Protein AF-0000000074025399 (afdb_homodimer)

Nearest PDB structures (foldseek):
  3q2k-assembly1_F  TM=8.238E-01  e=4.599E-27  Bordetella pertussis Tohama I
  2glx-assembly6_F  TM=8.543E-01  e=3.142E-26  Ensifer adhaerens
  4koa-assembly1_A-2  TM=8.065E-01  e=6.860E-26  Sinorhizobium meliloti 1021
  3ezy-assembly1_B  TM=7.650E-01  e=3.611E-24  Thermotoga maritima
  3ezy-assembly1_C  TM=7.808E-01  e=1.526E-23  Thermotoga maritima

Solvent-accessible surface area (backbone atoms only — not comparable to full-atom values): 36022 Å² total; per-residue (Å²): 130,79,80,55,40,27,31,32,40,32,24,70,48,77,69,21,47,52,49,55,54,29,37,75,72,35,86,63,40,38,76,57,33,36,26,39,76,65,92,76,91,66,97,44,56,73,32,70,36,71,69,59,41,64,76,72,43,84,66,49,30,38,35,41,41,53,64,45,85,48,37,50,64,55,48,48,59,30,41,75,70,59,28,31,34,36,31,37,65,58,58,33,80,39,48,76,69,33,49,62,54,41,52,52,22,59,75,70,69,25,56,39,30,35,48,59,41,62,69,44,20,44,62,48,44,50,51,43,49,40,52,75,72,41,68,20,44,59,69,45,37,35,39,41,40,38,30,28,21,65,37,71,64,66,40,67,78,38,61,68,50,39,30,70,77,42,17,42,61,64,73,52,41,47,61,55,52,42,49,46,36,70,68,62,42,54,64,34,37,26,37,23,43,60,29,81,28,90,82,68,44,65,13,45,34,34,38,37,35,43,37,31,26,74,81,52,23,37,33,41,38,38,36,21,43,56,19,27,53,55,30,13,59,63,19,24,57,56,79,54,73,76,32,46,56,44,88,39,48,24,34,41,38,25,5,56,53,4,19,38,37,34,64,64,31,30,40,33,32,47,48,94,49,77,29,54,70,29,50,66,46,76,42,77,54,89,66,70,87,66,58,19,60,43,45,44,49,50,48,49,50,35,36,68,73,66,75,47,76,61,93,38,24,42,66,55,34,41,56,40,44,46,52,48,50,35,40,54,49,6,30,73,68,52,39,67,35,75,47,84,83,78,84,74,78,79,78,72,74,86,117,131,79,80,56,40,28,30,32,40,33,25,71,48,76,68,21,48,51,51,56,55,30,39,76,75,34,84,64,37,38,76,57,34,36,26,40,76,63,92,74,93,66,96,45,57,74,30,71,37,71,68,61,41,63,75,73,44,83,65,51,30,37,36,41,42,54,64,45,85,48,35,51,63,56,48,47,59,31,41,77,71,60,28,31,34,37,31,37,64,58,60,34,80,39,48,78,69,34,47,60,53,41,53,51,22,59,75,72,69,24,57,38,31,35,47,59,42,63,69,45,20,45,63,49,44,50,51,42,50,40,54,74,71,41,68,21,43,58,68,44,39,36,38,40,38,39,32,28,22,66,39,69,65,66,39,67,78,38,63,69,50,38,31,71,78,42,16,43,63,65,72,51,40,47,59,55,53,40,48,47,35,71,66,61,43,55,65,34,38,27,36,23,44,59,30,79,27,90,83,68,44,66,13,44,34,34,38,38,36,43,36,32,26,74,81,51,21,38,32,39,38,38,37,22,42,56,20,26,50,54,30,12,61,63,19,24,57,56,79,54,74,77,32,46,55,45,86,40,47,24,36,42,37,27,5,56,53,4,20,38,36,33,64,64,31,30,40,35,34,46,49,96,48,77,29,53,70,28,51,67,45,74,41,79,54,89,65,70,86,66,59,20,61,42,45,43,50,51,49,49,49,35,36,68,72,66,72,47,75,62,92,38,25,41,66,55,35,42,56,40,43,44,51,48,50,34,40,54,50,7,31,74,69,53,39,66,35,76,46,81,83,79,83,76,77,78,78,75,75,84,119

Secondary structure (DSSP, 8-state):
-PPPEEEEEE--SHHHHHHHHHHTT-TTEEEEEEE-SS----SS-EES-HHHHHHHS--SEEEE-S-GGGHHHHHHHHHHTT--EEEESSS-SSHHHHHHHHHHHHHHT--EEEE-GGGGSHHHHHHHHHHHTTTTSSEEEEEEEEE-B--HHHHHS-GGGGSTT-SHIIIIIHHHHHHHHHHH--EEEEEEEEE--TT--SS-SEEEEEEEETTS-EEEEEEESB-B-S-SSTTTS-SSTTS---S--SEEEEESS-EEEETTTEEEEESSSS-TTS-EEEEE-------HHHHHHHHHHHHHTTSS--SSBHHHHHHHHHHHHHHHHHHHH-S-EE-------------/-PPPEEEEEE--SHHHHHHHHHHTT-TTEEEEEEE-SS----SS-EES-HHHHHHHS--SEEEE-S-GGGHHHHHHHHHHTT--EEEESSS-SSHHHHHHHHHHHHHHT--EEEE-GGGGSHHHHHHHHHHHTTTTSSEEEEEEEEE-B--HHHHHS-GGGGSTT-SHIIIIIHHHHHHHHHHH--EEEEEEEEE--TT--SS-SEEEEEEEETTS-EEEEEEESB-B-S-SSTTTS-SSTTS---S--SEEEEESS-EEEETTTEEEEESSSS-TTS-EEEEE-------HHHHHHHHHHHHHTTSS--SSBHHHHHHHHHHHHHHHHHHHH-S-EE--S----------

Radius of gyration: 29.05 Å; Cα contacts (8 Å, |Δi|>4): 1611; chains: 2; bounding box: 63×95×84 Å

Foldseek 3Di:
DDAAAEEEEEDCPPVSVVLQVLQVVAPRHHHAEYEDCDDDDDPHHYHPDPVVCVVPDDHLEYEYPDPQQCQLVVLQVCLVVLHAYEYEPQNHLALVSLVVVQVSSVVSVRFYHYNLLVCLFQLLVVLQVCLVVCVFPAWAEKEFEADAADDPVVCVVPVCCLAAPNECLRVPCLSVLLSCCSRHNAWFKKAKAFDPDPVNGHYTQKMWMWTAHPSRHIYIYIHGNHGHDCQRCQQDVCLPVVHPHDPAFRMWIHHPAWIAGPDQGWIWGFDPDDDPPGDIDTDHDDTDGDRSSSSQSNVSSCVSVVNDHHPGTSVSSSSSSVVSVNRVVNRVVVDMDGDDDDPDDDPPDPD/DDAAAEEEEEDCPPVSVVLQVLQVVAPRHHHAEYEDCDDDDDPHHYHPDPVVCVVPDDHLEYEYPDPQQCQLVVLQVCLVVLHAYEYEPQNHLALVSLVVVQVSSVVSVHFYHYNLLVCLFQLLVVLQVCLVVQVFPAWAEKEFEADAADDPVVCVVPVCCLAAPNECLRVPCLSVLLSCCSRHNAWFKKAKAFDPDPVNGHYTQKMWMWTAHPSRHIYIYIHGNHGHDCQRCQQDVCLPVVHPHDPAFRMWIHHPAWIAGPDQGWIWGFDPDDDPPGDIDTDHDDTDGDRSSSSQSNVSSCVSVVNDHHPGTSVSSSSSSVVSVNRVVNRVVVDMDGDDDDPDDDPPPPD

Structure (mmCIF, N/CA/C/O backbone):
data_AF-0000000074025399-model_v1
#
loop_
_entity.id
_entity.type
_entity.pdbx_description
1 polymer '4-carboxy-2-hydroxymuconate-6-semialdehyde dehydrogenase'
#
loop_
_atom_site.group_PDB
_atom_site.id
_atom_site.type_symbol
_atom_site.label_atom_id
_atom_site.label_alt_id
_atom_site.label_comp_id
_atom_site.label_asym_id
_atom_site.label_entity_id
_atom_site.label_seq_id
_atom_site.pdbx_PDB_ins_code
_atom_site.Cartn_x
_atom_site.Cartn_y
_atom_site.Cartn_z
_atom_site.occupancy
_atom_site.B_iso_or_equiv
_atom_site.auth_seq_id
_atom_site.auth_comp_id
_atom_site.auth_asym_id
_atom_site.auth_atom_id
_atom_site.pdbx_PDB_model_num
ATOM 1 N N . MET A 1 1 ? 12.086 -32.438 -36.406 1 50.06 1 MET A N 1
ATOM 2 C CA . MET A 1 1 ? 11.398 -31.984 -35.219 1 50.06 1 MET A CA 1
ATOM 3 C C . MET A 1 1 ? 11.117 -33.156 -34.25 1 50.06 1 MET A C 1
ATOM 5 O O . MET A 1 1 ? 10.664 -34.219 -34.688 1 50.06 1 MET A O 1
ATOM 9 N N . GLY A 1 2 ? 11.82 -33.25 -33.188 1 70.81 2 GLY A N 1
ATOM 10 C CA . GLY A 1 2 ? 11.75 -34.469 -32.375 1 70.81 2 GLY A CA 1
ATOM 11 C C . GLY A 1 2 ? 10.328 -34.812 -31.969 1 70.81 2 GLY A C 1
ATOM 12 O O . GLY A 1 2 ? 9.391 -34.062 -32.25 1 70.81 2 GLY A O 1
ATOM 13 N N . HIS A 1 3 ? 10.008 -35.969 -31.531 1 90.19 3 HIS A N 1
ATOM 14 C CA . HIS A 1 3 ? 8.703 -36.469 -31.094 1 90.19 3 HIS A CA 1
ATOM 15 C C . HIS A 1 3 ? 8.141 -35.594 -29.969 1 90.19 3 HIS A C 1
ATOM 17 O O . HIS A 1 3 ? 8.883 -35.156 -29.109 1 90.19 3 HIS A O 1
ATOM 23 N N . PRO A 1 4 ? 6.887 -35.25 -30.156 1 96.19 4 PRO A N 1
ATOM 24 C CA . PRO A 1 4 ? 6.277 -34.469 -29.094 1 96.19 4 PRO A CA 1
ATOM 25 C C . PRO A 1 4 ? 6.395 -35.125 -27.719 1 96.19 4 PRO A C 1
ATOM 27 O O . PRO A 1 4 ? 6.305 -36.344 -27.609 1 96.19 4 PRO A O 1
ATOM 30 N N . GLN A 1 5 ? 6.688 -34.312 -26.75 1 98.06 5 GLN A N 1
ATOM 31 C CA . GLN A 1 5 ? 6.723 -34.812 -25.375 1 98.06 5 GLN A CA 1
ATOM 32 C C . GLN A 1 5 ? 5.324 -35.188 -24.891 1 98.06 5 GLN A C 1
ATOM 34 O O . GLN A 1 5 ? 4.371 -34.438 -25.094 1 98.06 5 GLN A O 1
ATOM 39 N N . LYS A 1 6 ? 5.203 -36.281 -24.281 1 98.56 6 LYS A N 1
ATOM 40 C CA . LYS A 1 6 ? 3.922 -36.781 -23.797 1 98.56 6 LYS A CA 1
ATOM 41 C C . LYS A 1 6 ? 3.648 -36.281 -22.375 1 98.56 6 LYS A C 1
ATOM 43 O O . LYS A 1 6 ? 4.316 -36.688 -21.422 1 98.56 6 LYS A O 1
ATOM 48 N N . LEU A 1 7 ? 2.613 -35.406 -22.281 1 98.81 7 LEU A N 1
ATOM 49 C CA . LEU A 1 7 ? 2.246 -34.844 -21 1 98.81 7 LEU A CA 1
ATOM 50 C C . LEU A 1 7 ? 0.974 -35.5 -20.453 1 98.81 7 LEU A C 1
ATOM 52 O O . LEU A 1 7 ? 0.076 -35.844 -21.234 1 98.81 7 LEU A O 1
ATOM 56 N N . VAL A 1 8 ? 0.918 -35.625 -19.156 1 98.75 8 VAL A N 1
ATOM 57 C CA . VAL A 1 8 ? -0.264 -36.125 -18.453 1 98.75 8 VAL A CA 1
ATOM 58 C C . VAL A 1 8 ? -0.773 -35.031 -17.484 1 98.75 8 VAL A C 1
ATOM 60 O O . VAL A 1 8 ? 0.016 -34.406 -16.797 1 98.75 8 VAL A O 1
ATOM 63 N N . VAL A 1 9 ? -2.078 -34.844 -17.5 1 98.69 9 VAL A N 1
ATOM 64 C CA . VAL A 1 9 ? -2.697 -33.906 -16.547 1 98.69 9 VAL A CA 1
ATOM 65 C C . VAL A 1 9 ? -3.471 -34.719 -15.5 1 98.69 9 VAL A C 1
ATOM 67 O O . VAL A 1 9 ? -4.309 -35.531 -15.828 1 98.69 9 VAL A O 1
ATOM 70 N N . VAL A 1 10 ? -3.078 -34.469 -14.25 1 98.56 10 VAL A N 1
ATOM 71 C CA . VAL A 1 10 ? -3.773 -35.094 -13.133 1 98.56 10 VAL A CA 1
ATOM 72 C C . VAL A 1 10 ? -4.75 -34.094 -12.508 1 98.56 10 VAL A C 1
ATOM 74 O O . VAL A 1 10 ? -4.332 -33.062 -11.938 1 98.56 10 VAL A O 1
ATOM 77 N N . GLY A 1 11 ? -6.012 -34.375 -12.508 1 96.81 11 GLY A N 1
ATOM 78 C CA . GLY A 1 11 ? -7.059 -33.438 -12.133 1 96.81 11 GLY A CA 1
ATOM 79 C C . GLY A 1 11 ? -7.613 -32.656 -13.305 1 96.81 11 GLY A C 1
ATOM 80 O O . GLY A 1 11 ? -6.926 -31.797 -13.852 1 96.81 11 GLY A O 1
ATOM 81 N N . ALA A 1 12 ? -8.867 -32.938 -13.695 1 95.31 12 ALA A N 1
ATOM 82 C CA . ALA A 1 12 ? -9.469 -32.281 -14.859 1 95.31 12 ALA A CA 1
ATOM 83 C C . ALA A 1 12 ? -10.555 -31.297 -14.438 1 95.31 12 ALA A C 1
ATOM 85 O O . ALA A 1 12 ? -11.594 -31.188 -15.094 1 95.31 12 ALA A O 1
ATOM 86 N N . GLY A 1 13 ? -10.328 -30.672 -13.234 1 91.19 13 GLY A N 1
ATOM 87 C CA . GLY A 1 13 ? -11.18 -29.562 -12.852 1 91.19 13 GLY A CA 1
ATOM 88 C C . GLY A 1 13 ? -10.938 -28.312 -13.68 1 91.19 13 GLY A C 1
ATOM 89 O O . GLY A 1 13 ? -10.398 -28.391 -14.789 1 91.19 13 GLY A O 1
ATOM 90 N N . LEU A 1 14 ? -11.375 -27.219 -13.211 1 87.62 14 LEU A N 1
ATOM 91 C CA . LEU A 1 14 ? -11.297 -25.953 -13.945 1 87.62 14 LEU A CA 1
ATOM 92 C C . LEU A 1 14 ? -9.867 -25.656 -14.375 1 87.62 14 LEU A C 1
ATOM 94 O O . LEU A 1 14 ? -9.609 -25.391 -15.547 1 87.62 14 LEU A O 1
ATOM 98 N N . VAL A 1 15 ? -8.938 -25.766 -13.453 1 92.5 15 VAL A N 1
ATOM 99 C CA . VAL A 1 15 ? -7.535 -25.469 -13.734 1 92.5 15 VAL A CA 1
ATOM 100 C C . VAL A 1 15 ? -6.965 -26.547 -14.664 1 92.5 15 VAL A C 1
ATOM 102 O O . VAL A 1 15 ? -6.223 -26.234 -15.602 1 92.5 15 VAL A O 1
ATOM 105 N N . GLY A 1 16 ? -7.316 -27.766 -14.422 1 96.38 16 GLY A N 1
ATOM 106 C CA . GLY A 1 16 ? -6.875 -28.844 -15.281 1 96.38 16 GLY A CA 1
ATOM 107 C C . GLY A 1 16 ? -7.297 -28.672 -16.734 1 96.38 16 GLY A C 1
ATOM 108 O O . GLY A 1 16 ? -6.504 -28.891 -17.641 1 96.38 16 GLY A O 1
ATOM 109 N N . GLN A 1 17 ? -8.516 -28.188 -16.906 1 95.62 17 GLN A N 1
ATOM 110 C CA . GLN A 1 17 ? -9.031 -27.953 -18.25 1 95.62 17 GLN A CA 1
ATOM 111 C C . GLN A 1 17 ? -8.242 -26.859 -18.953 1 95.62 17 GLN A C 1
ATOM 113 O O . GLN A 1 17 ? -8.047 -26.906 -20.172 1 95.62 17 GLN A O 1
ATOM 118 N N . ARG A 1 18 ? -7.766 -25.906 -18.203 1 95.56 18 ARG A N 1
ATOM 119 C CA . ARG A 1 18 ? -6.961 -24.844 -18.781 1 95.56 18 ARG A CA 1
ATOM 120 C C . ARG A 1 18 ? -5.598 -25.359 -19.234 1 95.56 18 ARG A C 1
ATOM 122 O O . ARG A 1 18 ? -5.086 -24.953 -20.281 1 95.56 18 ARG A O 1
ATOM 129 N N . HIS A 1 19 ? -5.043 -26.281 -18.453 1 98.12 19 HIS A N 1
ATOM 130 C CA . HIS A 1 19 ? -3.777 -26.891 -18.844 1 98.12 19 HIS A CA 1
ATOM 131 C C . HIS A 1 19 ? -3.943 -27.734 -20.094 1 98.12 19 HIS A C 1
ATOM 133 O O . HIS A 1 19 ? -3.109 -27.688 -21 1 98.12 19 HIS A O 1
ATOM 139 N N . ILE A 1 20 ? -5.02 -28.453 -20.109 1 98.06 20 ILE A N 1
ATOM 140 C CA . ILE A 1 20 ? -5.301 -29.297 -21.266 1 98.06 20 ILE A CA 1
ATOM 141 C C . ILE A 1 20 ? -5.414 -28.438 -22.531 1 98.06 20 ILE A C 1
ATOM 143 O O . ILE A 1 20 ? -4.816 -28.75 -23.562 1 98.06 20 ILE A O 1
ATOM 147 N N . ALA A 1 21 ? -6.109 -27.344 -22.391 1 97 21 ALA A N 1
ATOM 148 C CA . ALA A 1 21 ? -6.262 -26.422 -23.516 1 97 21 ALA A CA 1
ATOM 149 C C . ALA A 1 21 ? -4.918 -25.828 -23.922 1 97 21 ALA A C 1
ATOM 151 O O . ALA A 1 21 ? -4.625 -25.719 -25.125 1 97 21 ALA A O 1
ATOM 152 N N . ALA A 1 22 ? -4.098 -25.484 -22.984 1 97.94 22 ALA A N 1
ATOM 153 C CA . ALA A 1 22 ? -2.797 -24.891 -23.25 1 97.94 22 ALA A CA 1
ATOM 154 C C . ALA A 1 22 ? -1.863 -25.875 -23.953 1 97.94 22 ALA A C 1
ATOM 156 O O . ALA A 1 22 ? -1.111 -25.5 -24.844 1 97.94 22 ALA A O 1
ATOM 157 N N . ILE A 1 23 ? -1.889 -27.109 -23.547 1 98.31 23 ILE A N 1
ATOM 158 C CA . ILE A 1 23 ? -1.072 -28.156 -24.156 1 98.31 23 ILE A CA 1
ATOM 159 C C . ILE A 1 23 ? -1.357 -28.234 -25.641 1 98.31 23 ILE A C 1
ATOM 161 O O . ILE A 1 23 ? -0.436 -28.375 -26.453 1 98.31 23 ILE A O 1
ATOM 165 N N . GLY A 1 24 ? -2.609 -28.078 -25.969 1 97.62 24 GLY A N 1
ATOM 166 C CA . GLY A 1 24 ? -3.014 -28.141 -27.359 1 97.62 24 GLY A CA 1
ATOM 167 C C . GLY A 1 24 ? -2.467 -27 -28.203 1 97.62 24 GLY A C 1
ATOM 168 O O . GLY A 1 24 ? -2.498 -27.062 -29.422 1 97.62 24 GLY A O 1
ATOM 169 N N . GLN A 1 25 ? -1.875 -26.016 -27.547 1 97.62 25 GLN A N 1
ATOM 170 C CA . GLN A 1 25 ? -1.416 -24.828 -28.25 1 97.62 25 GLN A CA 1
ATOM 171 C C . GLN A 1 25 ? 0.108 -24.781 -28.328 1 97.62 25 GLN A C 1
ATOM 173 O O . GLN A 1 25 ? 0.685 -23.797 -28.797 1 97.62 25 GLN A O 1
ATOM 178 N N . VAL A 1 26 ? 0.742 -25.859 -27.891 1 97.88 26 VAL A N 1
ATOM 179 C CA . VAL A 1 26 ? 2.199 -25.938 -27.906 1 97.88 26 VAL A CA 1
ATOM 180 C C . VAL A 1 26 ? 2.66 -27.094 -28.781 1 97.88 26 VAL A C 1
ATOM 182 O O . VAL A 1 26 ? 2.33 -28.25 -28.516 1 97.88 26 VAL A O 1
ATOM 185 N N . SER A 1 27 ? 3.354 -26.875 -29.812 1 95.19 27 SER A N 1
ATOM 186 C CA . SER A 1 27 ? 3.686 -27.859 -30.828 1 95.19 27 SER A CA 1
ATOM 187 C C . SER A 1 27 ? 4.621 -28.938 -30.281 1 95.19 27 SER A C 1
ATOM 189 O O . SER A 1 27 ? 4.566 -30.094 -30.719 1 95.19 27 SER A O 1
ATOM 191 N N . GLY A 1 28 ? 5.379 -28.75 -29.328 1 96.5 28 GLY A N 1
ATOM 192 C CA . GLY A 1 28 ? 6.402 -29.672 -28.859 1 96.5 28 GLY A CA 1
ATOM 193 C C . GLY A 1 28 ? 5.906 -30.625 -27.797 1 96.5 28 GLY A C 1
ATOM 194 O O . GLY A 1 28 ? 6.652 -31.484 -27.328 1 96.5 28 GLY A O 1
ATOM 195 N N . VAL A 1 29 ? 4.523 -30.547 -27.562 1 98.31 29 VAL A N 1
ATOM 196 C CA . VAL A 1 29 ? 3.963 -31.422 -26.547 1 98.31 29 VAL A CA 1
ATOM 197 C C . VAL A 1 29 ? 2.621 -31.984 -27.016 1 98.31 29 VAL A C 1
ATOM 199 O O . VAL A 1 29 ? 2.014 -31.438 -27.938 1 98.31 29 VAL A O 1
ATOM 202 N N . GLU A 1 30 ? 2.205 -33.062 -26.422 1 97.94 30 GLU A N 1
ATOM 203 C CA . GLU A 1 30 ? 0.866 -33.625 -26.625 1 97.94 30 GLU A CA 1
ATOM 204 C C . GLU A 1 30 ? 0.285 -34.156 -25.328 1 97.94 30 GLU A C 1
ATOM 206 O O . GLU A 1 30 ? 1.027 -34.594 -24.438 1 97.94 30 GLU A O 1
ATOM 211 N N . LEU A 1 31 ? -1.011 -34.094 -25.25 1 98.25 31 LEU A N 1
ATOM 212 C CA . LEU A 1 31 ? -1.702 -34.719 -24.125 1 98.25 31 LEU A CA 1
ATOM 213 C C . LEU A 1 31 ? -1.827 -36.219 -24.328 1 98.25 31 LEU A C 1
ATOM 215 O O . LEU A 1 31 ? -2.5 -36.688 -25.266 1 98.25 31 LEU A O 1
ATOM 219 N N . ALA A 1 32 ? -1.206 -36.938 -23.438 1 98.06 32 ALA A N 1
ATOM 220 C CA . ALA A 1 32 ? -1.188 -38.406 -23.625 1 98.06 32 ALA A CA 1
ATOM 221 C C . ALA A 1 32 ? -2.312 -39.062 -22.828 1 98.06 32 ALA A C 1
ATOM 223 O O . ALA A 1 32 ? -2.834 -40.094 -23.234 1 98.06 32 ALA A O 1
ATOM 224 N N . ALA A 1 33 ? -2.609 -38.469 -21.688 1 98.25 33 ALA A N 1
ATOM 225 C CA . ALA A 1 33 ? -3.641 -39.031 -20.812 1 98.25 33 ALA A CA 1
ATOM 226 C C . ALA A 1 33 ? -4.082 -38 -19.766 1 98.25 33 ALA A C 1
ATOM 228 O O . ALA A 1 33 ? -3.412 -37 -19.547 1 98.25 33 ALA A O 1
ATOM 229 N N . VAL A 1 34 ? -5.254 -38.312 -19.203 1 98.31 34 VAL A N 1
ATOM 230 C CA . VAL A 1 34 ? -5.781 -37.562 -18.078 1 98.31 34 VAL A CA 1
ATOM 231 C C . VAL A 1 34 ? -6.086 -38.5 -16.906 1 98.31 34 VAL A C 1
ATOM 233 O O . VAL A 1 34 ? -6.543 -39.625 -17.125 1 98.31 34 VAL A O 1
ATOM 236 N N . VAL A 1 35 ? -5.711 -38.031 -15.742 1 98.12 35 VAL A N 1
ATOM 237 C CA . VAL A 1 35 ? -6.109 -38.781 -14.539 1 98.12 35 VAL A CA 1
ATOM 238 C C . VAL A 1 35 ? -7.254 -38.031 -13.844 1 98.12 35 VAL A C 1
ATOM 240 O O . VAL A 1 35 ? -7.09 -36.906 -13.398 1 98.12 35 VAL A O 1
ATOM 243 N N . GLU A 1 36 ? -8.336 -38.625 -13.766 1 96.38 36 GLU A N 1
ATOM 244 C CA . GLU A 1 36 ? -9.539 -38.062 -13.148 1 96.38 36 GLU A CA 1
ATOM 245 C C . GLU A 1 36 ? -10.461 -39.156 -12.656 1 96.38 36 GLU A C 1
ATOM 247 O O . GLU A 1 36 ? -11.07 -39.875 -13.461 1 96.38 36 GLU A O 1
ATOM 252 N N . PRO A 1 37 ? -10.5 -39.25 -11.312 1 88.88 37 PRO A N 1
ATOM 253 C CA . PRO A 1 37 ? -11.352 -40.312 -10.797 1 88.88 37 PRO A CA 1
ATOM 254 C C . PRO A 1 37 ? -12.82 -40.125 -11.156 1 88.88 37 PRO A C 1
ATOM 256 O O . PRO A 1 37 ? -13.555 -41.094 -11.289 1 88.88 37 PRO A O 1
ATOM 259 N N . GLY A 1 38 ? -13.305 -38.844 -11.289 1 87 38 GLY A N 1
ATOM 260 C CA . GLY A 1 38 ? -14.688 -38.562 -11.633 1 87 38 GLY A CA 1
ATOM 261 C C . GLY A 1 38 ? -14.945 -38.594 -13.125 1 87 38 GLY A C 1
ATOM 262 O O . GLY A 1 38 ? -14.125 -39.094 -13.898 1 87 38 GLY A O 1
ATOM 263 N N . GLN A 1 39 ? -16.125 -38.188 -13.461 1 87.38 39 GLN A N 1
ATOM 264 C CA . GLN A 1 39 ? -16.516 -38.156 -14.867 1 87.38 39 GLN A CA 1
ATOM 265 C C . GLN A 1 39 ? -15.891 -36.969 -15.578 1 87.38 39 GLN A C 1
ATOM 267 O O . GLN A 1 39 ? -15.812 -35.875 -15.016 1 87.38 39 GLN A O 1
ATOM 272 N N . THR A 1 40 ? -15.227 -37.219 -16.656 1 91.06 40 THR A N 1
ATOM 273 C CA . THR A 1 40 ? -14.703 -36.156 -17.516 1 91.06 40 THR A CA 1
ATOM 274 C C . THR A 1 40 ? -14.719 -36.625 -18.984 1 91.06 40 THR A C 1
ATOM 276 O O . THR A 1 40 ? -14.617 -37.812 -19.266 1 91.06 40 THR A O 1
ATOM 279 N N . GLU A 1 41 ? -15.016 -35.719 -19.812 1 91.25 41 GLU A N 1
ATOM 280 C CA . GLU A 1 41 ? -14.945 -36 -21.25 1 91.25 41 GLU A CA 1
ATOM 281 C C . GLU A 1 41 ? -13.648 -35.5 -21.844 1 91.25 41 GLU A C 1
ATOM 283 O O . GLU A 1 41 ? -13.391 -34.281 -21.844 1 91.25 41 GLU A O 1
ATOM 288 N N . GLN A 1 42 ? -12.836 -36.469 -22.25 1 93.81 42 GLN A N 1
ATOM 289 C CA . GLN A 1 42 ? -11.562 -36.125 -22.875 1 93.81 42 GLN A CA 1
ATOM 290 C C . GLN A 1 42 ? -11.344 -36.938 -24.156 1 93.81 42 GLN A C 1
ATOM 292 O O . GLN A 1 42 ? -11.93 -38 -24.328 1 93.81 42 GLN A O 1
ATOM 297 N N . SER A 1 43 ? -10.562 -36.406 -25.016 1 93.69 43 SER A N 1
ATOM 298 C CA . SER A 1 43 ? -10.258 -37.062 -26.281 1 93.69 43 SER A CA 1
ATOM 299 C C . SER A 1 43 ? -9.141 -38.094 -26.109 1 93.69 43 SER A C 1
ATOM 301 O O . SER A 1 43 ? -8.828 -38.844 -27.031 1 93.69 43 SER A O 1
ATOM 303 N N . VAL A 1 44 ? -8.523 -38.125 -24.984 1 96.62 44 VAL A N 1
ATOM 304 C CA . VAL A 1 44 ? -7.43 -39.031 -24.656 1 96.62 44 VAL A CA 1
ATOM 305 C C . VAL A 1 44 ? -7.867 -40 -23.578 1 96.62 44 VAL A C 1
ATOM 307 O O . VAL A 1 44 ? -8.906 -39.812 -22.938 1 96.62 44 VAL A O 1
ATOM 310 N N . PRO A 1 45 ? -7.062 -41.094 -23.359 1 96.81 45 PRO A N 1
ATOM 311 C CA . PRO A 1 45 ? -7.426 -42.031 -22.297 1 96.81 45 PRO A CA 1
ATOM 312 C C . PRO A 1 45 ? -7.492 -41.375 -20.922 1 96.81 45 PRO A C 1
ATOM 314 O O . PRO A 1 45 ? -6.664 -40.5 -20.609 1 96.81 45 PRO A O 1
ATOM 317 N N . VAL A 1 46 ? -8.523 -41.75 -20.172 1 97.62 46 VAL A N 1
ATOM 318 C CA . VAL A 1 46 ? -8.703 -41.281 -18.797 1 97.62 46 VAL A CA 1
ATOM 319 C C . VAL A 1 46 ? -8.445 -42.438 -17.812 1 97.62 46 VAL A C 1
ATOM 321 O O . VAL A 1 46 ? -8.977 -43.531 -17.984 1 97.62 46 VAL A O 1
ATOM 324 N N . PHE A 1 47 ? -7.582 -42.156 -16.891 1 97.19 47 PHE A N 1
ATOM 325 C CA . PHE A 1 47 ? -7.227 -43.156 -15.883 1 97.19 47 PHE A CA 1
ATOM 326 C C . PHE A 1 47 ? -7.688 -42.719 -14.5 1 97.19 47 PHE A C 1
ATOM 328 O O . PHE A 1 47 ? -7.949 -41.531 -14.266 1 97.19 47 PHE A O 1
ATOM 335 N N . ALA A 1 48 ? -7.688 -43.625 -13.578 1 94.94 48 ALA A N 1
ATOM 336 C CA . ALA A 1 48 ? -8.148 -43.344 -12.219 1 94.94 48 ALA A CA 1
ATOM 337 C C . ALA A 1 48 ? -6.992 -42.906 -11.32 1 94.94 48 ALA A C 1
ATOM 339 O O . ALA A 1 48 ? -7.203 -42.281 -10.281 1 94.94 48 ALA A O 1
ATOM 340 N N . SER A 1 49 ? -5.812 -43.344 -11.773 1 95.44 49 SER A N 1
ATOM 341 C CA . SER A 1 49 ? -4.664 -43.062 -10.93 1 95.44 49 SER A CA 1
ATOM 342 C C . SER A 1 49 ? -3.404 -42.844 -11.766 1 95.44 49 SER A C 1
ATOM 344 O O . SER A 1 49 ? -3.33 -43.281 -12.906 1 95.44 49 SER A O 1
ATOM 346 N N . LEU A 1 50 ? -2.484 -42.125 -11.148 1 96.31 50 LEU A N 1
ATOM 347 C CA . LEU A 1 50 ? -1.203 -41.875 -11.789 1 96.31 50 LEU A CA 1
ATOM 348 C C . LEU A 1 50 ? -0.431 -43.156 -12.039 1 96.31 50 LEU A C 1
ATOM 350 O O . LEU A 1 50 ? 0.2 -43.312 -13.086 1 96.31 50 LEU A O 1
ATOM 354 N N . ASP A 1 51 ? -0.484 -44.094 -11.156 1 95.75 51 ASP A N 1
ATOM 355 C CA . ASP A 1 51 ? 0.19 -45.375 -11.297 1 95.75 51 ASP A CA 1
ATOM 356 C C . ASP A 1 51 ? -0.304 -46.125 -12.539 1 95.75 51 ASP A C 1
ATOM 358 O O . ASP A 1 51 ? 0.492 -46.719 -13.281 1 95.75 51 ASP A O 1
ATOM 362 N N . ALA A 1 52 ? -1.597 -46.062 -12.688 1 96.5 52 ALA A N 1
ATOM 363 C CA . ALA A 1 52 ? -2.184 -46.719 -13.852 1 96.5 52 ALA A CA 1
ATOM 364 C C . ALA A 1 52 ? -1.662 -46.125 -15.148 1 96.5 52 ALA A C 1
ATOM 366 O O . ALA A 1 52 ? -1.47 -46.844 -16.141 1 96.5 52 ALA A O 1
ATOM 367 N N . VAL A 1 53 ? -1.461 -44.844 -15.164 1 97.06 53 VAL A N 1
ATOM 368 C CA . VAL A 1 53 ? -0.947 -44.188 -16.359 1 97.06 53 VAL A CA 1
ATOM 369 C C . VAL A 1 53 ? 0.476 -44.656 -16.641 1 97.06 53 VAL A C 1
ATOM 371 O O . VAL A 1 53 ? 0.809 -45 -17.781 1 97.06 53 VAL A O 1
ATOM 374 N N . PHE A 1 54 ? 1.326 -44.719 -15.633 1 96.94 54 PHE A N 1
ATOM 375 C CA . PHE A 1 54 ? 2.73 -45.094 -15.797 1 96.94 54 PHE A CA 1
ATOM 376 C C . PHE A 1 54 ? 2.875 -46.5 -16.312 1 96.94 54 PHE A C 1
ATOM 378 O O . PHE A 1 54 ? 3.836 -46.844 -17.016 1 96.94 54 PHE A O 1
ATOM 385 N N . ASP A 1 55 ? 1.905 -47.312 -16.031 1 95.81 55 ASP A N 1
ATOM 386 C CA . ASP A 1 55 ? 1.921 -48.719 -16.469 1 95.81 55 ASP A CA 1
ATOM 387 C C . ASP A 1 55 ? 1.514 -48.812 -17.938 1 95.81 55 ASP A C 1
ATOM 389 O O . ASP A 1 55 ? 1.873 -49.781 -18.625 1 95.81 55 ASP A O 1
ATOM 393 N N . ALA A 1 56 ? 0.848 -47.812 -18.422 1 96.31 56 ALA A N 1
ATOM 394 C CA . ALA A 1 56 ? 0.164 -47.938 -19.703 1 96.31 56 ALA A CA 1
ATOM 395 C C . ALA A 1 56 ? 0.812 -47.062 -20.766 1 96.31 56 ALA A C 1
ATOM 397 O O . ALA A 1 56 ? 0.733 -47.375 -21.969 1 96.31 56 ALA A O 1
ATOM 398 N N . VAL A 1 57 ? 1.365 -45.938 -20.312 1 92.88 57 VAL A N 1
ATOM 399 C CA . VAL A 1 57 ? 1.79 -44.938 -21.281 1 92.88 57 VAL A CA 1
ATOM 400 C C . VAL A 1 57 ? 3.197 -44.438 -20.938 1 92.88 57 VAL A C 1
ATOM 402 O O . VAL A 1 57 ? 3.566 -44.375 -19.75 1 92.88 57 VAL A O 1
ATOM 405 N N . ASP A 1 58 ? 3.967 -44.188 -21.984 1 94.81 58 ASP A N 1
ATOM 406 C CA . ASP A 1 58 ? 5.211 -43.469 -21.766 1 94.81 58 ASP A CA 1
ATOM 407 C C . ASP A 1 58 ? 4.934 -42 -21.438 1 94.81 58 ASP A C 1
ATOM 409 O O . ASP A 1 58 ? 4.262 -41.312 -22.219 1 94.81 58 ASP A O 1
ATOM 413 N N . VAL A 1 59 ? 5.449 -41.594 -20.344 1 98 59 VAL A N 1
ATOM 414 C CA . VAL A 1 59 ? 5.152 -40.25 -19.875 1 98 59 VAL A CA 1
ATOM 415 C C . VAL A 1 59 ? 6.441 -39.438 -19.781 1 98 59 VAL A C 1
ATOM 417 O O . VAL A 1 59 ? 7.406 -39.844 -19.141 1 98 59 VAL A O 1
ATOM 420 N N . ASP A 1 60 ? 6.414 -38.25 -20.422 1 98.56 60 ASP A N 1
ATOM 421 C CA . ASP A 1 60 ? 7.59 -37.375 -20.391 1 98.56 60 ASP A CA 1
ATOM 422 C C . ASP A 1 60 ? 7.453 -36.312 -19.297 1 98.56 60 ASP A C 1
ATOM 424 O O . ASP A 1 60 ? 8.453 -35.781 -18.812 1 98.56 60 ASP A O 1
ATOM 428 N N . GLY A 1 61 ? 6.277 -35.969 -18.906 1 98.81 61 GLY A N 1
ATOM 429 C CA . GLY A 1 61 ? 6.004 -35 -17.875 1 98.81 61 GLY A CA 1
ATOM 430 C C . GLY A 1 61 ? 4.594 -35.062 -17.328 1 98.81 61 GLY A C 1
ATOM 431 O O . GLY A 1 61 ? 3.68 -35.531 -18.031 1 98.81 61 GLY A O 1
ATOM 432 N N . VAL A 1 62 ? 4.445 -34.594 -16.125 1 98.88 62 VAL A N 1
ATOM 433 C CA . VAL A 1 62 ? 3.143 -34.625 -15.469 1 98.88 62 VAL A CA 1
ATOM 434 C C . VAL A 1 62 ? 2.793 -33.219 -14.961 1 98.88 62 VAL A C 1
ATOM 436 O O . VAL A 1 62 ? 3.656 -32.5 -14.453 1 98.88 62 VAL A O 1
ATOM 439 N N . ILE A 1 63 ? 1.545 -32.844 -15.125 1 98.88 63 ILE A N 1
ATOM 440 C CA . ILE A 1 63 ? 0.994 -31.625 -14.523 1 98.88 63 ILE A CA 1
ATOM 441 C C . ILE A 1 63 ? -0.022 -32 -13.445 1 98.88 63 ILE A C 1
ATOM 443 O O . ILE A 1 63 ? -1.018 -32.688 -13.727 1 98.88 63 ILE A O 1
ATOM 447 N N . LEU A 1 64 ? 0.297 -31.594 -12.258 1 98.69 64 LEU A N 1
ATOM 448 C CA . LEU A 1 64 ? -0.594 -31.859 -11.133 1 98.69 64 LEU A CA 1
ATOM 449 C C . LEU A 1 64 ? -1.504 -30.656 -10.875 1 98.69 64 LEU A C 1
ATOM 451 O O . LEU A 1 64 ? -1.069 -29.656 -10.312 1 98.69 64 LEU A O 1
ATOM 455 N N . SER A 1 65 ? -2.721 -30.766 -11.227 1 97.5 65 SER A N 1
ATOM 456 C CA . SER A 1 65 ? -3.764 -29.797 -10.938 1 97.5 65 SER A CA 1
ATOM 457 C C . SER A 1 65 ? -4.828 -30.375 -10.016 1 97.5 65 SER A C 1
ATOM 459 O O . SER A 1 65 ? -6.027 -30.25 -10.281 1 97.5 65 SER A O 1
ATOM 461 N N . THR A 1 66 ? -4.441 -31.094 -8.969 1 95.5 66 THR A N 1
ATOM 462 C CA . THR A 1 66 ? -5.277 -31.734 -7.957 1 95.5 66 THR A CA 1
ATOM 463 C C . THR A 1 66 ? -5.457 -30.828 -6.746 1 95.5 66 THR A C 1
ATOM 465 O O . THR A 1 66 ? -4.801 -29.797 -6.641 1 95.5 66 THR A O 1
ATOM 468 N N . PRO A 1 67 ? -6.418 -31.203 -5.879 1 91 67 PRO A N 1
ATOM 469 C CA . PRO A 1 67 ? -6.43 -30.469 -4.605 1 91 67 PRO A CA 1
ATOM 470 C C . PRO A 1 67 ? -5.066 -30.469 -3.916 1 91 67 PRO A C 1
ATOM 472 O O . PRO A 1 67 ? -4.328 -31.469 -3.994 1 91 67 PRO A O 1
ATOM 475 N N . THR A 1 68 ? -4.809 -29.453 -3.229 1 92.31 68 THR A N 1
ATOM 476 C CA . THR A 1 68 ? -3.48 -29.172 -2.695 1 92.31 68 THR A CA 1
ATOM 477 C C . THR A 1 68 ? -2.98 -30.328 -1.844 1 92.31 68 THR A C 1
ATOM 479 O O . THR A 1 68 ? -1.796 -30.672 -1.882 1 92.31 68 THR A O 1
ATOM 482 N N . LEU A 1 69 ? -3.834 -31 -1.126 1 92.25 69 LEU A N 1
ATOM 483 C CA . LEU A 1 69 ? -3.459 -32.062 -0.195 1 92.25 69 LEU A CA 1
ATOM 484 C C . LEU A 1 69 ? -2.883 -33.25 -0.94 1 92.25 69 LEU A C 1
ATOM 486 O O . LEU A 1 69 ? -2.229 -34.125 -0.337 1 92.25 69 LEU A O 1
ATOM 490 N N . LEU A 1 70 ? -3.059 -33.312 -2.266 1 95.3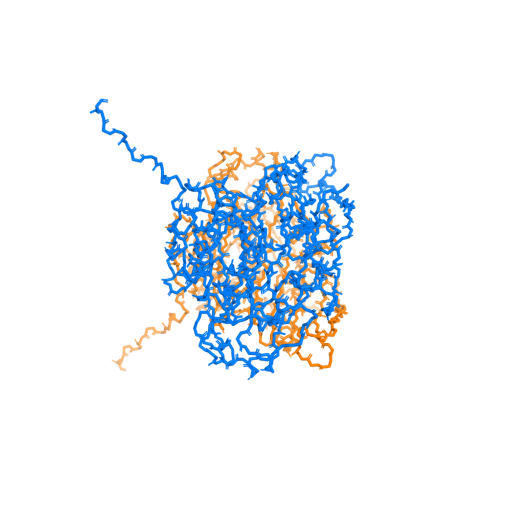1 70 LEU A N 1
ATOM 491 C CA . LEU A 1 70 ? -2.625 -34.438 -3.053 1 95.31 70 LEU A CA 1
ATOM 492 C C . LEU A 1 70 ? -1.339 -34.125 -3.809 1 95.31 70 LEU A C 1
ATOM 494 O O . LEU A 1 70 ? -0.771 -35 -4.465 1 95.31 70 LEU A O 1
ATOM 498 N N . HIS A 1 71 ? -0.829 -32.906 -3.705 1 97.75 71 HIS A N 1
ATOM 499 C CA . HIS A 1 71 ? 0.316 -32.469 -4.492 1 97.75 71 HIS A CA 1
ATOM 500 C C . HIS A 1 71 ? 1.56 -33.281 -4.164 1 97.75 71 HIS A C 1
ATOM 502 O O . HIS A 1 71 ? 2.217 -33.812 -5.07 1 97.75 71 HIS A O 1
ATOM 508 N N . VAL A 1 72 ? 1.82 -33.438 -2.887 1 98.12 72 VAL A N 1
ATOM 509 C CA . VAL A 1 72 ? 3.076 -34.062 -2.467 1 98.12 72 VAL A CA 1
ATOM 510 C C . VAL A 1 72 ? 3.096 -35.531 -2.871 1 98.12 72 VAL A C 1
ATOM 512 O O . VAL A 1 72 ? 4.074 -36 -3.453 1 98.12 72 VAL A O 1
ATOM 515 N N . GLU A 1 73 ? 2.012 -36.188 -2.613 1 97.69 73 GLU A N 1
ATOM 516 C CA . GLU A 1 73 ? 1.918 -37.594 -2.971 1 97.69 73 GLU A CA 1
ATOM 517 C C . GLU A 1 73 ? 2.064 -37.781 -4.477 1 97.69 73 GLU A C 1
ATOM 519 O O . GLU A 1 73 ? 2.828 -38.656 -4.926 1 97.69 73 GLU A O 1
ATOM 524 N N . GLY A 1 74 ? 1.36 -37 -5.238 1 98.19 74 GLY A N 1
ATOM 525 C CA . GLY A 1 74 ? 1.45 -37.094 -6.684 1 98.19 74 GLY A CA 1
ATOM 526 C C . GLY A 1 74 ? 2.84 -36.812 -7.215 1 98.19 74 GLY A C 1
ATOM 527 O O . GLY A 1 74 ? 3.348 -37.5 -8.086 1 98.19 74 GLY A O 1
ATOM 528 N N . ALA A 1 75 ? 3.412 -35.781 -6.695 1 98.75 75 ALA A N 1
ATOM 529 C CA . ALA A 1 75 ? 4.746 -35.406 -7.137 1 98.75 75 ALA A CA 1
ATOM 530 C C . ALA A 1 75 ? 5.785 -36.469 -6.754 1 98.75 75 ALA A C 1
ATOM 532 O O . ALA A 1 75 ? 6.711 -36.719 -7.523 1 98.75 75 ALA A O 1
ATOM 533 N N . ALA A 1 76 ? 5.641 -37 -5.59 1 98.31 76 ALA A N 1
ATOM 534 C CA . ALA A 1 76 ? 6.562 -38.062 -5.145 1 98.31 76 ALA A CA 1
ATOM 535 C C . ALA A 1 76 ? 6.539 -39.25 -6.09 1 98.31 76 ALA A C 1
ATOM 537 O O . ALA A 1 76 ? 7.582 -39.812 -6.402 1 98.31 76 ALA A O 1
ATOM 538 N N . ALA A 1 77 ? 5.391 -39.625 -6.52 1 98.12 77 ALA A N 1
ATOM 539 C CA . ALA A 1 77 ? 5.254 -40.719 -7.469 1 98.12 77 ALA A CA 1
ATOM 540 C C . ALA A 1 77 ? 6.016 -40.438 -8.758 1 98.12 77 ALA A C 1
ATOM 542 O O . ALA A 1 77 ? 6.629 -41.312 -9.344 1 98.12 77 ALA A O 1
ATOM 543 N N . CYS A 1 78 ? 5.957 -39.188 -9.211 1 98.69 78 CYS A N 1
ATOM 544 C CA . CYS A 1 78 ? 6.68 -38.781 -10.414 1 98.69 78 CYS A CA 1
ATOM 545 C C . CYS A 1 78 ? 8.188 -38.812 -10.188 1 98.69 78 CYS A C 1
ATOM 547 O O . CYS A 1 78 ? 8.922 -39.375 -11.008 1 98.69 78 CYS A O 1
ATOM 549 N N . VAL A 1 79 ? 8.617 -38.344 -9.078 1 98.5 79 VAL A N 1
ATOM 550 C CA . VAL A 1 79 ? 10.039 -38.25 -8.75 1 98.5 79 VAL A CA 1
ATOM 551 C C . VAL A 1 79 ? 10.633 -39.656 -8.648 1 98.5 79 VAL A C 1
ATOM 553 O O . VAL A 1 79 ? 11.742 -39.875 -9.141 1 98.5 79 VAL A O 1
ATOM 556 N N . GLU A 1 80 ? 9.906 -40.5 -8.062 1 97.62 80 GLU A N 1
ATOM 557 C CA . GLU A 1 80 ? 10.367 -41.906 -7.93 1 97.62 80 GLU A CA 1
ATOM 558 C C . GLU A 1 80 ? 10.617 -42.531 -9.289 1 97.62 80 GLU A C 1
ATOM 560 O O . GLU A 1 80 ? 11.492 -43.375 -9.43 1 97.62 80 GLU A O 1
ATOM 565 N N . ARG A 1 81 ? 9.969 -42.094 -10.273 1 97.56 81 ARG A N 1
ATOM 566 C CA . ARG A 1 81 ? 10.031 -42.688 -11.602 1 97.56 81 ARG A CA 1
ATOM 567 C C . ARG A 1 81 ? 10.914 -41.844 -12.531 1 97.56 81 ARG A C 1
ATOM 569 O O . ARG A 1 81 ? 11.039 -42.156 -13.719 1 97.56 81 ARG A O 1
ATOM 576 N N . GLY A 1 82 ? 11.406 -40.75 -11.977 1 98.06 82 GLY A N 1
ATOM 577 C CA . GLY A 1 82 ? 12.289 -39.875 -12.75 1 98.06 82 GLY A CA 1
ATOM 578 C C . GLY A 1 82 ? 11.555 -39.031 -13.758 1 98.06 82 GLY A C 1
ATOM 579 O O . GLY A 1 82 ? 12.117 -38.625 -14.781 1 98.06 82 GLY A O 1
ATOM 580 N N . VAL A 1 83 ? 10.289 -38.75 -13.547 1 98.62 83 VAL A N 1
ATOM 581 C CA . VAL A 1 83 ? 9.477 -38 -14.484 1 98.62 83 VAL A CA 1
ATOM 582 C C . VAL A 1 83 ? 9.32 -36.562 -13.992 1 98.62 83 VAL A C 1
ATOM 584 O O . VAL A 1 83 ? 8.844 -36.344 -12.875 1 98.62 83 VAL A O 1
ATOM 587 N N . PRO A 1 84 ? 9.719 -35.531 -14.797 1 98.88 84 PRO A N 1
ATOM 588 C CA . PRO A 1 84 ? 9.492 -34.125 -14.438 1 98.88 84 PRO A CA 1
ATOM 589 C C . PRO A 1 84 ? 8.023 -33.812 -14.133 1 98.88 84 PRO A C 1
ATOM 591 O O . PRO A 1 84 ? 7.129 -34.406 -14.758 1 98.88 84 PRO A O 1
ATOM 594 N N . VAL A 1 85 ? 7.824 -32.906 -13.172 1 98.94 85 VAL A N 1
ATOM 595 C CA . VAL A 1 85 ? 6.449 -32.656 -12.75 1 98.94 85 VAL A CA 1
ATOM 596 C C . VAL A 1 85 ? 6.234 -31.156 -12.516 1 98.94 85 VAL A C 1
ATOM 598 O O . VAL A 1 85 ? 7.094 -30.484 -11.93 1 98.94 85 VAL A O 1
ATOM 601 N N . LEU A 1 86 ? 5.148 -30.609 -13.07 1 98.94 86 LEU A N 1
ATOM 602 C CA . LEU A 1 86 ? 4.633 -29.266 -12.805 1 98.94 86 LEU A CA 1
ATOM 603 C C . LEU A 1 86 ? 3.482 -29.312 -11.805 1 98.94 86 LEU A C 1
ATOM 605 O O . LEU A 1 86 ? 2.424 -29.875 -12.094 1 98.94 86 LEU A O 1
ATOM 609 N N . ILE A 1 87 ? 3.719 -28.766 -10.664 1 98.75 87 ILE A N 1
ATOM 610 C CA . ILE A 1 87 ? 2.736 -28.781 -9.586 1 98.75 87 ILE A CA 1
ATOM 611 C C . ILE A 1 87 ? 2.033 -27.422 -9.523 1 98.75 87 ILE A C 1
ATOM 613 O O . ILE A 1 87 ? 2.684 -26.391 -9.375 1 98.75 87 ILE A O 1
ATOM 617 N N . GLU A 1 88 ? 0.75 -27.453 -9.594 1 97.62 88 GLU A N 1
ATOM 618 C CA . GLU A 1 88 ? 0.021 -26.203 -9.422 1 97.62 88 GLU A CA 1
ATOM 619 C C . GLU A 1 88 ? 0.3 -25.578 -8.055 1 97.62 88 GLU A C 1
ATOM 621 O O . GLU A 1 88 ? 0.583 -26.297 -7.09 1 97.62 88 GLU A O 1
ATOM 626 N N . LYS A 1 89 ? 0.22 -24.328 -7.984 1 96 89 LYS A N 1
ATOM 627 C CA . LYS A 1 89 ? 0.42 -23.656 -6.707 1 96 89 LYS A CA 1
ATOM 628 C C . LYS A 1 89 ? -0.792 -23.828 -5.797 1 96 89 LYS A C 1
ATOM 630 O O . LYS A 1 89 ? -1.926 -23.906 -6.273 1 96 89 LYS A O 1
ATOM 635 N N . PRO A 1 90 ? -0.664 -23.875 -4.582 1 94.75 90 PRO A N 1
ATOM 636 C CA . PRO A 1 90 ? 0.642 -23.891 -3.918 1 94.75 90 PRO A CA 1
ATOM 637 C C . PRO A 1 90 ? 1.328 -25.25 -3.992 1 94.75 90 PRO A C 1
ATOM 639 O O . PRO A 1 90 ? 0.675 -26.266 -4.27 1 94.75 90 PRO A O 1
ATOM 642 N N . LEU A 1 91 ? 2.613 -25.281 -3.705 1 96.81 91 LEU A N 1
ATOM 643 C CA . LEU A 1 91 ? 3.445 -26.469 -3.816 1 96.81 91 LEU A CA 1
ATOM 644 C C . LEU A 1 91 ? 2.889 -27.609 -2.959 1 96.81 91 LEU A C 1
ATOM 646 O O . LEU A 1 91 ? 2.906 -28.766 -3.371 1 96.81 91 LEU A O 1
ATOM 650 N N . ALA A 1 92 ? 2.441 -27.234 -1.792 1 96 92 ALA A N 1
ATOM 651 C CA . ALA A 1 92 ? 1.906 -28.188 -0.814 1 96 92 ALA A CA 1
ATOM 652 C C . ALA A 1 92 ? 1.001 -27.484 0.191 1 96 92 ALA A C 1
ATOM 654 O O . ALA A 1 92 ? 0.851 -26.25 0.148 1 96 92 ALA A O 1
ATOM 655 N N . ALA A 1 93 ? 0.402 -28.266 1.014 1 92.06 93 ALA A N 1
ATOM 656 C CA . ALA A 1 93 ? -0.451 -27.703 2.057 1 92.06 93 ALA A CA 1
ATOM 657 C C . ALA A 1 93 ? 0.383 -27.016 3.131 1 92.06 93 ALA A C 1
ATOM 659 O O . ALA A 1 93 ? -0.088 -26.078 3.789 1 92.06 93 ALA A O 1
ATOM 660 N N . SER A 1 94 ? 1.586 -27.516 3.279 1 94.31 94 SER A N 1
ATOM 661 C CA . SER A 1 94 ? 2.539 -26.875 4.18 1 94.31 94 SER A CA 1
ATOM 662 C C . SER A 1 94 ? 3.961 -26.969 3.639 1 94.31 94 SER A C 1
ATOM 664 O O . SER A 1 94 ? 4.285 -27.906 2.895 1 94.31 94 SER A O 1
ATOM 666 N N . ALA A 1 95 ? 4.723 -26.047 4.066 1 95.12 95 ALA A N 1
ATOM 667 C CA . ALA A 1 95 ? 6.129 -26.062 3.664 1 95.12 95 ALA A CA 1
ATOM 668 C C . ALA A 1 95 ? 6.848 -27.297 4.203 1 95.12 95 ALA A C 1
ATOM 670 O O . ALA A 1 95 ? 7.688 -27.875 3.516 1 95.12 95 ALA A O 1
ATOM 671 N N . ASP A 1 96 ? 6.516 -27.672 5.352 1 94 96 ASP A N 1
ATOM 672 C CA . ASP A 1 96 ? 7.137 -28.844 5.961 1 94 96 ASP A CA 1
ATOM 673 C C . ASP A 1 96 ? 6.855 -30.094 5.145 1 94 96 ASP A C 1
ATOM 675 O O . ASP A 1 96 ? 7.746 -30.922 4.938 1 94 96 ASP A O 1
ATOM 679 N N . ASP A 1 97 ? 5.668 -30.156 4.613 1 91.81 97 ASP A N 1
ATOM 680 C CA . ASP A 1 97 ? 5.27 -31.297 3.795 1 91.81 97 ASP A CA 1
ATOM 681 C C . ASP A 1 97 ? 6.074 -31.359 2.498 1 91.81 97 ASP A C 1
ATOM 683 O O . ASP A 1 97 ? 6.309 -32.438 1.952 1 91.81 97 ASP A O 1
ATOM 687 N N . ALA A 1 98 ? 6.449 -30.203 2.057 1 95.81 98 ALA A N 1
ATOM 688 C CA . ALA A 1 98 ? 7.035 -30.125 0.723 1 95.81 98 ALA A CA 1
ATOM 689 C C . ALA A 1 98 ? 8.555 -30.25 0.785 1 95.81 98 ALA A C 1
ATOM 691 O O . ALA A 1 98 ? 9.203 -30.547 -0.224 1 95.81 98 ALA A O 1
ATOM 692 N N . GLU A 1 99 ? 9.133 -30.016 1.909 1 97 99 GLU A N 1
ATOM 693 C CA . GLU A 1 99 ? 10.578 -29.906 2.035 1 97 99 GLU A CA 1
ATOM 694 C C . GLU A 1 99 ? 11.266 -31.203 1.601 1 97 99 GLU A C 1
ATOM 696 O O . GLU A 1 99 ? 12.211 -31.172 0.809 1 97 99 GLU A O 1
ATOM 701 N N . ASP A 1 100 ? 10.773 -32.312 2.107 1 96.62 100 ASP A N 1
ATOM 702 C CA . ASP A 1 100 ? 11.375 -33.594 1.782 1 96.62 100 ASP A CA 1
ATOM 703 C C . ASP A 1 100 ? 11.234 -33.906 0.295 1 96.62 100 ASP A C 1
ATOM 705 O O . ASP A 1 100 ? 12.148 -34.438 -0.322 1 96.62 100 ASP A O 1
ATOM 709 N N . LEU A 1 101 ? 10.109 -33.594 -0.221 1 98.12 101 LEU A N 1
ATOM 710 C CA . LEU A 1 101 ? 9.867 -33.781 -1.645 1 98.12 101 LEU A CA 1
ATOM 711 C C . LEU A 1 101 ? 10.883 -33.031 -2.488 1 98.12 101 LEU A C 1
ATOM 713 O O . LEU A 1 101 ? 11.492 -33.594 -3.4 1 98.12 101 LEU A O 1
ATOM 717 N N . VAL A 1 102 ? 11.07 -31.797 -2.184 1 98.44 102 VAL A N 1
ATOM 718 C CA . VAL A 1 102 ? 11.969 -30.922 -2.941 1 98.44 102 VAL A CA 1
ATOM 719 C C . VAL A 1 102 ? 13.398 -31.438 -2.828 1 98.44 102 VAL A C 1
ATOM 721 O O . VAL A 1 102 ? 14.117 -31.5 -3.826 1 98.44 102 VAL A O 1
ATOM 724 N N . ARG A 1 103 ? 13.797 -31.844 -1.647 1 97.62 103 ARG A N 1
ATOM 725 C CA . ARG A 1 103 ? 15.133 -32.375 -1.411 1 97.62 103 ARG A CA 1
ATOM 726 C C . ARG A 1 103 ? 15.359 -33.656 -2.217 1 97.62 103 ARG A C 1
ATOM 728 O O . ARG A 1 103 ? 16.391 -33.812 -2.861 1 97.62 103 ARG A O 1
ATOM 735 N N . THR A 1 104 ? 14.414 -34.531 -2.164 1 97.88 104 THR A N 1
ATOM 736 C CA . THR A 1 104 ? 14.523 -35.812 -2.865 1 97.88 104 THR A CA 1
ATOM 737 C C . THR A 1 104 ? 14.602 -35.594 -4.375 1 97.88 104 THR A C 1
ATOM 739 O O . THR A 1 104 ? 15.422 -36.219 -5.055 1 97.88 104 THR A O 1
ATOM 742 N N . ALA A 1 105 ? 13.75 -34.719 -4.875 1 98.62 105 ALA A N 1
ATOM 743 C CA . ALA A 1 105 ? 13.75 -34.406 -6.305 1 98.62 105 ALA A CA 1
ATOM 744 C C . ALA A 1 105 ? 15.109 -33.875 -6.75 1 98.62 105 ALA A C 1
ATOM 746 O O . ALA A 1 105 ? 15.633 -34.25 -7.789 1 98.62 105 ALA A O 1
ATOM 747 N N . ARG A 1 106 ? 15.602 -33 -5.969 1 97.69 106 ARG A N 1
ATOM 748 C CA . ARG A 1 106 ? 16.922 -32.406 -6.262 1 97.69 106 ARG A CA 1
ATOM 749 C C . ARG A 1 106 ? 17.984 -33.5 -6.277 1 97.69 106 ARG A C 1
ATOM 751 O O . ARG A 1 106 ? 18.812 -33.562 -7.191 1 97.69 106 ARG A O 1
ATOM 758 N N . ALA A 1 107 ? 17.984 -34.375 -5.309 1 97.56 107 ALA A N 1
ATOM 759 C CA . ALA A 1 107 ? 18.969 -35.438 -5.191 1 97.56 107 ALA A CA 1
ATOM 760 C C . ALA A 1 107 ? 18.891 -36.406 -6.383 1 97.56 107 ALA A C 1
ATOM 762 O O . ALA A 1 107 ? 19.906 -36.906 -6.855 1 97.56 107 ALA A O 1
ATOM 763 N N . LYS A 1 108 ? 17.781 -36.594 -6.891 1 98 108 LYS A N 1
ATOM 764 C CA . LYS A 1 108 ? 17.562 -37.531 -7.988 1 98 108 LYS A CA 1
ATOM 765 C C . LYS A 1 108 ? 17.703 -36.844 -9.344 1 98 108 LYS A C 1
ATOM 767 O O . LYS A 1 108 ? 17.672 -37.5 -10.391 1 98 108 LYS A O 1
ATOM 772 N N . GLY A 1 109 ? 17.766 -35.531 -9.305 1 98.06 109 GLY A N 1
ATOM 773 C CA . GLY A 1 109 ? 17.875 -34.75 -10.531 1 98.06 109 GLY A CA 1
ATOM 774 C C . GLY A 1 109 ? 16.578 -34.719 -11.32 1 98.06 109 GLY A C 1
ATOM 775 O O . GLY A 1 109 ? 16.594 -34.656 -12.555 1 98.06 109 GLY A O 1
ATOM 776 N N . VAL A 1 110 ? 15.438 -34.844 -10.672 1 98.69 110 VAL A N 1
ATOM 777 C CA . VAL A 1 110 ? 14.133 -34.781 -11.328 1 98.69 110 VAL A CA 1
ATOM 778 C C . VAL A 1 110 ? 13.562 -33.375 -11.188 1 98.69 110 VAL A C 1
ATOM 780 O O . VAL A 1 110 ? 13.336 -32.875 -10.078 1 98.69 110 VAL A O 1
ATOM 783 N N . PRO A 1 111 ? 13.234 -32.656 -12.258 1 98.75 111 PRO A N 1
ATOM 784 C CA . PRO A 1 111 ? 12.727 -31.281 -12.18 1 98.75 111 PRO A CA 1
ATOM 785 C C . PRO A 1 111 ? 11.328 -31.203 -11.578 1 98.75 111 PRO A C 1
ATOM 787 O O . PRO A 1 111 ? 10.43 -31.938 -12.008 1 98.75 111 PRO A O 1
ATOM 790 N N . ILE A 1 112 ? 11.234 -30.406 -10.617 1 98.81 112 ILE A N 1
ATOM 791 C CA . ILE A 1 112 ? 9.945 -29.938 -10.125 1 98.81 112 ILE A CA 1
ATOM 792 C C . ILE A 1 112 ? 9.727 -28.484 -10.531 1 98.81 112 ILE A C 1
ATOM 794 O O . ILE A 1 112 ? 10.602 -27.641 -10.312 1 98.81 112 ILE A O 1
ATOM 798 N N . LEU A 1 113 ? 8.625 -28.266 -11.18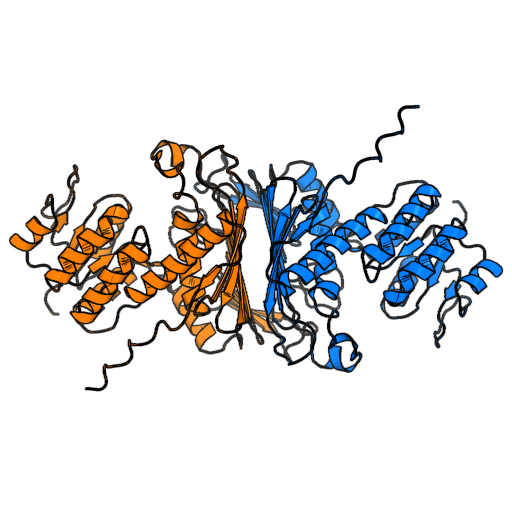8 1 98.88 113 LEU A N 1
ATOM 799 C CA . LEU A 1 113 ? 8.18 -26.906 -11.469 1 98.88 113 LEU A CA 1
ATOM 800 C C . LEU A 1 113 ? 6.934 -26.562 -10.656 1 98.88 113 LEU A C 1
ATOM 802 O O . LEU A 1 113 ? 6.086 -27.422 -10.422 1 98.88 113 LEU A O 1
ATOM 806 N N . VAL A 1 114 ? 6.82 -25.328 -10.211 1 98.75 114 VAL A N 1
ATOM 807 C CA . VAL A 1 114 ? 5.641 -24.875 -9.484 1 98.75 114 VAL A CA 1
ATOM 808 C C . VAL A 1 114 ? 4.832 -23.922 -10.359 1 98.75 114 VAL A C 1
ATOM 810 O O . VAL A 1 114 ? 5.395 -23.062 -11.031 1 98.75 114 VAL A O 1
ATOM 813 N N . GLY A 1 115 ? 3.527 -24.078 -10.281 1 98.31 115 GLY A N 1
ATOM 814 C CA . GLY A 1 115 ? 2.596 -23.422 -11.18 1 98.31 115 GLY A CA 1
ATOM 815 C C . GLY A 1 115 ? 2.371 -21.953 -10.852 1 98.31 115 GLY A C 1
ATOM 816 O O . GLY A 1 115 ? 1.229 -21.5 -10.797 1 98.31 115 GLY A O 1
ATOM 817 N N . HIS A 1 116 ? 3.404 -21.203 -10.586 1 98.19 116 HIS A N 1
ATOM 818 C CA . HIS A 1 116 ? 3.334 -19.75 -10.562 1 98.19 116 HIS A CA 1
ATOM 819 C C . HIS A 1 116 ? 3.365 -19.172 -11.969 1 98.19 116 HIS A C 1
ATOM 821 O O . HIS A 1 116 ? 4.355 -18.547 -12.367 1 98.19 116 HIS A O 1
ATOM 827 N N . HIS A 1 117 ? 2.236 -19.266 -12.609 1 98.06 117 HIS A N 1
ATOM 828 C CA . HIS A 1 117 ? 2.141 -19 -14.039 1 98.06 117 HIS A CA 1
ATOM 829 C C . HIS A 1 117 ? 2.418 -17.531 -14.352 1 98.06 117 HIS A C 1
ATOM 831 O O . HIS A 1 117 ? 2.857 -17.203 -15.453 1 98.06 117 HIS A O 1
ATOM 837 N N . ARG A 1 118 ? 2.27 -16.625 -13.352 1 98.31 118 ARG A N 1
ATOM 838 C CA . ARG A 1 118 ? 2.475 -15.203 -13.602 1 98.31 118 ARG A CA 1
ATOM 839 C C . ARG A 1 118 ? 3.938 -14.906 -13.914 1 98.31 118 ARG A C 1
ATOM 841 O O . ARG A 1 118 ? 4.25 -13.898 -14.562 1 98.31 118 ARG A O 1
ATOM 848 N N . ARG A 1 119 ? 4.812 -15.82 -13.445 1 98.5 119 ARG A N 1
ATOM 849 C CA . ARG A 1 119 ? 6.227 -15.641 -13.766 1 98.5 119 ARG A CA 1
ATOM 850 C C . ARG A 1 119 ? 6.473 -15.773 -15.266 1 98.5 119 ARG A C 1
ATOM 852 O O . ARG A 1 119 ? 7.5 -15.328 -15.773 1 98.5 119 ARG A O 1
ATOM 859 N N . HIS A 1 120 ? 5.539 -16.375 -15.922 1 98.56 120 HIS A N 1
ATOM 860 C CA . HIS A 1 120 ? 5.664 -16.594 -17.359 1 98.56 120 HIS A CA 1
ATOM 861 C C . HIS A 1 120 ? 4.93 -15.516 -18.156 1 98.56 120 HIS A C 1
ATOM 863 O O . HIS A 1 120 ? 4.852 -15.586 -19.375 1 98.56 120 HIS A O 1
ATOM 869 N N . ASN A 1 121 ? 4.316 -14.547 -17.516 1 98.62 121 ASN A N 1
ATOM 870 C CA . ASN A 1 121 ? 3.664 -13.406 -18.141 1 98.62 121 ASN A CA 1
ATOM 871 C C . ASN A 1 121 ? 4.68 -12.383 -18.641 1 98.62 121 ASN A C 1
ATOM 873 O O . ASN A 1 121 ? 5.547 -11.945 -17.875 1 98.62 121 ASN A O 1
ATOM 877 N N . PRO A 1 122 ? 4.578 -11.977 -19.875 1 98.62 122 PRO A N 1
ATOM 878 C CA . PRO A 1 122 ? 5.547 -11.023 -20.422 1 98.62 122 PRO A CA 1
ATOM 879 C C . PRO A 1 122 ? 5.625 -9.727 -19.609 1 98.62 122 PRO A C 1
ATOM 881 O O . PRO A 1 122 ? 6.691 -9.117 -19.516 1 98.62 122 PRO A O 1
ATOM 884 N N . ILE A 1 123 ? 4.531 -9.281 -19.016 1 98.69 123 ILE A N 1
ATOM 885 C CA . ILE A 1 123 ? 4.516 -8.102 -18.172 1 98.69 123 ILE A CA 1
ATOM 886 C C . ILE A 1 123 ? 5.473 -8.297 -17 1 98.69 123 ILE A C 1
ATOM 888 O O . ILE A 1 123 ? 6.285 -7.418 -16.703 1 98.69 123 ILE A O 1
ATOM 892 N N . ILE A 1 124 ? 5.387 -9.438 -16.391 1 98.81 124 ILE A N 1
ATOM 893 C CA . ILE A 1 124 ? 6.203 -9.75 -15.219 1 98.81 124 ILE A CA 1
ATOM 894 C C . ILE A 1 124 ? 7.66 -9.914 -15.641 1 98.81 124 ILE A C 1
ATOM 896 O O . ILE A 1 124 ? 8.57 -9.43 -14.961 1 98.81 124 ILE A O 1
ATOM 900 N N . GLN A 1 125 ? 7.883 -10.586 -16.734 1 98.62 125 GLN A N 1
ATOM 901 C CA . GLN A 1 125 ? 9.242 -10.781 -17.234 1 98.62 125 GLN A CA 1
ATOM 902 C C . GLN A 1 125 ? 9.906 -9.438 -17.547 1 98.62 125 GLN A C 1
ATOM 904 O O . GLN A 1 125 ? 11.062 -9.211 -17.188 1 98.62 125 GLN A O 1
ATOM 909 N N . LYS A 1 126 ? 9.18 -8.594 -18.203 1 98.69 126 LYS A N 1
ATOM 910 C CA . LYS A 1 126 ? 9.711 -7.27 -18.516 1 98.69 126 LYS A CA 1
ATOM 911 C C . LYS A 1 126 ? 10 -6.473 -17.25 1 98.69 126 LYS A C 1
ATOM 913 O O . LYS A 1 126 ? 11.023 -5.789 -17.156 1 98.69 126 LYS A O 1
ATOM 918 N N . THR A 1 127 ? 9.078 -6.516 -16.297 1 98.88 127 THR A N 1
ATOM 919 C CA . THR A 1 127 ? 9.281 -5.852 -15.023 1 98.88 127 THR A CA 1
ATOM 920 C C . THR A 1 127 ? 10.562 -6.344 -14.359 1 98.88 127 THR A C 1
ATOM 922 O O . THR A 1 127 ? 11.391 -5.543 -13.922 1 98.88 127 THR A O 1
ATOM 925 N N . ALA A 1 128 ? 10.758 -7.633 -14.312 1 98.75 128 ALA A N 1
ATOM 926 C CA . ALA A 1 128 ? 11.945 -8.227 -13.711 1 98.75 128 ALA A CA 1
ATOM 927 C C . ALA A 1 128 ? 13.211 -7.77 -14.438 1 98.75 128 ALA A C 1
ATOM 929 O O . ALA A 1 128 ? 14.219 -7.445 -13.797 1 98.75 128 ALA A O 1
ATOM 930 N N . ASP A 1 129 ? 13.148 -7.734 -15.734 1 98.56 129 ASP A N 1
ATOM 931 C CA . ASP A 1 129 ? 14.289 -7.312 -16.531 1 98.56 129 ASP A CA 1
ATOM 932 C C . ASP A 1 129 ? 14.664 -5.863 -16.234 1 98.56 129 ASP A C 1
ATOM 934 O O . ASP A 1 129 ? 15.844 -5.547 -16.078 1 98.56 129 ASP A O 1
ATOM 938 N N . LEU A 1 130 ? 13.68 -5.004 -16.156 1 98.75 130 LEU A N 1
ATOM 939 C CA . LEU A 1 130 ? 13.922 -3.592 -15.891 1 98.75 130 LEU A CA 1
ATOM 940 C C . LEU A 1 130 ? 14.586 -3.408 -14.531 1 98.75 130 LEU A C 1
ATOM 942 O O . LEU A 1 130 ? 15.5 -2.592 -14.383 1 98.75 130 LEU A O 1
ATOM 946 N N . ILE A 1 131 ? 14.125 -4.156 -13.547 1 98.81 131 ILE A N 1
ATOM 947 C CA . ILE A 1 131 ? 14.688 -4.074 -12.203 1 98.81 131 ILE A CA 1
ATOM 948 C C . ILE A 1 131 ? 16.125 -4.598 -12.203 1 98.81 131 ILE A C 1
ATOM 950 O O . ILE A 1 131 ? 17.031 -3.953 -11.672 1 98.81 131 ILE A O 1
ATOM 954 N N . LYS A 1 132 ? 16.359 -5.719 -12.797 1 98.06 132 LYS A N 1
ATOM 955 C CA . LYS A 1 132 ? 17.672 -6.348 -12.859 1 98.06 132 LYS A CA 1
ATOM 956 C C . LYS A 1 132 ? 18.672 -5.457 -13.578 1 98.06 132 LYS A C 1
ATOM 958 O O . LYS A 1 132 ? 19.844 -5.398 -13.203 1 98.06 132 LYS A O 1
ATOM 963 N N . GLU A 1 133 ? 18.219 -4.7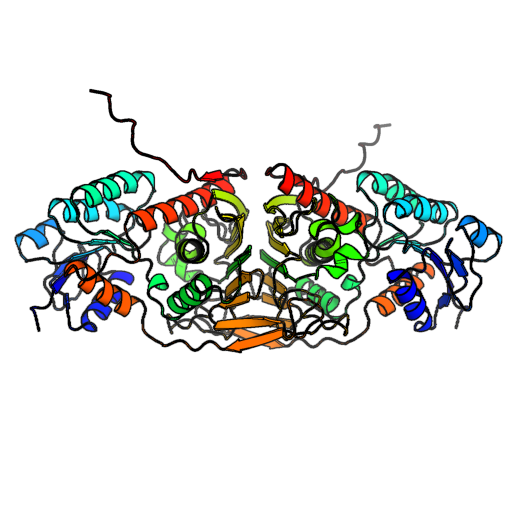66 -14.578 1 98.19 133 GLU A N 1
ATOM 964 C CA . GLU A 1 133 ? 19.062 -3.912 -15.398 1 98.19 133 GLU A CA 1
ATOM 965 C C . GLU A 1 133 ? 19.344 -2.58 -14.711 1 98.19 133 GLU A C 1
ATOM 967 O O . GLU A 1 133 ? 20.109 -1.759 -15.219 1 98.19 133 GLU A O 1
ATOM 972 N N . GLY A 1 134 ? 18.688 -2.316 -13.625 1 98.25 134 GLY A N 1
ATOM 973 C CA . GLY A 1 134 ? 18.953 -1.124 -12.836 1 98.25 134 GLY A CA 1
ATOM 974 C C . GLY A 1 134 ? 18.172 0.088 -13.305 1 98.25 134 GLY A C 1
ATOM 975 O O . GLY A 1 134 ? 18.578 1.227 -13.062 1 98.25 134 GLY A O 1
ATOM 976 N N . ALA A 1 135 ? 17.031 -0.125 -14.008 1 98.31 135 ALA A N 1
ATOM 977 C CA . ALA A 1 135 ? 16.266 0.97 -14.586 1 98.31 135 ALA A CA 1
ATOM 978 C C . ALA A 1 135 ? 15.75 1.913 -13.508 1 98.31 135 ALA A C 1
ATOM 980 O O . ALA A 1 135 ? 15.484 3.088 -13.773 1 98.31 135 ALA A O 1
ATOM 981 N N . ILE A 1 136 ? 15.625 1.424 -12.258 1 98.62 136 ILE A N 1
ATOM 982 C CA . ILE A 1 136 ? 15.078 2.279 -11.203 1 98.62 136 ILE A CA 1
ATOM 983 C C . ILE A 1 136 ? 16.078 2.369 -10.047 1 98.62 136 ILE A C 1
ATOM 985 O O . ILE A 1 136 ? 15.695 2.719 -8.93 1 98.62 136 ILE A O 1
ATOM 989 N N . GLY A 1 137 ? 17.297 2.039 -10.258 1 98.06 137 GLY A N 1
ATOM 990 C CA . GLY A 1 137 ? 18.297 2.047 -9.203 1 98.06 137 GLY A CA 1
ATOM 991 C C . GLY A 1 137 ? 18.094 0.945 -8.18 1 98.06 137 GLY A C 1
ATOM 992 O O . GLY A 1 137 ? 17.688 -0.164 -8.531 1 98.06 137 GLY A O 1
ATOM 993 N N . GLU A 1 138 ? 18.484 1.227 -6.977 1 96.81 138 GLU A N 1
ATOM 994 C CA . GLU A 1 138 ? 18.25 0.275 -5.895 1 96.81 138 GLU A CA 1
ATOM 995 C C . GLU A 1 138 ? 16.766 0.224 -5.508 1 96.81 138 GLU A C 1
ATOM 997 O O . GLU A 1 138 ? 16.172 1.251 -5.18 1 96.81 138 GLU A O 1
ATOM 1002 N N . VAL A 1 139 ? 16.188 -0.947 -5.551 1 98.19 139 VAL A N 1
ATOM 1003 C CA . VAL A 1 139 ? 14.797 -1.086 -5.145 1 98.19 139 VAL A CA 1
ATOM 1004 C C . VAL A 1 139 ? 14.68 -0.91 -3.633 1 98.19 139 VAL A C 1
ATOM 1006 O O . VAL A 1 139 ? 15.375 -1.581 -2.867 1 98.19 139 VAL A O 1
ATOM 1009 N N . ARG A 1 140 ? 13.789 -0.001 -3.24 1 98 140 ARG A N 1
ATOM 1010 C CA . ARG A 1 140 ? 13.68 0.334 -1.824 1 98 140 ARG A CA 1
ATOM 1011 C C . ARG A 1 140 ? 12.336 -0.116 -1.257 1 98 140 ARG A C 1
ATOM 1013 O O . ARG A 1 140 ? 12.258 -0.566 -0.112 1 98 140 ARG A O 1
ATOM 1020 N N . ALA A 1 141 ? 11.328 0.054 -2.066 1 98.62 141 ALA A N 1
ATOM 1021 C CA . ALA A 1 141 ? 9.992 -0.2 -1.54 1 98.62 141 ALA A CA 1
ATOM 1022 C C . ALA A 1 141 ? 9.07 -0.73 -2.631 1 98.62 141 ALA A C 1
ATOM 1024 O O . ALA A 1 141 ? 9.258 -0.437 -3.814 1 98.62 141 ALA A O 1
ATOM 1025 N N . ALA A 1 142 ? 8.086 -1.495 -2.254 1 98.88 142 ALA A N 1
ATOM 1026 C CA . ALA A 1 142 ? 7.008 -1.936 -3.137 1 98.88 142 ALA A CA 1
ATOM 1027 C C . ALA A 1 142 ? 5.668 -1.941 -2.408 1 98.88 142 ALA A C 1
ATOM 1029 O O . ALA A 1 142 ? 5.625 -2.02 -1.178 1 98.88 142 ALA A O 1
ATOM 1030 N N . GLN A 1 143 ? 4.633 -1.771 -3.158 1 98.88 143 GLN A N 1
ATOM 1031 C CA . GLN A 1 143 ? 3.266 -1.853 -2.656 1 98.88 143 GLN A CA 1
ATOM 1032 C C . GLN A 1 143 ? 2.408 -2.758 -3.539 1 98.88 143 GLN A C 1
ATOM 1034 O O . GLN A 1 143 ? 2.412 -2.623 -4.766 1 98.88 143 GLN A O 1
ATOM 1039 N N . VAL A 1 144 ? 1.738 -3.631 -2.861 1 98.94 144 VAL A N 1
ATOM 1040 C CA . VAL A 1 144 ? 0.875 -4.574 -3.564 1 98.94 144 VAL A CA 1
ATOM 1041 C C . VAL A 1 144 ? -0.574 -4.371 -3.129 1 98.94 144 VAL A C 1
ATOM 1043 O O . VAL A 1 144 ? -0.874 -4.355 -1.934 1 98.94 144 VAL A O 1
ATOM 1046 N N . THR A 1 145 ? -1.436 -4.203 -4.094 1 98.88 145 THR A N 1
ATOM 1047 C CA . THR A 1 145 ? -2.873 -4.176 -3.844 1 98.88 145 THR A CA 1
ATOM 1048 C C . THR A 1 145 ? -3.555 -5.387 -4.469 1 98.88 145 THR A C 1
ATOM 1050 O O . THR A 1 145 ? -3.408 -5.645 -5.664 1 98.88 145 THR A O 1
ATOM 1053 N N . CYS A 1 146 ? -4.18 -6.137 -3.656 1 98.75 146 CYS A N 1
ATOM 1054 C CA . CYS A 1 146 ? -4.973 -7.285 -4.094 1 98.75 146 CYS A CA 1
ATOM 1055 C C . CYS A 1 146 ? -6.387 -7.215 -3.537 1 98.75 146 CYS A C 1
ATOM 1057 O O . CYS A 1 146 ? -6.746 -7.984 -2.645 1 98.75 146 CYS A O 1
ATOM 1059 N N . TRP A 1 147 ? -7.188 -6.285 -4.086 1 98.75 147 TRP A N 1
ATOM 1060 C CA . TRP A 1 147 ? -8.562 -6.062 -3.641 1 98.75 147 TRP A CA 1
ATOM 1061 C C . TRP A 1 147 ? -9.555 -6.422 -4.738 1 98.75 147 TRP A C 1
ATOM 1063 O O . TRP A 1 147 ? -9.406 -5.992 -5.883 1 98.75 147 TRP A O 1
ATOM 1073 N N . PHE A 1 148 ? -10.492 -7.176 -4.445 1 98.38 148 PHE A N 1
ATOM 1074 C CA . PHE A 1 148 ? -11.641 -7.492 -5.285 1 98.38 148 PHE A CA 1
ATOM 1075 C C . PHE A 1 148 ? -12.805 -8 -4.441 1 98.38 148 PHE A C 1
ATOM 1077 O O . PHE A 1 148 ? -12.648 -8.234 -3.24 1 98.38 148 PHE A O 1
ATOM 1084 N N . TYR A 1 149 ? -13.914 -8.086 -5.035 1 98.12 149 TYR A N 1
ATOM 1085 C CA . TYR A 1 149 ? -15.094 -8.57 -4.316 1 98.12 149 TYR A CA 1
ATOM 1086 C C . TYR A 1 149 ? -15.617 -9.859 -4.93 1 98.12 149 TYR A C 1
ATOM 1088 O O . TYR A 1 149 ? -16.125 -9.867 -6.055 1 98.12 149 TYR A O 1
ATOM 1096 N N . LYS A 1 150 ? -15.477 -10.938 -4.207 1 97.31 150 LYS A N 1
ATOM 1097 C CA . LYS A 1 150 ? -16.062 -12.211 -4.613 1 97.31 150 LYS A CA 1
ATOM 1098 C C . LYS A 1 150 ? -17.531 -12.305 -4.168 1 97.31 150 LYS A C 1
ATOM 1100 O O . LYS A 1 150 ? -17.828 -12.109 -2.99 1 97.31 150 LYS A O 1
ATOM 1105 N N . PRO A 1 151 ? -18.391 -12.633 -5.09 1 96.31 151 PRO A N 1
ATOM 1106 C CA . PRO A 1 151 ? -19.812 -12.695 -4.75 1 96.31 151 PRO A CA 1
ATOM 1107 C C . PRO A 1 151 ? -20.172 -13.93 -3.92 1 96.31 151 PRO A C 1
ATOM 1109 O O . PRO A 1 151 ? -19.375 -14.867 -3.828 1 96.31 151 PRO A O 1
ATOM 1112 N N . ASP A 1 152 ? -21.359 -13.93 -3.352 1 94 152 ASP A N 1
ATOM 1113 C CA . ASP A 1 152 ? -21.812 -15 -2.461 1 94 152 ASP A CA 1
ATOM 1114 C C . ASP A 1 152 ? -21.812 -16.344 -3.18 1 94 152 ASP A C 1
ATOM 1116 O O . ASP A 1 152 ? -21.531 -17.375 -2.576 1 94 152 ASP A O 1
ATOM 1120 N N . ASP A 1 153 ? -22.141 -16.312 -4.379 1 94.5 153 ASP A N 1
ATOM 1121 C CA . ASP A 1 153 ? -22.266 -17.562 -5.121 1 94.5 153 ASP A CA 1
ATOM 1122 C C . ASP A 1 153 ? -20.906 -18.266 -5.234 1 94.5 153 ASP A C 1
ATOM 1124 O O . ASP A 1 153 ? -20.844 -19.5 -5.332 1 94.5 153 ASP A O 1
ATOM 1128 N N . TYR A 1 154 ? -19.844 -17.516 -5.25 1 94.12 154 TYR A N 1
ATOM 1129 C CA . TYR A 1 154 ? -18.5 -18.078 -5.25 1 94.12 154 TYR A CA 1
ATOM 1130 C C . TYR A 1 154 ? -18.297 -19.016 -4.059 1 94.12 154 TYR A C 1
ATOM 1132 O O . TYR A 1 154 ? -17.688 -20.078 -4.191 1 94.12 154 TYR A O 1
ATOM 1140 N N . PHE A 1 155 ? -18.781 -18.641 -2.947 1 94.12 155 PHE A N 1
ATOM 1141 C CA . PHE A 1 155 ? -18.609 -19.406 -1.714 1 94.12 155 PHE A CA 1
ATOM 1142 C C . PHE A 1 155 ? -19.656 -20.5 -1.597 1 94.12 155 PHE A C 1
ATOM 1144 O O . PHE A 1 155 ? -19.391 -21.562 -1.04 1 94.12 155 PHE A O 1
ATOM 1151 N N . ASP A 1 156 ? -20.797 -20.234 -2.174 1 94 156 ASP A N 1
ATOM 1152 C CA . ASP A 1 156 ? -21.891 -21.188 -2.068 1 94 156 ASP A CA 1
ATOM 1153 C C . ASP A 1 156 ? -21.609 -22.453 -2.857 1 94 156 ASP A C 1
ATOM 1155 O O . ASP A 1 156 ? -21.953 -23.562 -2.43 1 94 156 ASP A O 1
ATOM 1159 N N . VAL A 1 157 ? -20.922 -22.344 -3.934 1 91.5 157 VAL A N 1
ATOM 1160 C CA . VAL A 1 157 ? -20.672 -23.469 -4.816 1 91.5 157 VAL A CA 1
ATOM 1161 C C . VAL A 1 157 ? -19.547 -24.328 -4.25 1 91.5 157 VAL A C 1
ATOM 1163 O O . VAL A 1 157 ? -19.391 -25.5 -4.633 1 91.5 157 VAL A O 1
ATOM 1166 N N . ALA A 1 158 ? -18.766 -23.797 -3.387 1 90.25 158 ALA A N 1
ATOM 1167 C CA . ALA A 1 158 ? -17.672 -24.531 -2.754 1 90.25 158 ALA A CA 1
ATOM 1168 C C . ALA A 1 158 ? -17.516 -24.125 -1.292 1 90.25 158 ALA A C 1
ATOM 1170 O O . ALA A 1 158 ? -16.672 -23.281 -0.964 1 90.25 158 ALA A O 1
ATOM 1171 N N . PRO A 1 159 ? -18.203 -24.797 -0.407 1 91 159 PRO A N 1
ATOM 1172 C CA . PRO A 1 159 ? -18.297 -24.359 0.988 1 91 159 PRO A CA 1
ATOM 1173 C C . PRO A 1 159 ? -16.953 -24.391 1.713 1 91 159 PRO A C 1
ATOM 1175 O O . PRO A 1 159 ? -16.781 -23.719 2.732 1 91 159 PRO A O 1
ATOM 1178 N N . TRP A 1 160 ? -16.062 -25.172 1.145 1 87.5 160 TRP A N 1
ATOM 1179 C CA . TRP A 1 160 ? -14.734 -25.219 1.767 1 87.5 160 TRP A CA 1
ATOM 1180 C C . TRP A 1 160 ? -14.07 -23.859 1.748 1 87.5 160 TRP A C 1
ATOM 1182 O O . TRP A 1 160 ? -13.195 -23.578 2.574 1 87.5 160 TRP A O 1
ATOM 1192 N N . ARG A 1 161 ? -14.5 -22.938 0.9 1 91 161 ARG A N 1
ATOM 1193 C CA . ARG A 1 161 ? -13.93 -21.609 0.745 1 91 161 ARG A CA 1
ATOM 1194 C C . ARG A 1 161 ? -14.258 -20.734 1.945 1 91 161 ARG A C 1
ATOM 1196 O O . ARG A 1 161 ? -13.672 -19.656 2.121 1 91 161 ARG A O 1
ATOM 1203 N N . LYS A 1 162 ? -15.188 -21.219 2.766 1 93.75 162 LYS A N 1
ATOM 1204 C CA . LYS A 1 162 ? -15.617 -20.453 3.939 1 93.75 162 LYS A CA 1
ATOM 1205 C C . LYS A 1 162 ? -14.828 -20.875 5.18 1 93.75 162 LYS A C 1
ATOM 1207 O O . LYS A 1 162 ? -14.977 -20.281 6.246 1 93.75 162 LYS A O 1
ATOM 1212 N N . LYS A 1 163 ? -13.945 -21.797 5.016 1 91.06 163 LYS A N 1
ATOM 1213 C CA . LYS A 1 163 ? -13.266 -22.406 6.16 1 91.06 163 LYS A CA 1
ATOM 1214 C C . LYS A 1 163 ? -11.93 -21.703 6.43 1 91.06 163 LYS A C 1
ATOM 1216 O O . LYS A 1 163 ? -11.375 -21.047 5.547 1 91.06 163 LYS A O 1
ATOM 1221 N N . ALA A 1 164 ? -11.445 -21.984 7.66 1 87.19 164 ALA A N 1
ATOM 1222 C CA . ALA A 1 164 ? -10.141 -21.453 8.047 1 87.19 164 ALA A CA 1
ATOM 1223 C C . ALA A 1 164 ? -9.047 -21.938 7.113 1 87.19 164 ALA A C 1
ATOM 1225 O O . ALA A 1 164 ? -9.016 -23.125 6.738 1 87.19 164 ALA A O 1
ATOM 1226 N N . GLY A 1 165 ? -8.211 -20.984 6.68 1 82.69 165 GLY A N 1
ATOM 1227 C CA . GLY A 1 165 ? -7.098 -21.359 5.82 1 82.69 165 GLY A CA 1
ATOM 1228 C C . GLY A 1 165 ? -7.406 -21.203 4.344 1 82.69 165 GLY A C 1
ATOM 1229 O O . GLY A 1 165 ? -6.508 -21.266 3.506 1 82.69 165 GLY A O 1
ATOM 1230 N N . ALA A 1 166 ? -8.641 -20.953 4.035 1 87.81 166 ALA A N 1
ATOM 1231 C CA . ALA A 1 166 ? -9.047 -20.828 2.639 1 87.81 166 ALA A CA 1
ATOM 1232 C C . ALA A 1 166 ? -9.312 -19.375 2.266 1 87.81 166 ALA A C 1
ATOM 1234 O O . ALA A 1 166 ? -10.062 -19.094 1.329 1 87.81 166 ALA A O 1
ATOM 1235 N N . GLY A 1 167 ? -8.758 -18.469 2.996 1 91.69 167 GLY A N 1
ATOM 1236 C CA . GLY A 1 167 ? -8.93 -17.047 2.73 1 91.69 167 GLY A CA 1
ATOM 1237 C C . GLY A 1 167 ? -8.031 -16.531 1.621 1 91.69 167 GLY A C 1
ATOM 1238 O O . GLY A 1 167 ? -7.25 -17.297 1.046 1 91.69 167 GLY A O 1
ATOM 1239 N N . PRO A 1 168 ? -8.148 -15.297 1.323 1 95.38 168 PRO A N 1
ATOM 1240 C CA . PRO A 1 168 ? -7.445 -14.719 0.177 1 95.38 168 PRO A CA 1
ATOM 1241 C C . PRO A 1 168 ? -5.93 -14.695 0.368 1 95.38 168 PRO A C 1
ATOM 1243 O O . PRO A 1 168 ? -5.184 -14.547 -0.603 1 95.38 168 PRO A O 1
ATOM 1246 N N . VAL A 1 169 ? -5.387 -14.82 1.569 1 94.88 169 VAL A N 1
ATOM 1247 C CA . VAL A 1 169 ? -3.939 -14.883 1.763 1 94.88 169 VAL A CA 1
ATOM 1248 C C . VAL A 1 169 ? -3.371 -16.109 1.056 1 94.88 169 VAL A C 1
ATOM 1250 O O . VAL A 1 169 ? -2.414 -16 0.286 1 94.88 169 VAL A O 1
ATOM 1253 N N . SER A 1 170 ? -4 -17.234 1.236 1 90.5 170 SER A N 1
ATOM 1254 C CA . SER A 1 170 ? -3.508 -18.5 0.674 1 90.5 170 SER A CA 1
ATOM 1255 C C . SER A 1 170 ? -3.949 -18.656 -0.776 1 90.5 170 SER A C 1
ATOM 1257 O O . SER A 1 170 ? -3.193 -19.172 -1.605 1 90.5 170 SER A O 1
ATOM 1259 N N . VAL A 1 171 ? -5.098 -18.156 -1.065 1 90.44 171 VAL A N 1
ATOM 1260 C CA . VAL A 1 171 ? -5.703 -18.453 -2.357 1 90.44 171 VAL A CA 1
ATOM 1261 C C . VAL A 1 171 ? -5.242 -17.438 -3.393 1 90.44 171 VAL A C 1
ATOM 1263 O O . VAL A 1 171 ? -4.945 -17.797 -4.535 1 90.44 171 VAL A O 1
ATOM 1266 N N . ASN A 1 172 ? -5.129 -16.203 -2.994 1 95.06 172 ASN A N 1
ATOM 1267 C CA . ASN A 1 172 ? -4.898 -15.148 -3.969 1 95.06 172 ASN A CA 1
ATOM 1268 C C . ASN A 1 172 ? -3.525 -14.5 -3.785 1 95.06 172 ASN A C 1
ATOM 1270 O O . ASN A 1 172 ? -2.748 -14.414 -4.734 1 95.06 172 ASN A O 1
ATOM 1274 N N . LEU A 1 173 ? -3.205 -14.211 -2.609 1 97.31 173 LEU A N 1
ATOM 1275 C CA . LEU A 1 173 ? -2.037 -13.383 -2.328 1 97.31 173 LEU A CA 1
ATOM 1276 C C . LEU A 1 173 ? -0.75 -14.133 -2.652 1 97.31 173 LEU A C 1
ATOM 1278 O O . LEU A 1 173 ? 0.289 -13.516 -2.9 1 97.31 173 LEU A O 1
ATOM 1282 N N . VAL A 1 174 ? -0.768 -15.438 -2.678 1 97.19 174 VAL A N 1
ATOM 1283 C CA . VAL A 1 174 ? 0.41 -16.266 -2.92 1 97.19 174 VAL A CA 1
ATOM 1284 C C . VAL A 1 174 ? 1.058 -15.867 -4.242 1 97.19 174 VAL A C 1
ATOM 1286 O O . VAL A 1 174 ? 2.283 -15.891 -4.375 1 97.19 174 VAL A O 1
ATOM 1289 N N . HIS A 1 175 ? 0.255 -15.453 -5.25 1 98.12 175 HIS A N 1
ATOM 1290 C CA . HIS A 1 175 ? 0.788 -15 -6.527 1 98.12 175 HIS A CA 1
ATOM 1291 C C . HIS A 1 175 ? 1.636 -13.742 -6.359 1 98.12 175 HIS A C 1
ATOM 1293 O O . HIS A 1 175 ? 2.738 -13.656 -6.906 1 98.12 175 HIS A O 1
ATOM 1299 N N . ASP A 1 176 ? 1.107 -12.852 -5.621 1 98.75 176 ASP A N 1
ATOM 1300 C CA . ASP A 1 176 ? 1.769 -11.57 -5.418 1 98.75 176 ASP A CA 1
ATOM 1301 C C . ASP A 1 176 ? 3.033 -11.727 -4.578 1 98.75 176 ASP A C 1
ATOM 1303 O O . ASP A 1 176 ? 4.047 -11.078 -4.844 1 98.75 176 ASP A O 1
ATOM 1307 N N . VAL A 1 177 ? 2.928 -12.578 -3.588 1 98.69 177 VAL A N 1
ATOM 1308 C CA . VAL A 1 177 ? 4.094 -12.852 -2.754 1 98.69 177 VAL A CA 1
ATOM 1309 C C . VAL A 1 177 ? 5.215 -13.438 -3.609 1 98.69 177 VAL A C 1
ATOM 1311 O O . VAL A 1 177 ? 6.371 -13.016 -3.498 1 98.69 177 VAL A O 1
ATOM 1314 N N . ASP A 1 178 ? 4.887 -14.359 -4.438 1 98.75 178 ASP A N 1
ATOM 1315 C CA . ASP A 1 178 ? 5.875 -14.953 -5.328 1 98.75 178 ASP A CA 1
ATOM 1316 C C . ASP A 1 178 ? 6.523 -13.891 -6.219 1 98.75 178 ASP A C 1
ATOM 1318 O O . ASP A 1 178 ? 7.742 -13.883 -6.398 1 98.75 178 ASP A O 1
ATOM 1322 N N . LEU A 1 179 ? 5.73 -13 -6.758 1 98.88 179 LEU A N 1
ATOM 1323 C CA . LEU A 1 179 ? 6.25 -11.977 -7.652 1 98.88 179 LEU A CA 1
ATOM 1324 C C . LEU A 1 179 ? 7.129 -10.984 -6.895 1 98.88 179 LEU A C 1
ATOM 1326 O O . LEU A 1 179 ? 8.141 -10.523 -7.422 1 98.88 179 LEU A O 1
ATOM 1330 N N . MET A 1 180 ? 6.73 -10.672 -5.703 1 98.81 180 MET A N 1
ATOM 1331 C CA . MET A 1 180 ? 7.57 -9.766 -4.926 1 98.81 180 MET A CA 1
ATOM 1332 C C . MET A 1 180 ? 8.914 -10.414 -4.602 1 98.81 180 MET A C 1
ATOM 1334 O O . MET A 1 180 ? 9.945 -9.75 -4.617 1 98.81 180 MET A O 1
ATOM 1338 N N . ARG A 1 181 ? 8.922 -11.703 -4.297 1 98.69 181 ARG A N 1
ATOM 1339 C CA . ARG A 1 181 ? 10.188 -12.391 -4.117 1 98.69 181 ARG A CA 1
ATOM 1340 C C . ARG A 1 181 ? 11.008 -12.375 -5.402 1 98.69 181 ARG A C 1
ATOM 1342 O O . ARG A 1 181 ? 12.227 -12.188 -5.363 1 98.69 181 ARG A O 1
ATOM 1349 N N . HIS A 1 182 ? 10.312 -12.57 -6.477 1 98.69 182 HIS A N 1
ATOM 1350 C CA . HIS A 1 182 ? 10.961 -12.562 -7.785 1 98.69 182 HIS A CA 1
ATOM 1351 C C . HIS A 1 182 ? 11.617 -11.219 -8.07 1 98.69 182 HIS A C 1
ATOM 1353 O O . HIS A 1 182 ? 12.727 -11.164 -8.609 1 98.69 182 HIS A O 1
ATOM 1359 N N . PHE A 1 183 ? 10.961 -10.133 -7.688 1 98.75 183 PHE A N 1
ATOM 1360 C CA . PHE A 1 183 ? 11.406 -8.781 -8 1 98.75 183 PHE A CA 1
ATOM 1361 C C . PHE A 1 183 ? 12.422 -8.305 -6.969 1 98.75 183 PHE A C 1
ATOM 1363 O O . PHE A 1 183 ? 13.391 -7.613 -7.312 1 98.75 183 PHE A O 1
ATOM 1370 N N . LEU A 1 184 ? 12.219 -8.703 -5.664 1 98.06 184 LEU A N 1
ATOM 1371 C CA . LEU A 1 184 ? 12.922 -8.008 -4.594 1 98.06 184 LEU A CA 1
ATOM 1372 C C . LEU A 1 184 ? 13.875 -8.953 -3.867 1 98.06 184 LEU A C 1
ATOM 1374 O O . LEU A 1 184 ? 14.695 -8.516 -3.059 1 98.06 184 LEU A O 1
ATOM 1378 N N . GLY A 1 185 ? 13.766 -10.188 -4.098 1 97.75 185 GLY A N 1
ATOM 1379 C CA . GLY A 1 185 ? 14.602 -11.156 -3.408 1 97.75 185 GLY A CA 1
ATOM 1380 C C . GLY A 1 185 ? 13.914 -11.805 -2.223 1 97.75 185 GLY A C 1
ATOM 1381 O O . GLY A 1 185 ? 12.688 -11.938 -2.207 1 97.75 185 GLY A O 1
ATOM 1382 N N . GLU A 1 186 ? 14.656 -12.219 -1.239 1 98.25 186 GLU A N 1
ATOM 1383 C CA . GLU A 1 186 ? 14.125 -13.07 -0.179 1 98.25 186 GLU A CA 1
ATOM 1384 C C . GLU A 1 186 ? 13.602 -12.234 0.989 1 98.25 186 GLU A C 1
ATOM 1386 O O . GLU A 1 186 ? 14.227 -11.25 1.382 1 98.25 186 GLU A O 1
ATOM 1391 N N . VAL A 1 187 ? 12.523 -12.648 1.505 1 98.38 187 VAL A N 1
ATOM 1392 C CA . VAL A 1 187 ? 11.906 -12.016 2.666 1 98.38 187 VAL A CA 1
ATOM 1393 C C . VAL A 1 187 ? 12.602 -12.484 3.941 1 98.38 187 VAL A C 1
ATOM 1395 O O . VAL A 1 187 ? 12.859 -13.68 4.113 1 98.38 187 VAL A O 1
ATOM 1398 N N . VAL A 1 188 ? 12.812 -11.555 4.887 1 97.31 188 VAL A N 1
ATOM 1399 C CA . VAL A 1 188 ? 13.508 -11.938 6.109 1 97.31 188 VAL A CA 1
ATOM 1400 C C . VAL A 1 188 ? 12.578 -11.766 7.309 1 97.31 188 VAL A C 1
ATOM 1402 O O . VAL A 1 188 ? 12.703 -12.477 8.305 1 97.31 188 VAL A O 1
ATOM 1405 N N . THR A 1 189 ? 11.664 -10.82 7.285 1 97.69 189 THR A N 1
ATOM 1406 C CA . THR A 1 189 ? 10.695 -10.672 8.359 1 97.69 189 THR A CA 1
ATOM 1407 C C . THR A 1 189 ? 9.305 -10.383 7.805 1 97.69 189 THR A C 1
ATOM 1409 O O . THR A 1 189 ? 9.172 -9.812 6.723 1 97.69 189 THR A O 1
ATOM 1412 N N . VAL A 1 190 ? 8.312 -10.805 8.586 1 98.44 190 VAL A N 1
ATOM 1413 C CA . VAL A 1 190 ? 6.91 -10.602 8.25 1 98.44 190 VAL A CA 1
ATOM 1414 C C . VAL A 1 190 ? 6.152 -10.102 9.477 1 98.44 190 VAL A C 1
ATOM 1416 O O . VAL A 1 190 ? 6.266 -10.672 10.562 1 98.44 190 VAL A O 1
ATOM 1419 N N . GLN A 1 191 ? 5.469 -9.016 9.297 1 98.44 191 GLN A N 1
ATOM 1420 C CA . GLN A 1 191 ? 4.414 -8.586 10.211 1 98.44 191 GLN A CA 1
ATOM 1421 C C . GLN A 1 191 ? 3.074 -8.469 9.492 1 98.44 191 GLN A C 1
ATOM 1423 O O . GLN A 1 191 ? 3.016 -8.016 8.344 1 98.44 191 GLN A O 1
ATOM 1428 N N . ALA A 1 192 ? 2.029 -8.938 10.148 1 98.06 192 ALA A N 1
ATOM 1429 C CA . ALA A 1 192 ? 0.75 -8.961 9.445 1 98.06 192 ALA A CA 1
ATOM 1430 C C . ALA A 1 192 ? -0.416 -8.828 10.422 1 98.06 192 ALA A C 1
ATOM 1432 O O . ALA A 1 192 ? -0.278 -9.133 11.609 1 98.06 192 ALA A O 1
ATOM 1433 N N . GLN A 1 193 ? -1.483 -8.328 9.891 1 96 193 GLN A N 1
ATOM 1434 C CA . GLN A 1 193 ? -2.764 -8.242 10.578 1 96 193 GLN A CA 1
ATOM 1435 C C . GLN A 1 193 ? -3.912 -8.68 9.672 1 96 193 GLN A C 1
ATOM 1437 O O . GLN A 1 193 ? -3.816 -8.57 8.453 1 96 193 GLN A O 1
ATOM 1442 N N . CYS A 1 194 ? -4.902 -9.203 10.297 1 92.56 194 CYS A N 1
ATOM 1443 C CA . CYS A 1 194 ? -6.109 -9.555 9.555 1 92.56 194 CYS A CA 1
ATOM 1444 C C . CYS A 1 194 ? -7.352 -9.047 10.273 1 92.56 194 CYS A C 1
ATOM 1446 O O . CYS A 1 194 ? -7.312 -8.766 11.469 1 92.56 194 CYS A O 1
ATOM 1448 N N . ALA A 1 195 ? -8.344 -8.781 9.516 1 86.75 195 ALA A N 1
ATOM 1449 C CA . ALA A 1 195 ? -9.641 -8.43 10.086 1 86.75 195 ALA A CA 1
ATOM 1450 C C . ALA A 1 195 ? -10.625 -9.586 9.969 1 86.75 195 ALA A C 1
ATOM 1452 O O . ALA A 1 195 ? -10.492 -10.43 9.078 1 86.75 195 ALA A O 1
ATOM 1453 N N . PRO A 1 196 ? -11.547 -9.555 10.914 1 80.38 196 PRO A N 1
ATOM 1454 C CA . PRO A 1 196 ? -12.578 -10.586 10.773 1 80.38 196 PRO A CA 1
ATOM 1455 C C . PRO A 1 196 ? -13.375 -10.453 9.477 1 80.38 196 PRO A C 1
ATOM 1457 O O . PRO A 1 196 ? -13.547 -9.344 8.969 1 80.38 196 PRO A O 1
ATOM 1460 N N . SER A 1 197 ? -13.852 -11.602 9.07 1 88.62 197 SER A N 1
ATOM 1461 C CA . SER A 1 197 ? -14.656 -11.617 7.855 1 88.62 197 SER A CA 1
ATOM 1462 C C . SER A 1 197 ? -15.93 -10.797 8.031 1 88.62 197 SER A C 1
ATOM 1464 O O . SER A 1 197 ? -16.641 -10.953 9.016 1 88.62 197 SER A O 1
ATOM 1466 N N . MET A 1 198 ? -16.188 -9.992 7.082 1 89.88 198 MET A N 1
ATOM 1467 C CA . MET A 1 198 ? -17.438 -9.227 7.082 1 89.88 198 MET A CA 1
ATOM 1468 C C . MET A 1 198 ? -18.625 -10.141 6.84 1 89.88 198 MET A C 1
ATOM 1470 O O . MET A 1 198 ? -19.75 -9.836 7.273 1 89.88 198 MET A O 1
ATOM 1474 N N . ARG A 1 199 ? -18.344 -11.266 6.238 1 92.69 199 ARG A N 1
ATOM 1475 C CA . ARG A 1 199 ? -19.391 -12.203 5.871 1 92.69 199 ARG A CA 1
ATOM 1476 C C . ARG A 1 199 ? -19.688 -13.18 7.004 1 92.69 199 ARG A C 1
ATOM 1478 O O . ARG A 1 199 ? -20.641 -13.961 6.93 1 92.69 199 ARG A O 1
ATOM 1485 N N . GLY A 1 200 ? -18.891 -13.164 7.945 1 92.88 200 GLY A N 1
ATOM 1486 C CA . GLY A 1 200 ? -19.078 -14.047 9.086 1 92.88 200 GLY A CA 1
ATOM 1487 C C . GLY A 1 200 ? -18.5 -15.43 8.867 1 92.88 200 GLY A C 1
ATOM 1488 O O . GLY A 1 200 ? -18.797 -16.359 9.625 1 92.88 200 GLY A O 1
ATOM 1489 N N . TYR A 1 201 ? -17.703 -15.633 7.812 1 94.31 201 TYR A N 1
ATOM 1490 C CA . TYR A 1 201 ? -17.094 -16.922 7.543 1 94.31 201 TYR A CA 1
ATOM 1491 C C . TYR A 1 201 ? -15.891 -17.156 8.445 1 94.31 201 TYR A C 1
ATOM 1493 O O . TYR A 1 201 ? -15.453 -16.25 9.156 1 94.31 201 TYR A O 1
ATOM 1501 N N . GLU A 1 202 ? -15.367 -18.406 8.461 1 91.88 202 GLU A N 1
ATOM 1502 C CA . GLU A 1 202 ? -14.227 -18.766 9.289 1 91.88 202 GLU A CA 1
ATOM 1503 C C . GLU A 1 202 ? -12.93 -18.188 8.734 1 91.88 202 GLU A C 1
ATOM 1505 O O . GLU A 1 202 ? -12.031 -17.812 9.492 1 91.88 202 GLU A O 1
ATOM 1510 N N . ASN A 1 203 ? -12.922 -18.078 7.465 1 88.94 203 ASN A N 1
ATOM 1511 C CA . ASN A 1 203 ? -11.719 -17.547 6.836 1 88.94 203 ASN A CA 1
ATOM 1512 C C . ASN A 1 203 ? -11.664 -16.016 6.918 1 88.94 203 ASN A C 1
ATOM 1514 O O . ASN A 1 203 ? -12.703 -15.367 6.988 1 88.94 203 ASN A O 1
ATOM 1518 N N . GLU A 1 204 ? -10.469 -15.461 6.938 1 90.81 204 GLU A N 1
ATOM 1519 C CA . GLU A 1 204 ? -10.328 -14.016 6.816 1 90.81 204 GLU A CA 1
ATOM 1520 C C . GLU A 1 204 ? -10.742 -13.539 5.43 1 90.81 204 GLU A C 1
ATOM 1522 O O . GLU A 1 204 ? -10.672 -14.289 4.457 1 90.81 204 GLU A O 1
ATOM 1527 N N . ASP A 1 205 ? -11.211 -12.305 5.32 1 96 205 ASP A N 1
ATOM 1528 C CA . ASP A 1 205 ? -11.492 -11.75 3.998 1 96 205 ASP A CA 1
ATOM 1529 C C . ASP A 1 205 ? -10.688 -10.469 3.758 1 96 205 ASP A C 1
ATOM 1531 O O . ASP A 1 205 ? -10.836 -9.828 2.717 1 96 205 ASP A O 1
ATOM 1535 N N . LEU A 1 206 ? -9.859 -10.141 4.777 1 97.06 206 LEU A N 1
ATOM 1536 C CA . LEU A 1 206 ? -8.961 -8.992 4.703 1 97.06 206 LEU A CA 1
ATOM 1537 C C . LEU A 1 206 ? -7.688 -9.25 5.496 1 97.06 206 LEU A C 1
ATOM 1539 O O . LEU A 1 206 ? -7.742 -9.695 6.645 1 97.06 206 LEU A O 1
ATOM 1543 N N . ALA A 1 207 ? -6.566 -8.992 4.875 1 97.5 207 ALA A N 1
ATOM 1544 C CA . ALA A 1 207 ? -5.273 -9.086 5.551 1 97.5 207 ALA A CA 1
ATOM 1545 C C . ALA A 1 207 ? -4.281 -8.078 4.98 1 97.5 207 ALA A C 1
ATOM 1547 O O . ALA A 1 207 ? -4.398 -7.672 3.822 1 97.5 207 ALA A O 1
ATOM 1548 N N . ALA A 1 208 ? -3.402 -7.629 5.785 1 98.5 208 ALA A N 1
ATOM 1549 C CA . ALA A 1 208 ? -2.312 -6.742 5.391 1 98.5 208 ALA A CA 1
ATOM 1550 C C . ALA A 1 208 ? -1.001 -7.152 6.055 1 98.5 208 ALA A C 1
ATOM 1552 O O . ALA A 1 208 ? -1.004 -7.707 7.156 1 98.5 208 ALA A O 1
ATOM 1553 N N . ALA A 1 209 ? 0.102 -6.832 5.375 1 98.69 209 ALA A N 1
ATOM 1554 C CA . ALA A 1 209 ? 1.396 -7.23 5.922 1 98.69 209 ALA A CA 1
ATOM 1555 C C . ALA A 1 209 ? 2.49 -6.25 5.508 1 98.69 209 ALA A C 1
ATOM 1557 O O . ALA A 1 209 ? 2.344 -5.527 4.52 1 98.69 209 ALA A O 1
ATOM 1558 N N . VAL A 1 210 ? 3.518 -6.211 6.289 1 98.69 210 VAL A N 1
ATOM 1559 C CA . VAL A 1 210 ? 4.805 -5.609 5.953 1 98.69 210 VAL A CA 1
ATOM 1560 C C . VAL A 1 210 ? 5.871 -6.695 5.852 1 98.69 210 VAL A C 1
ATOM 1562 O O . VAL A 1 210 ? 6.074 -7.469 6.793 1 98.69 210 VAL A O 1
ATOM 1565 N N . LEU A 1 211 ? 6.477 -6.715 4.676 1 98.5 211 LEU A N 1
ATOM 1566 C CA . LEU A 1 211 ? 7.586 -7.629 4.43 1 98.5 211 LEU A CA 1
ATOM 1567 C C . LEU A 1 211 ? 8.906 -6.875 4.316 1 98.5 211 LEU A C 1
ATOM 1569 O O . LEU A 1 211 ? 8.984 -5.855 3.629 1 98.5 211 LEU A O 1
ATOM 1573 N N . ARG A 1 212 ? 9.875 -7.406 4.965 1 97.56 212 ARG A N 1
ATOM 1574 C CA . ARG A 1 212 ? 11.227 -6.902 4.754 1 97.56 212 ARG A CA 1
ATOM 1575 C C . ARG A 1 212 ? 12.086 -7.926 4.02 1 97.56 212 ARG A C 1
ATOM 1577 O O . ARG A 1 212 ? 12.023 -9.125 4.312 1 97.56 212 ARG A O 1
ATOM 1584 N N . PHE A 1 213 ? 12.828 -7.434 3.135 1 97.25 213 PHE A N 1
ATOM 1585 C CA . PHE A 1 213 ? 13.664 -8.297 2.303 1 97.25 213 PHE A CA 1
ATOM 1586 C C . PHE A 1 213 ? 15.117 -8.234 2.748 1 97.25 213 PHE A C 1
ATOM 1588 O O . PHE A 1 213 ? 15.516 -7.32 3.469 1 97.25 213 PHE A O 1
ATOM 1595 N N . GLU A 1 214 ? 15.906 -9.203 2.311 1 95.88 214 GLU A N 1
ATOM 1596 C CA . GLU A 1 214 ? 17.328 -9.266 2.631 1 95.88 214 GLU A CA 1
ATOM 1597 C C . GLU A 1 214 ? 18.062 -8.008 2.176 1 95.88 214 GLU A C 1
ATOM 1599 O O . GLU A 1 214 ? 18.984 -7.547 2.838 1 95.88 214 GLU A O 1
ATOM 1604 N N . SER A 1 215 ? 17.625 -7.414 1.106 1 93.56 215 SER A N 1
ATOM 1605 C CA . SER A 1 215 ? 18.234 -6.227 0.529 1 93.56 215 SER A CA 1
ATOM 1606 C C . SER A 1 215 ? 17.984 -4.996 1.394 1 93.56 215 SER A C 1
ATOM 1608 O O . SER A 1 215 ? 18.641 -3.961 1.216 1 93.56 215 SER A O 1
ATOM 1610 N N . GLY A 1 216 ? 17.031 -5.066 2.266 1 93.69 216 GLY A N 1
ATOM 1611 C CA . GLY A 1 216 ? 16.578 -3.914 3.031 1 93.69 216 GLY A CA 1
ATOM 1612 C C . GLY A 1 216 ? 15.297 -3.305 2.496 1 93.69 216 GLY A C 1
ATOM 1613 O O . GLY A 1 216 ? 14.672 -2.479 3.164 1 93.69 216 GLY A O 1
ATOM 1614 N N . ALA A 1 217 ? 14.859 -3.721 1.335 1 96.56 217 ALA A N 1
ATOM 1615 C CA . ALA A 1 217 ? 13.602 -3.248 0.764 1 96.56 217 ALA A CA 1
ATOM 1616 C C . ALA A 1 217 ? 12.422 -3.646 1.64 1 96.56 217 ALA A C 1
ATOM 1618 O O . ALA A 1 217 ? 12.469 -4.66 2.342 1 96.56 217 ALA A O 1
ATOM 1619 N N . VAL A 1 218 ? 11.422 -2.797 1.603 1 98 218 VAL A N 1
ATOM 1620 C CA . VAL A 1 218 ? 10.211 -3.084 2.354 1 98 218 VAL A CA 1
ATOM 1621 C C . VAL A 1 218 ? 9.008 -3.119 1.406 1 98 218 VAL A C 1
ATOM 1623 O O . VAL A 1 218 ? 8.938 -2.328 0.463 1 98 218 VAL A O 1
ATOM 1626 N N . CYS A 1 219 ? 8.148 -4.062 1.651 1 98.62 219 CYS A N 1
ATOM 1627 C CA . CYS A 1 219 ? 6.938 -4.199 0.847 1 98.62 219 CYS A CA 1
ATOM 1628 C C . CYS A 1 219 ? 5.695 -4.211 1.729 1 98.62 219 CYS A C 1
ATOM 1630 O O . CYS A 1 219 ? 5.641 -4.938 2.723 1 98.62 219 CYS A O 1
ATOM 1632 N N . THR A 1 220 ? 4.746 -3.322 1.417 1 98.81 220 THR A N 1
ATOM 1633 C CA . THR A 1 220 ? 3.42 -3.432 2.012 1 98.81 220 THR A CA 1
ATOM 1634 C C . THR A 1 220 ? 2.463 -4.156 1.067 1 98.81 220 THR A C 1
ATOM 1636 O O . THR A 1 220 ? 2.428 -3.865 -0.13 1 98.81 220 THR A O 1
ATOM 1639 N N . ILE A 1 221 ? 1.714 -5.086 1.619 1 98.69 221 ILE A N 1
ATOM 1640 C CA . ILE A 1 221 ? 0.759 -5.844 0.817 1 98.69 221 ILE A CA 1
ATOM 1641 C C . ILE A 1 221 ? -0.587 -5.902 1.535 1 98.69 221 ILE A C 1
ATOM 1643 O O . ILE A 1 221 ? -0.639 -6.023 2.762 1 98.69 221 ILE A O 1
ATOM 1647 N N . THR A 1 222 ? -1.66 -5.777 0.822 1 98.75 222 THR A N 1
ATOM 1648 C CA . THR A 1 222 ? -3.01 -5.93 1.355 1 98.75 222 THR A CA 1
ATOM 1649 C C . THR A 1 222 ? -3.881 -6.738 0.399 1 98.75 222 THR A C 1
ATOM 1651 O O . THR A 1 222 ? -3.807 -6.559 -0.819 1 98.75 222 THR A O 1
ATOM 1654 N N . VAL A 1 223 ? -4.641 -7.668 0.985 1 98.56 223 VAL A N 1
ATOM 1655 C CA . VAL A 1 223 ? -5.512 -8.523 0.189 1 98.56 223 VAL A CA 1
ATOM 1656 C C . VAL A 1 223 ? -6.902 -8.578 0.82 1 98.56 223 VAL A C 1
ATOM 1658 O O . VAL A 1 223 ? -7.035 -8.602 2.045 1 98.56 223 VAL A O 1
ATOM 1661 N N . SER A 1 224 ? -7.891 -8.539 -0.078 1 98.44 224 SER A N 1
ATOM 1662 C CA . SER A 1 224 ? -9.266 -8.711 0.379 1 98.44 224 SER A CA 1
ATOM 1663 C C . SER A 1 224 ? -10.156 -9.234 -0.74 1 98.44 224 SER A C 1
ATOM 1665 O O . SER A 1 224 ? -10.055 -8.789 -1.885 1 98.44 224 SER A O 1
ATOM 1667 N N . ASP A 1 225 ? -11 -10.156 -0.383 1 97.5 225 ASP A N 1
ATOM 1668 C CA . ASP A 1 225 ? -12.016 -10.578 -1.345 1 97.5 225 ASP A CA 1
ATOM 1669 C C . ASP A 1 225 ? -13.375 -9.977 -1.001 1 97.5 225 ASP A C 1
ATOM 1671 O O . ASP A 1 225 ? -14.414 -10.461 -1.475 1 97.5 225 ASP A O 1
ATOM 1675 N N . SER A 1 226 ? -13.383 -8.922 -0.143 1 97.44 226 SER A N 1
ATOM 1676 C CA . SER A 1 226 ? -14.617 -8.234 0.226 1 97.44 226 SER A CA 1
ATOM 1677 C C . SER A 1 226 ? -14.484 -6.727 0.036 1 97.44 226 SER A C 1
ATOM 1679 O O . SER A 1 226 ? -15.188 -5.953 0.692 1 97.44 226 SER A O 1
ATOM 1681 N N . VAL A 1 227 ? -13.586 -6.309 -0.803 1 98.44 227 VAL A N 1
ATOM 1682 C CA . VAL A 1 227 ? -13.398 -4.898 -1.121 1 98.44 227 VAL A CA 1
ATOM 1683 C C . VAL A 1 227 ? -13.617 -4.672 -2.615 1 98.44 227 VAL A C 1
ATOM 1685 O O . VAL A 1 227 ? -13 -5.348 -3.445 1 98.44 227 VAL A O 1
ATOM 1688 N N . VAL A 1 228 ? -14.461 -3.762 -2.943 1 98.44 228 VAL A N 1
ATOM 1689 C CA . VAL A 1 228 ? -14.648 -3.346 -4.328 1 98.44 228 VAL A CA 1
ATOM 1690 C C . VAL A 1 228 ? -13.492 -2.441 -4.758 1 98.44 228 VAL A C 1
ATOM 1692 O O . VAL A 1 228 ? -13.219 -1.428 -4.109 1 98.44 228 VAL A O 1
ATOM 1695 N N . SER A 1 229 ? -12.812 -2.838 -5.828 1 98.38 229 SER A N 1
ATOM 1696 C CA . SER A 1 229 ? -11.688 -2.029 -6.289 1 98.38 229 SER A CA 1
ATOM 1697 C C . SER A 1 229 ? -11.266 -2.428 -7.695 1 98.38 229 SER A C 1
ATOM 1699 O O . SER A 1 229 ? -11.516 -3.555 -8.133 1 98.38 229 SER A O 1
ATOM 1701 N N . PRO A 1 230 ? -10.617 -1.524 -8.383 1 98.56 230 PRO A N 1
ATOM 1702 C CA . PRO A 1 230 ? -10.047 -1.869 -9.688 1 98.56 230 PRO A CA 1
ATOM 1703 C C . PRO A 1 230 ? -8.586 -2.307 -9.586 1 98.56 230 PRO A C 1
ATOM 1705 O O . PRO A 1 230 ? -7.91 -2.463 -10.609 1 98.56 230 PRO A O 1
ATOM 1708 N N . TRP A 1 231 ? -8 -2.463 -8.344 1 98.56 231 TRP A N 1
ATOM 1709 C CA . TRP A 1 231 ? -6.555 -2.443 -8.18 1 98.56 231 TRP A CA 1
ATOM 1710 C C . TRP A 1 231 ? -6.02 -3.84 -7.879 1 98.56 231 TRP A C 1
ATOM 1712 O O . TRP A 1 231 ? -5.117 -4 -7.055 1 98.56 231 TRP A O 1
ATOM 1722 N N . SER A 1 232 ? -6.512 -4.875 -8.438 1 98.38 232 SER A N 1
ATOM 1723 C CA . SER A 1 232 ? -5.941 -6.219 -8.367 1 98.38 232 SER A CA 1
ATOM 1724 C C . SER A 1 232 ? -5.379 -6.648 -9.719 1 98.38 232 SER A C 1
ATOM 1726 O O . SER A 1 232 ? -5.695 -6.051 -10.75 1 98.38 232 SER A O 1
ATOM 1728 N N . TRP A 1 233 ? -4.539 -7.613 -9.68 1 98.44 233 TRP A N 1
ATOM 1729 C CA . TRP A 1 233 ? -4.004 -8.156 -10.922 1 98.44 233 TRP A CA 1
ATOM 1730 C C . TRP A 1 233 ? -5.129 -8.578 -11.859 1 98.44 233 TRP A C 1
ATOM 1732 O O . TRP A 1 233 ? -5.078 -8.297 -13.062 1 98.44 233 TRP A O 1
ATOM 1742 N N . GLU A 1 234 ? -6.172 -9.172 -11.336 1 96.94 234 GLU A N 1
ATOM 1743 C CA . GLU A 1 234 ? -7.312 -9.648 -12.109 1 96.94 234 GLU A CA 1
ATOM 1744 C C . GLU A 1 234 ? -7.98 -8.508 -12.867 1 96.94 234 GLU A C 1
ATOM 1746 O O . GLU A 1 234 ? -8.367 -8.672 -14.031 1 96.94 234 GLU A O 1
ATOM 1751 N N . LEU A 1 235 ? -7.953 -7.32 -12.258 1 97.81 235 LEU A N 1
ATOM 1752 C CA . LEU A 1 235 ? -8.734 -6.234 -12.836 1 97.81 235 LEU A CA 1
ATOM 1753 C C . LEU A 1 235 ? -7.828 -5.227 -13.539 1 97.81 235 LEU A C 1
ATOM 1755 O O . LEU A 1 235 ? -8.258 -4.121 -13.867 1 97.81 235 LEU A O 1
ATOM 1759 N N . THR A 1 236 ? -6.531 -5.629 -13.695 1 98 236 THR A N 1
ATOM 1760 C CA . THR A 1 236 ? -5.652 -4.641 -14.305 1 98 236 THR A CA 1
ATOM 1761 C C . THR A 1 236 ? -4.797 -5.277 -15.398 1 98 236 THR A C 1
ATOM 1763 O O . THR A 1 236 ? -4.379 -4.602 -16.344 1 98 236 THR A O 1
ATOM 1766 N N . SER A 1 237 ? -4.488 -6.578 -15.367 1 97.31 237 SER A N 1
ATOM 1767 C CA . SER A 1 237 ? -3.436 -7.176 -16.188 1 97.31 237 SER A CA 1
ATOM 1768 C C . SER A 1 237 ? -3.975 -7.613 -17.547 1 97.31 237 SER A C 1
ATOM 1770 O O . SER A 1 237 ? -3.205 -7.832 -18.484 1 97.31 237 SER A O 1
ATOM 1772 N N . ARG A 1 238 ? -5.312 -7.895 -17.594 1 95.5 238 ARG A N 1
ATOM 1773 C CA . ARG A 1 238 ? -5.98 -8.422 -18.781 1 95.5 238 ARG A CA 1
ATOM 1774 C C . ARG A 1 238 ? -5.477 -9.828 -19.125 1 95.5 238 ARG A C 1
ATOM 1776 O O . ARG A 1 238 ? -5.535 -10.25 -20.266 1 95.5 238 ARG A O 1
ATOM 1783 N N . GLU A 1 239 ? -4.902 -10.477 -18.125 1 94.62 239 GLU A N 1
ATOM 1784 C CA . GLU A 1 239 ? -4.395 -11.828 -18.328 1 94.62 239 GLU A CA 1
ATOM 1785 C C . GLU A 1 239 ? -5.531 -12.805 -18.594 1 94.62 239 GLU A C 1
ATOM 1787 O O . GLU A 1 239 ? -5.418 -13.672 -19.469 1 94.62 239 GLU A O 1
ATOM 1792 N N . TYR A 1 240 ? -6.547 -12.727 -17.781 1 90.25 240 TYR A N 1
ATOM 1793 C CA . TYR A 1 240 ? -7.773 -13.492 -17.969 1 90.25 240 TYR A CA 1
ATOM 1794 C C . TYR A 1 240 ? -8.914 -12.586 -18.406 1 90.25 240 TYR A C 1
ATOM 1796 O O . TYR A 1 240 ? -9.445 -11.812 -17.609 1 90.25 240 TYR A O 1
ATOM 1804 N N . PRO A 1 241 ? -9.367 -12.688 -19.609 1 89.38 241 PRO A N 1
ATOM 1805 C CA . PRO A 1 241 ? -10.242 -11.68 -20.219 1 89.38 241 PRO A CA 1
ATOM 1806 C C . PRO A 1 241 ? -11.641 -11.672 -19.625 1 89.38 241 PRO A C 1
ATOM 1808 O O . PRO A 1 241 ? -12.422 -10.75 -19.875 1 89.38 241 PRO A O 1
ATOM 1811 N N . ILE A 1 242 ? -11.977 -12.609 -18.781 1 89.44 242 ILE A N 1
ATOM 1812 C CA . ILE A 1 242 ? -13.32 -12.664 -18.203 1 89.44 242 ILE A CA 1
ATOM 1813 C C . ILE A 1 242 ? -13.492 -11.531 -17.203 1 89.44 242 ILE A C 1
ATOM 1815 O O . ILE A 1 242 ? -14.609 -11.109 -16.922 1 89.44 242 ILE A O 1
ATOM 1819 N N . TYR A 1 243 ? -12.414 -11.055 -16.641 1 93.56 243 TYR A N 1
ATOM 1820 C CA . TYR A 1 243 ? -12.477 -9.969 -15.664 1 93.56 243 TYR A CA 1
ATOM 1821 C C . TYR A 1 243 ? -12.562 -8.617 -16.359 1 93.56 243 TYR A C 1
ATOM 1823 O O . TYR A 1 243 ? -11.883 -8.383 -17.359 1 93.56 243 TYR A O 1
ATOM 1831 N N . PRO A 1 244 ? -13.391 -7.73 -15.836 1 93.56 244 PRO A N 1
ATOM 1832 C CA . PRO A 1 244 ? -13.398 -6.363 -16.359 1 93.56 244 PRO A CA 1
ATOM 1833 C C . PRO A 1 244 ? -12.141 -5.578 -15.984 1 93.56 244 PRO A C 1
ATOM 1835 O O . PRO A 1 244 ? -12.016 -5.105 -14.859 1 93.56 244 PRO A O 1
ATOM 1838 N N . ALA A 1 245 ? -11.305 -5.352 -16.984 1 92.88 245 ALA A N 1
ATOM 1839 C CA . ALA A 1 245 ? -10.016 -4.73 -16.672 1 92.88 245 ALA A CA 1
ATOM 1840 C C . ALA A 1 245 ? -10.102 -3.211 -16.781 1 92.88 245 ALA A C 1
ATOM 1842 O O . ALA A 1 245 ? -10.867 -2.682 -17.594 1 92.88 245 ALA A O 1
ATOM 1843 N N . THR A 1 246 ? -9.344 -2.561 -15.938 1 96.12 246 THR A N 1
ATOM 1844 C CA . THR A 1 246 ? -9.133 -1.118 -15.984 1 96.12 246 THR A CA 1
ATOM 1845 C C . THR A 1 246 ? -7.688 -0.794 -16.344 1 96.12 246 THR A C 1
ATOM 1847 O O . THR A 1 246 ? -6.875 -1.698 -16.531 1 96.12 246 THR A O 1
ATOM 1850 N N . ASN A 1 247 ? -7.414 0.482 -16.438 1 95.12 247 ASN A N 1
ATOM 1851 C CA . ASN A 1 247 ? -6.059 0.905 -16.781 1 95.12 247 ASN A CA 1
ATOM 1852 C C . ASN A 1 247 ? -5.254 1.254 -15.523 1 95.12 247 ASN A C 1
ATOM 1854 O O . ASN A 1 247 ? -4.238 1.944 -15.609 1 95.12 247 ASN A O 1
ATOM 1858 N N . GLU A 1 248 ? -5.75 0.779 -14.453 1 97.69 248 GLU A N 1
ATOM 1859 C CA . GLU A 1 248 ? -5.059 1.006 -13.188 1 97.69 248 GLU A CA 1
ATOM 1860 C C . GLU A 1 248 ? -3.883 0.046 -13.023 1 97.69 248 GLU A C 1
ATOM 1862 O O . GLU A 1 248 ? -3.566 -0.719 -13.938 1 97.69 248 GLU A O 1
ATOM 1867 N N . SER A 1 249 ? -3.135 0.217 -11.93 1 98.5 249 SER A N 1
ATOM 1868 C CA . SER A 1 249 ? -2.033 -0.67 -11.57 1 98.5 249 SER A CA 1
ATOM 1869 C C . SER A 1 249 ? -2.236 -1.269 -10.18 1 98.5 249 SER A C 1
ATOM 1871 O O . SER A 1 249 ? -2.992 -0.727 -9.367 1 98.5 249 SER A O 1
ATOM 1873 N N . CYS A 1 250 ? -1.604 -2.398 -9.961 1 98.62 250 CYS A N 1
ATOM 1874 C CA . CYS A 1 250 ? -1.778 -3.064 -8.672 1 98.62 250 CYS A CA 1
ATOM 1875 C C . CYS A 1 250 ? -0.438 -3.254 -7.973 1 98.62 250 CYS A C 1
ATOM 1877 O O . CYS A 1 250 ? -0.394 -3.633 -6.801 1 98.62 250 CYS A O 1
ATOM 1879 N N . TYR A 1 251 ? 0.692 -3.02 -8.68 1 98.88 251 TYR A N 1
ATOM 1880 C CA . TYR A 1 251 ? 2.021 -2.996 -8.078 1 98.88 251 TYR A CA 1
ATOM 1881 C C . TYR A 1 251 ? 2.693 -1.646 -8.297 1 98.88 251 TYR A C 1
ATOM 1883 O O . TYR A 1 251 ? 2.754 -1.149 -9.422 1 98.88 251 TYR A O 1
ATOM 1891 N N . LEU A 1 252 ? 3.141 -1.052 -7.25 1 98.94 252 LEU A N 1
ATOM 1892 C CA . LEU A 1 252 ? 4.062 0.079 -7.285 1 98.94 252 LEU A CA 1
ATOM 1893 C C . LEU A 1 252 ? 5.43 -0.315 -6.742 1 98.94 252 LEU A C 1
ATOM 1895 O O . LEU A 1 252 ? 5.535 -0.85 -5.637 1 98.94 252 LEU A O 1
ATOM 1899 N N . ILE A 1 253 ? 6.43 -0.121 -7.516 1 98.94 253 ILE A N 1
ATOM 1900 C CA . ILE A 1 253 ? 7.789 -0.464 -7.113 1 98.94 253 ILE A CA 1
ATOM 1901 C C . ILE A 1 253 ? 8.68 0.775 -7.191 1 98.94 253 ILE A C 1
ATOM 1903 O O . ILE A 1 253 ? 8.805 1.393 -8.25 1 98.94 253 ILE A O 1
ATOM 1907 N N . GLY A 1 254 ? 9.281 1.136 -6.078 1 98.88 254 GLY A N 1
ATOM 1908 C CA . GLY A 1 254 ? 10.07 2.355 -5.992 1 98.88 254 GLY A CA 1
ATOM 1909 C C . GLY A 1 254 ? 11.547 2.098 -5.754 1 98.88 254 GLY A C 1
ATOM 1910 O O . GLY A 1 254 ? 11.906 1.298 -4.887 1 98.88 254 GLY A O 1
ATOM 1911 N N . GLY A 1 255 ? 12.352 2.775 -6.488 1 98.69 255 GLY A N 1
ATOM 1912 C CA . GLY A 1 255 ? 13.797 2.699 -6.344 1 98.69 255 GLY A CA 1
ATOM 1913 C C . GLY A 1 255 ? 14.445 4.055 -6.156 1 98.69 255 GLY A C 1
ATOM 1914 O O . GLY A 1 255 ? 13.758 5.078 -6.105 1 98.69 255 GLY A O 1
ATOM 1915 N N . SER A 1 256 ? 15.727 4.055 -6.016 1 97.62 256 SER A N 1
ATOM 1916 C CA . SER A 1 256 ? 16.516 5.246 -5.73 1 97.62 256 SER A CA 1
ATOM 1917 C C . SER A 1 256 ? 16.609 6.16 -6.953 1 97.62 256 SER A C 1
ATOM 1919 O O . SER A 1 256 ? 16.922 7.344 -6.828 1 97.62 256 SER A O 1
ATOM 1921 N N . GLU A 1 257 ? 16.281 5.613 -8.172 1 98.25 257 GLU A N 1
ATOM 1922 C CA . GLU A 1 257 ? 16.469 6.41 -9.383 1 98.25 257 GLU A CA 1
ATOM 1923 C C . GLU A 1 257 ? 15.227 6.402 -10.258 1 98.25 257 GLU A C 1
ATOM 1925 O O . GLU A 1 257 ? 15.227 6.973 -11.352 1 98.25 257 GLU A O 1
ATOM 1930 N N . GLY A 1 258 ? 14.211 5.754 -9.789 1 98.69 258 GLY A N 1
ATOM 1931 C CA . GLY A 1 258 ? 12.969 5.652 -10.531 1 98.69 258 GLY A CA 1
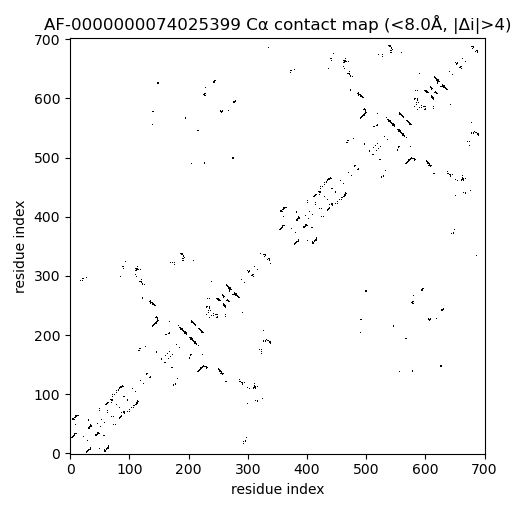ATOM 1932 C C . GLY A 1 258 ? 11.953 4.738 -9.875 1 98.69 258 GLY A C 1
ATOM 1933 O O . GLY A 1 258 ? 12.195 4.211 -8.789 1 98.69 258 GLY A O 1
ATOM 1934 N N . ALA A 1 259 ? 10.805 4.605 -10.562 1 98.94 259 ALA A N 1
ATOM 1935 C CA . ALA A 1 259 ? 9.734 3.74 -10.078 1 98.94 259 ALA A CA 1
ATOM 1936 C C . ALA A 1 259 ? 9 3.07 -11.234 1 98.94 259 ALA A C 1
ATOM 1938 O O . ALA A 1 259 ? 9.078 3.529 -12.375 1 98.94 259 ALA A O 1
ATOM 1939 N N . LEU A 1 260 ? 8.367 1.971 -10.906 1 98.94 260 LEU A N 1
ATOM 1940 C CA . LEU A 1 260 ? 7.559 1.232 -11.875 1 98.94 260 LEU A CA 1
ATOM 1941 C C . LEU A 1 260 ? 6.137 1.035 -11.359 1 98.94 260 LEU A C 1
ATOM 1943 O O . LEU A 1 260 ? 5.938 0.723 -10.18 1 98.94 260 LEU A O 1
ATOM 1947 N N . SER A 1 261 ? 5.168 1.356 -12.211 1 98.88 261 SER A N 1
ATOM 1948 C CA . SER A 1 261 ? 3.807 0.884 -11.977 1 98.88 261 SER A CA 1
ATOM 1949 C C . SER A 1 261 ? 3.461 -0.284 -12.891 1 98.88 261 SER A C 1
ATOM 1951 O O . SER A 1 261 ? 3.762 -0.251 -14.086 1 98.88 261 SER A O 1
ATOM 1953 N N . VAL A 1 262 ? 2.916 -1.292 -12.297 1 98.81 262 VAL A N 1
ATOM 1954 C CA . VAL A 1 262 ? 2.615 -2.547 -12.977 1 98.81 262 VAL A CA 1
ATOM 1955 C C . VAL A 1 262 ? 1.16 -2.938 -12.727 1 98.81 262 VAL A C 1
ATOM 1957 O O . VAL A 1 262 ? 0.7 -2.926 -11.578 1 98.81 262 VAL A O 1
ATOM 1960 N N . PRO A 1 263 ? 0.383 -3.197 -13.867 1 98.44 263 PRO A N 1
ATOM 1961 C CA . PRO A 1 263 ? 0.815 -3.686 -15.18 1 98.44 263 PRO A CA 1
ATOM 1962 C C . PRO A 1 263 ? 0.729 -2.615 -16.266 1 98.44 263 PRO A C 1
ATOM 1964 O O . PRO A 1 263 ? 0.788 -2.932 -17.453 1 98.44 263 PRO A O 1
ATOM 1967 N N . ASP A 1 264 ? 0.53 -1.322 -15.844 1 97.69 264 ASP A N 1
ATOM 1968 C CA . ASP A 1 264 ? 0.462 -0.321 -16.906 1 97.69 264 ASP A CA 1
ATOM 1969 C C . ASP A 1 264 ? 1.84 -0.073 -17.516 1 97.69 264 ASP A C 1
ATOM 1971 O O . ASP A 1 264 ? 1.956 0.587 -18.547 1 97.69 264 ASP A O 1
ATOM 1975 N N . MET A 1 265 ? 2.9 -0.583 -16.906 1 98.38 265 MET A N 1
ATOM 1976 C CA . MET A 1 265 ? 4.281 -0.621 -17.375 1 98.38 265 MET A CA 1
ATOM 1977 C C . MET A 1 265 ? 4.801 0.787 -17.641 1 98.38 265 MET A C 1
ATOM 1979 O O . MET A 1 265 ? 5.398 1.043 -18.688 1 98.38 265 MET A O 1
ATOM 1983 N N . ARG A 1 266 ? 4.617 1.623 -16.688 1 98.69 266 ARG A N 1
ATOM 1984 C CA . ARG A 1 266 ? 5.195 2.963 -16.75 1 98.69 266 ARG A CA 1
ATOM 1985 C C . ARG A 1 266 ? 6.453 3.055 -15.898 1 98.69 266 ARG A C 1
ATOM 1987 O O . ARG A 1 266 ? 6.461 2.604 -14.75 1 98.69 266 ARG A O 1
ATOM 1994 N N . LEU A 1 267 ? 7.469 3.529 -16.469 1 98.81 267 LEU A N 1
ATOM 1995 C CA . LEU A 1 267 ? 8.703 3.877 -15.789 1 98.81 267 LEU A CA 1
ATOM 1996 C C . LEU A 1 267 ? 8.742 5.363 -15.453 1 98.81 267 LEU A C 1
ATOM 1998 O O . LEU A 1 267 ? 8.711 6.207 -16.359 1 98.81 267 LEU A O 1
ATOM 2002 N N . TRP A 1 268 ? 8.82 5.684 -14.172 1 98.81 268 TRP A N 1
ATOM 2003 C CA . TRP A 1 268 ? 8.828 7.062 -13.695 1 98.81 268 TRP A CA 1
ATOM 2004 C C . TRP A 1 268 ? 10.234 7.5 -13.312 1 98.81 268 TRP A C 1
ATOM 2006 O O . TRP A 1 268 ? 10.914 6.82 -12.531 1 98.81 268 TRP A O 1
ATOM 2016 N N . GLN A 1 269 ? 10.68 8.617 -13.789 1 98.56 269 GLN A N 1
ATOM 2017 C CA . GLN A 1 269 ? 12 9.156 -13.484 1 98.56 269 GLN A CA 1
ATOM 2018 C C . GLN A 1 269 ? 11.977 10.688 -13.492 1 98.56 269 GLN A C 1
ATOM 2020 O O . GLN A 1 269 ? 11.234 11.297 -14.258 1 98.56 269 GLN A O 1
ATOM 2025 N N . HIS A 1 270 ? 12.781 11.234 -12.656 1 98.19 270 HIS A N 1
ATOM 2026 C CA . HIS A 1 270 ? 12.953 12.688 -12.703 1 98.19 270 HIS A CA 1
ATOM 2027 C C . HIS A 1 270 ? 13.812 13.102 -13.898 1 98.19 270 HIS A C 1
ATOM 2029 O O . HIS A 1 270 ? 14.695 12.352 -14.32 1 98.19 270 HIS A O 1
ATOM 2035 N N . GLU A 1 271 ? 13.453 14.258 -14.352 1 96.56 271 GLU A N 1
ATOM 2036 C CA . GLU A 1 271 ? 14.281 14.883 -15.375 1 96.56 271 GLU A CA 1
ATOM 2037 C C . GLU A 1 271 ? 15.305 15.828 -14.758 1 96.56 271 GLU A C 1
ATOM 2039 O O . GLU A 1 271 ? 14.984 16.594 -13.852 1 96.56 271 GLU A O 1
ATOM 2044 N N . GLY A 1 272 ? 16.547 15.82 -15.172 1 92.38 272 GLY A N 1
ATOM 2045 C CA . GLY A 1 272 ? 17.562 16.75 -14.703 1 92.38 272 GLY A CA 1
ATOM 2046 C C . GLY A 1 272 ? 18.125 16.391 -13.344 1 92.38 272 GLY A C 1
ATOM 2047 O O . GLY A 1 272 ? 18.469 17.266 -12.555 1 92.38 272 GLY A O 1
ATOM 2048 N N . GLY A 1 273 ? 18.047 15.172 -12.945 1 93.5 273 GLY A N 1
ATOM 2049 C CA . GLY A 1 273 ? 18.562 14.719 -11.664 1 93.5 273 GLY A CA 1
ATOM 2050 C C . GLY A 1 273 ? 17.469 14.289 -10.695 1 93.5 273 GLY A C 1
ATOM 2051 O O . GLY A 1 273 ? 16.312 14.703 -10.828 1 93.5 273 GLY A O 1
ATOM 2052 N N . THR A 1 274 ? 17.859 13.555 -9.695 1 95.25 274 THR A N 1
ATOM 2053 C CA . THR A 1 274 ? 16.906 12.977 -8.75 1 95.25 274 THR A CA 1
ATOM 2054 C C . THR A 1 274 ? 16.562 13.984 -7.656 1 95.25 274 THR A C 1
ATOM 2056 O O . THR A 1 274 ? 17.359 14.227 -6.746 1 95.25 274 THR A O 1
ATOM 2059 N N . SER A 1 275 ? 15.352 14.562 -7.824 1 97.12 275 SER A N 1
ATOM 2060 C CA . SER A 1 275 ? 14.859 15.57 -6.887 1 97.12 275 SER A CA 1
ATOM 2061 C C . SER A 1 275 ? 13.344 15.727 -6.984 1 97.12 275 SER A C 1
ATOM 2063 O O . SER A 1 275 ? 12.789 15.758 -8.086 1 97.12 275 SER A O 1
ATOM 2065 N N . TRP A 1 276 ? 12.742 15.859 -5.789 1 95.88 276 TRP A N 1
ATOM 2066 C CA . TRP A 1 276 ? 11.305 16.078 -5.812 1 95.88 276 TRP A CA 1
ATOM 2067 C C . TRP A 1 276 ? 10.969 17.438 -6.418 1 95.88 276 TRP A C 1
ATOM 2069 O O . TRP A 1 276 ? 9.805 17.703 -6.738 1 95.88 276 TRP A O 1
ATOM 2079 N N . TRP A 1 277 ? 11.945 18.281 -6.746 1 95.31 277 TRP A N 1
ATOM 2080 C CA . TRP A 1 277 ? 11.742 19.578 -7.367 1 95.31 277 TRP A CA 1
ATOM 2081 C C . TRP A 1 277 ? 11.695 19.469 -8.883 1 95.31 277 TRP A C 1
ATOM 2083 O O . TRP A 1 277 ? 11.219 20.375 -9.578 1 95.31 277 TRP A O 1
ATOM 2093 N N . ASN A 1 278 ? 12.227 18.406 -9.391 1 97.31 278 ASN A N 1
ATOM 2094 C CA . ASN A 1 278 ? 12.367 18.266 -10.836 1 97.31 278 ASN A CA 1
ATOM 2095 C C . ASN A 1 278 ? 11.148 17.578 -11.461 1 97.31 278 ASN A C 1
ATOM 2097 O O . ASN A 1 278 ? 10.516 16.734 -10.82 1 97.31 278 ASN A O 1
ATOM 2101 N N . PRO A 1 279 ? 10.852 17.953 -12.703 1 96.88 279 PRO A N 1
ATOM 2102 C CA . PRO A 1 279 ? 9.758 17.234 -13.383 1 96.88 279 PRO A CA 1
ATOM 2103 C C . PRO A 1 279 ? 9.938 15.719 -13.352 1 96.88 279 PRO A C 1
ATOM 2105 O O . PRO A 1 279 ? 11.07 15.227 -13.359 1 96.88 279 PRO A O 1
ATOM 2108 N N . ILE A 1 280 ? 8.805 15.078 -13.266 1 98 280 ILE A N 1
ATOM 2109 C CA . ILE A 1 280 ? 8.836 13.617 -13.312 1 98 280 ILE A CA 1
ATOM 2110 C C . ILE A 1 280 ? 8.102 13.125 -14.555 1 98 280 ILE A C 1
ATOM 2112 O O . ILE A 1 280 ? 7 13.594 -14.859 1 98 280 ILE A O 1
ATOM 2116 N N . LYS A 1 281 ? 8.758 12.25 -15.242 1 97.44 281 LYS A N 1
ATOM 2117 C CA . LYS A 1 281 ? 8.211 11.773 -16.516 1 97.44 281 LYS A CA 1
ATOM 2118 C C . LYS A 1 281 ? 7.898 10.281 -16.453 1 97.44 281 LYS A C 1
ATOM 2120 O O . LYS A 1 281 ? 8.625 9.516 -15.805 1 97.44 281 LYS A O 1
ATOM 2125 N N . ALA A 1 282 ? 6.816 9.93 -17.109 1 98.12 282 ALA A N 1
ATOM 2126 C CA . ALA A 1 282 ? 6.461 8.531 -17.328 1 98.12 282 ALA A CA 1
ATOM 2127 C C . ALA A 1 282 ? 6.832 8.07 -18.719 1 98.12 282 ALA A C 1
ATOM 2129 O O . ALA A 1 282 ? 6.465 8.703 -19.719 1 98.12 282 ALA A O 1
ATOM 2130 N N . THR A 1 283 ? 7.559 6.984 -18.781 1 98.5 283 THR A N 1
ATOM 2131 C CA . THR A 1 283 ? 7.848 6.34 -20.062 1 98.5 283 THR A CA 1
ATOM 2132 C C . THR A 1 283 ? 7.141 4.992 -20.156 1 98.5 283 THR A C 1
ATOM 2134 O O . THR A 1 283 ? 7.316 4.129 -19.297 1 98.5 283 THR A O 1
ATOM 2137 N N . ALA A 1 284 ? 6.316 4.867 -21.156 1 98.12 284 ALA A N 1
ATOM 2138 C CA . ALA A 1 284 ? 5.668 3.578 -21.375 1 98.12 284 ALA A CA 1
ATOM 2139 C C . ALA A 1 284 ? 6.672 2.531 -21.844 1 98.12 284 ALA A C 1
ATOM 2141 O O . ALA A 1 284 ? 7.422 2.764 -22.797 1 98.12 284 ALA A O 1
ATOM 2142 N N . MET A 1 285 ? 6.629 1.404 -21.172 1 98.25 285 MET A N 1
ATOM 2143 C CA . MET A 1 285 ? 7.5 0.293 -21.547 1 98.25 285 MET A CA 1
ATOM 2144 C C . MET A 1 285 ? 6.727 -0.766 -22.328 1 98.25 285 MET A C 1
ATOM 2146 O O . MET A 1 285 ? 5.867 -1.449 -21.766 1 98.25 285 MET A O 1
ATOM 2150 N N . PRO A 1 286 ? 7.035 -0.973 -23.562 1 97.06 286 PRO A N 1
ATOM 2151 C CA . PRO A 1 286 ? 6.277 -1.929 -24.375 1 97.06 286 PRO A CA 1
ATOM 2152 C C . PRO A 1 286 ? 6.457 -3.371 -23.906 1 97.06 286 PRO A C 1
ATOM 2154 O O . PRO A 1 286 ? 7.555 -3.76 -23.5 1 97.06 286 PRO A O 1
ATOM 2157 N N . VAL A 1 287 ? 5.391 -4.039 -23.938 1 96.56 287 VAL A N 1
ATOM 2158 C CA . VAL A 1 287 ? 5.406 -5.449 -23.562 1 96.56 287 VAL A CA 1
ATOM 2159 C C . VAL A 1 287 ? 4.59 -6.258 -24.562 1 96.56 287 VAL A C 1
ATOM 2161 O O . VAL A 1 287 ? 3.541 -5.809 -25.031 1 96.56 287 VAL A O 1
ATOM 2164 N N . SER A 1 288 ? 5.102 -7.438 -24.922 1 93.75 288 SER A N 1
ATOM 2165 C CA . SER A 1 288 ? 4.348 -8.344 -25.781 1 93.75 288 SER A CA 1
ATOM 2166 C C . SER A 1 288 ? 3.201 -9.008 -25.016 1 93.75 288 SER A C 1
ATOM 2168 O O . SER A 1 288 ? 3.143 -8.93 -23.797 1 93.75 288 SER A O 1
ATOM 2170 N N . SER A 1 289 ? 2.283 -9.492 -25.812 1 93.44 289 SER A N 1
ATOM 2171 C CA . SER A 1 289 ? 1.162 -10.195 -25.203 1 93.44 289 SER A CA 1
ATOM 2172 C C . SER A 1 289 ? 1.191 -11.68 -25.547 1 93.44 289 SER A C 1
ATOM 2174 O O . SER A 1 289 ? 1.383 -12.055 -26.703 1 93.44 289 SER A O 1
ATOM 2176 N N . SER A 1 290 ? 1.188 -12.492 -24.578 1 96.25 290 SER A N 1
ATOM 2177 C CA . SER A 1 290 ? 1.017 -13.938 -24.703 1 96.25 290 SER A CA 1
ATOM 2178 C C . SER A 1 290 ? 0.415 -14.531 -23.438 1 96.25 290 SER A C 1
ATOM 2180 O O . SER A 1 290 ? 0.487 -13.93 -22.375 1 96.25 290 SER A O 1
ATOM 2182 N N . ASP A 1 291 ? -0.188 -15.625 -23.594 1 96.75 291 ASP A N 1
ATOM 2183 C CA . ASP A 1 291 ? -0.824 -16.297 -22.469 1 96.75 291 ASP A CA 1
ATOM 2184 C C . ASP A 1 291 ? 0.214 -16.984 -21.578 1 96.75 291 ASP A C 1
ATOM 2186 O O . ASP A 1 291 ? 0.937 -17.875 -22.031 1 96.75 291 ASP A O 1
ATOM 2190 N N . PRO A 1 292 ? 0.245 -16.578 -20.359 1 97.81 292 PRO A N 1
ATOM 2191 C CA . PRO A 1 292 ? 1.285 -17.125 -19.484 1 97.81 292 PRO A CA 1
ATOM 2192 C C . PRO A 1 292 ? 1.156 -18.625 -19.281 1 97.81 292 PRO A C 1
ATOM 2194 O O . PRO A 1 292 ? 2.154 -19.312 -19.016 1 97.81 292 PRO A O 1
ATOM 2197 N N . LEU A 1 293 ? -0.015 -19.188 -19.391 1 97.56 293 LEU A N 1
ATOM 2198 C CA . LEU A 1 293 ? -0.18 -20.625 -19.234 1 97.56 293 LEU A CA 1
ATOM 2199 C C . LEU A 1 293 ? 0.434 -21.359 -20.422 1 97.56 293 LEU A C 1
ATOM 2201 O O . LEU A 1 293 ? 1.054 -22.422 -20.25 1 97.56 293 LEU A O 1
ATOM 2205 N N . ILE A 1 294 ? 0.246 -20.844 -21.609 1 98.31 294 ILE A N 1
ATOM 2206 C CA . ILE A 1 294 ? 0.863 -21.422 -22.797 1 98.31 294 ILE A CA 1
ATOM 2207 C C . ILE A 1 294 ? 2.383 -21.328 -22.688 1 98.31 294 ILE A C 1
ATOM 2209 O O . ILE A 1 294 ? 3.094 -22.297 -22.969 1 98.31 294 ILE A O 1
ATOM 2213 N N . ASN A 1 295 ? 2.828 -20.141 -22.219 1 98.56 295 ASN A N 1
ATOM 2214 C CA . ASN A 1 295 ? 4.262 -19.969 -22.016 1 98.56 295 ASN A CA 1
ATOM 2215 C C . ASN A 1 295 ? 4.809 -20.969 -21 1 98.56 295 ASN A C 1
ATOM 2217 O O . ASN A 1 295 ? 5.918 -21.484 -21.172 1 98.56 295 ASN A O 1
ATOM 2221 N N . GLN A 1 296 ? 4.07 -21.266 -19.984 1 98.81 296 GLN A N 1
ATOM 2222 C CA . GLN A 1 296 ? 4.484 -22.203 -18.938 1 98.81 296 GLN A CA 1
ATOM 2223 C C . GLN A 1 296 ? 4.59 -23.609 -19.484 1 98.81 296 GLN A C 1
ATOM 2225 O O . GLN A 1 296 ? 5.527 -24.344 -19.156 1 98.81 296 GLN A O 1
ATOM 2230 N N . ILE A 1 297 ? 3.658 -24 -20.359 1 98.75 297 ILE A N 1
ATOM 2231 C CA . ILE A 1 297 ? 3.699 -25.328 -20.984 1 98.75 297 ILE A CA 1
ATOM 2232 C C . ILE A 1 297 ? 4.918 -25.438 -21.891 1 98.75 297 ILE A C 1
ATOM 2234 O O . ILE A 1 297 ? 5.633 -26.438 -21.875 1 98.75 297 ILE A O 1
ATOM 2238 N N . ALA A 1 298 ? 5.133 -24.391 -22.656 1 98.69 298 ALA A N 1
ATOM 2239 C CA . ALA A 1 298 ? 6.309 -24.375 -23.531 1 98.69 298 ALA A CA 1
ATOM 2240 C C . ALA A 1 298 ? 7.594 -24.469 -22.719 1 98.69 298 ALA A C 1
ATOM 2242 O O . ALA A 1 298 ? 8.516 -25.188 -23.094 1 98.69 298 ALA A O 1
ATOM 2243 N N . HIS A 1 299 ? 7.637 -23.75 -21.641 1 98.81 299 HIS A N 1
ATOM 2244 C CA . HIS A 1 299 ? 8.781 -23.797 -20.734 1 98.81 299 HIS A CA 1
ATOM 2245 C C . HIS A 1 299 ? 8.969 -25.203 -20.156 1 98.81 299 HIS A C 1
ATOM 2247 O O . HIS A 1 299 ? 10.094 -25.688 -20.062 1 98.81 299 HIS A O 1
ATOM 2253 N N . PHE A 1 300 ? 7.863 -25.797 -19.766 1 98.81 300 PHE A N 1
ATOM 2254 C CA . PHE A 1 300 ? 7.918 -27.141 -19.219 1 98.81 300 PHE A CA 1
ATOM 2255 C C . PHE A 1 300 ? 8.5 -28.125 -20.234 1 98.81 300 PHE A C 1
ATOM 2257 O O . PHE A 1 300 ? 9.32 -28.969 -19.891 1 98.81 300 PHE A O 1
ATOM 2264 N N . GLU A 1 301 ? 8.133 -28 -21.469 1 98.75 301 GLU A N 1
ATOM 2265 C CA . GLU A 1 301 ? 8.719 -28.797 -22.531 1 98.75 301 GLU A CA 1
ATOM 2266 C C . GLU A 1 301 ? 10.234 -28.625 -22.578 1 98.75 301 GLU A C 1
ATOM 2268 O O . GLU A 1 301 ? 10.969 -29.609 -22.672 1 98.75 301 GLU A O 1
ATOM 2273 N N . ASP A 1 302 ? 10.609 -27.359 -22.547 1 98.62 302 ASP A N 1
ATOM 2274 C CA . ASP A 1 302 ? 12.039 -27.062 -22.609 1 98.62 302 ASP A CA 1
ATOM 2275 C C . ASP A 1 302 ? 12.789 -27.719 -21.453 1 98.62 302 ASP A C 1
ATOM 2277 O O . ASP A 1 302 ? 13.898 -28.219 -21.625 1 98.62 302 ASP A O 1
ATOM 2281 N N . VAL A 1 303 ? 12.203 -27.688 -20.297 1 98.75 303 VAL A N 1
ATOM 2282 C CA . VAL A 1 303 ? 12.828 -28.281 -19.109 1 98.75 303 VAL A CA 1
ATOM 2283 C C . VAL A 1 303 ? 12.938 -29.797 -19.297 1 98.75 303 VAL A C 1
ATOM 2285 O O . VAL A 1 303 ? 13.977 -30.391 -19.016 1 98.75 303 VAL A O 1
ATOM 2288 N N . ILE A 1 304 ? 11.906 -30.422 -19.812 1 98.31 304 ILE A N 1
ATOM 2289 C CA . ILE A 1 304 ? 11.875 -31.875 -20.031 1 98.31 304 ILE A CA 1
ATOM 2290 C C . ILE A 1 304 ? 12.977 -32.25 -21.016 1 98.31 304 ILE A C 1
ATOM 2292 O O . ILE A 1 304 ? 13.648 -33.281 -20.844 1 98.31 304 ILE A O 1
ATOM 2296 N N . ARG A 1 305 ? 13.203 -31.438 -22 1 97.88 305 ARG A N 1
ATOM 2297 C CA . ARG A 1 305 ? 14.188 -31.719 -23.031 1 97.88 305 ARG A CA 1
ATOM 2298 C C . ARG A 1 305 ? 15.594 -31.344 -22.578 1 97.88 305 ARG A C 1
ATOM 2300 O O . ARG A 1 305 ? 16.562 -31.547 -23.312 1 97.88 305 ARG A O 1
ATOM 2307 N N . GLY A 1 306 ? 15.695 -30.75 -21.422 1 97.44 306 GLY A N 1
ATOM 2308 C CA . GLY A 1 306 ? 17 -30.391 -20.859 1 97.44 306 GLY A CA 1
ATOM 2309 C C . GLY A 1 306 ? 17.562 -29.109 -21.438 1 97.44 306 GLY A C 1
ATOM 2310 O O . GLY A 1 306 ? 18.766 -28.859 -21.359 1 97.44 306 GLY A O 1
ATOM 2311 N N . ARG A 1 307 ? 16.703 -28.25 -21.953 1 97.81 307 ARG A N 1
ATOM 2312 C CA . ARG A 1 307 ? 17.156 -27.047 -22.641 1 97.81 307 ARG A CA 1
ATOM 2313 C C . ARG A 1 307 ? 17.312 -25.875 -21.656 1 97.81 307 ARG A C 1
ATOM 2315 O O . ARG A 1 307 ? 17.984 -24.891 -21.938 1 97.81 307 ARG A O 1
ATOM 2322 N N . CYS A 1 308 ? 16.641 -25.906 -20.547 1 98.12 308 CYS A N 1
ATOM 2323 C CA . CYS A 1 308 ? 16.734 -24.859 -19.531 1 98.12 308 CYS A CA 1
ATOM 2324 C C . CYS A 1 308 ? 16.344 -25.406 -18.156 1 98.12 308 CYS A C 1
ATOM 2326 O O . CYS A 1 308 ? 15.859 -26.531 -18.047 1 98.12 308 CYS A O 1
ATOM 2328 N N . GLU A 1 309 ? 16.672 -24.656 -17.156 1 98.19 309 GLU A N 1
ATOM 2329 C CA . GLU A 1 309 ? 16.25 -24.953 -15.797 1 98.19 309 GLU A CA 1
ATOM 2330 C C . GLU A 1 309 ? 14.859 -24.391 -15.516 1 98.19 309 GLU A C 1
ATOM 2332 O O . GLU A 1 309 ? 14.422 -23.453 -16.172 1 98.19 309 GLU A O 1
ATOM 2337 N N . PRO A 1 310 ? 14.172 -24.984 -14.594 1 98.75 310 PRO A N 1
ATOM 2338 C CA . PRO A 1 310 ? 12.859 -24.422 -14.242 1 98.75 310 PRO A CA 1
ATOM 2339 C C . PRO A 1 310 ? 12.938 -22.953 -13.805 1 98.75 310 PRO A C 1
ATOM 2341 O O . PRO A 1 310 ? 13.781 -22.609 -12.969 1 98.75 310 PRO A O 1
ATOM 2344 N N . LEU A 1 311 ? 12.039 -22.172 -14.344 1 98.31 311 LEU A N 1
ATOM 2345 C CA . LEU A 1 311 ? 11.93 -20.781 -13.922 1 98.31 311 LEU A CA 1
ATOM 2346 C C . LEU A 1 311 ? 11.508 -20.688 -12.461 1 98.31 311 LEU A C 1
ATOM 2348 O O . LEU A 1 311 ? 12.031 -19.859 -11.711 1 98.31 311 LEU A O 1
ATOM 2352 N N . VAL A 1 312 ? 10.562 -21.562 -12.109 1 98.62 312 VAL A N 1
ATOM 2353 C CA . VAL A 1 312 ? 10.125 -21.703 -10.734 1 98.62 312 VAL A CA 1
ATOM 2354 C C . VAL A 1 312 ? 10.273 -23.172 -10.297 1 98.62 312 VAL A C 1
ATOM 2356 O O . VAL A 1 312 ? 9.344 -23.969 -10.438 1 98.62 312 VAL A O 1
ATOM 2359 N N . ASN A 1 313 ? 11.375 -23.453 -9.719 1 98.56 313 ASN A N 1
ATOM 2360 C CA . ASN A 1 313 ? 11.602 -24.828 -9.289 1 98.56 313 ASN A CA 1
ATOM 2361 C C . ASN A 1 313 ? 10.992 -25.094 -7.91 1 98.56 313 ASN A C 1
ATOM 2363 O O . ASN A 1 313 ? 10.367 -24.203 -7.324 1 98.56 313 ASN A O 1
ATOM 2367 N N . GLY A 1 314 ? 11.148 -26.266 -7.461 1 98.38 314 GLY A N 1
ATOM 2368 C CA . GLY A 1 314 ? 10.578 -26.656 -6.18 1 98.38 314 GLY A CA 1
ATOM 2369 C C . GLY A 1 314 ? 11.055 -25.797 -5.027 1 98.38 314 GLY A C 1
ATOM 2370 O O . GLY A 1 314 ? 10.266 -25.438 -4.148 1 98.38 314 GLY A O 1
ATOM 2371 N N . GLU A 1 315 ? 12.297 -25.422 -5.027 1 97.62 315 GLU A N 1
ATOM 2372 C CA . GLU A 1 315 ? 12.859 -24.594 -3.971 1 97.62 315 GLU A CA 1
ATOM 2373 C C . GLU A 1 315 ? 12.211 -23.203 -3.951 1 97.62 315 GLU A C 1
ATOM 2375 O O . GLU A 1 315 ? 11.906 -22.672 -2.883 1 97.62 315 GLU A O 1
ATOM 2380 N N . GLU A 1 316 ? 12.031 -22.672 -5.129 1 97.56 316 GLU A N 1
ATOM 2381 C CA . GLU A 1 316 ? 11.367 -21.375 -5.223 1 97.56 316 GLU A CA 1
ATOM 2382 C C . GLU A 1 316 ? 9.93 -21.453 -4.699 1 97.56 316 GLU A C 1
ATOM 2384 O O . GLU A 1 316 ? 9.484 -20.562 -3.98 1 97.56 316 GLU A O 1
ATOM 2389 N N . GLY A 1 317 ? 9.242 -22.5 -5.094 1 97.88 317 GLY A N 1
ATOM 2390 C CA . GLY A 1 317 ? 7.895 -22.672 -4.582 1 97.88 317 GLY A CA 1
ATOM 2391 C C . GLY A 1 317 ? 7.844 -22.828 -3.072 1 97.88 317 GLY A C 1
ATOM 2392 O O . GLY A 1 317 ? 6.93 -22.312 -2.426 1 97.88 317 GLY A O 1
ATOM 2393 N N . LEU A 1 318 ? 8.82 -23.516 -2.566 1 97.5 318 LEU A N 1
ATOM 2394 C CA . LEU A 1 318 ? 8.906 -23.719 -1.126 1 97.5 318 LEU A CA 1
ATOM 2395 C C . LEU A 1 318 ? 9.125 -22.406 -0.389 1 97.5 318 LEU A C 1
ATOM 2397 O O . LEU A 1 318 ? 8.453 -22.141 0.613 1 97.5 318 LEU A O 1
ATOM 2401 N N . LYS A 1 319 ? 10.016 -21.594 -0.854 1 97.62 319 LYS A N 1
ATOM 2402 C CA . LYS A 1 319 ? 10.297 -20.312 -0.239 1 97.62 319 LYS A CA 1
ATOM 2403 C C . LYS A 1 319 ? 9.055 -19.422 -0.235 1 97.62 319 LYS A C 1
ATOM 2405 O O . LYS A 1 319 ? 8.758 -18.75 0.762 1 97.62 319 LYS A O 1
ATOM 2410 N N . THR A 1 320 ? 8.312 -19.422 -1.348 1 98.06 320 THR A N 1
ATOM 2411 C CA . THR A 1 320 ? 7.09 -18.625 -1.419 1 98.06 320 THR A CA 1
ATOM 2412 C C . THR A 1 320 ? 6.059 -19.141 -0.411 1 98.06 320 THR A C 1
ATOM 2414 O O . THR A 1 320 ? 5.426 -18.344 0.286 1 98.06 320 THR A O 1
ATOM 2417 N N . LEU A 1 321 ? 5.934 -20.422 -0.343 1 97.44 321 LEU A N 1
ATOM 2418 C CA . LEU A 1 321 ? 4.992 -21.016 0.598 1 97.44 321 LEU A CA 1
ATOM 2419 C C . LEU A 1 321 ? 5.352 -20.641 2.033 1 97.44 321 LEU A C 1
ATOM 2421 O O . LEU A 1 321 ? 4.469 -20.344 2.84 1 97.44 321 LEU A O 1
ATOM 2425 N N . ARG A 1 322 ? 6.621 -20.594 2.369 1 97.88 322 ARG A N 1
ATOM 2426 C CA . ARG A 1 322 ? 7.07 -20.234 3.709 1 97.88 322 ARG A CA 1
ATOM 2427 C C . ARG A 1 322 ? 6.691 -18.797 4.035 1 97.88 322 ARG A C 1
ATOM 2429 O O . ARG A 1 322 ? 6.32 -18.484 5.168 1 97.88 322 ARG A O 1
ATOM 2436 N N . VAL A 1 323 ? 6.801 -17.906 3.117 1 98.25 323 VAL A N 1
ATOM 2437 C CA . VAL A 1 323 ? 6.422 -16.516 3.34 1 98.25 323 VAL A CA 1
ATOM 2438 C C . VAL A 1 323 ? 4.918 -16.422 3.574 1 98.25 323 VAL A C 1
ATOM 2440 O O . VAL A 1 323 ? 4.469 -15.695 4.461 1 98.25 323 VAL A O 1
ATOM 2443 N N . VAL A 1 324 ? 4.133 -17.156 2.768 1 97.5 324 VAL A N 1
ATOM 2444 C CA . VAL A 1 324 ? 2.684 -17.141 2.918 1 97.5 324 VAL A CA 1
ATOM 2445 C C . VAL A 1 324 ? 2.303 -17.656 4.305 1 97.5 324 VAL A C 1
ATOM 2447 O O . VAL A 1 324 ? 1.469 -17.047 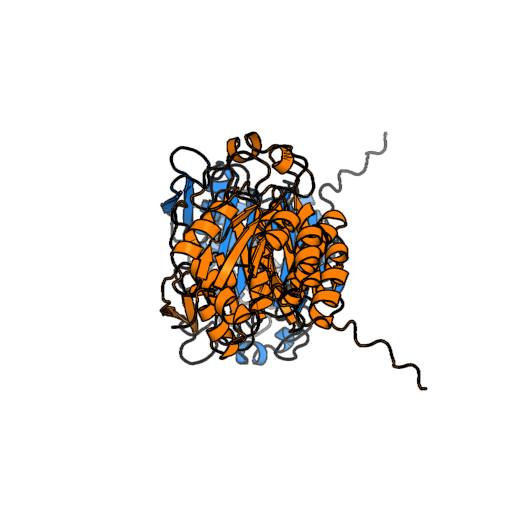4.988 1 97.5 324 VAL A O 1
ATOM 2450 N N . GLU A 1 325 ? 2.951 -18.719 4.707 1 96.88 325 GLU A N 1
ATOM 2451 C CA . GLU A 1 325 ? 2.709 -19.266 6.043 1 96.88 325 GLU A CA 1
ATOM 2452 C C . GLU A 1 325 ? 3.104 -18.266 7.121 1 96.88 325 GLU A C 1
ATOM 2454 O O . GLU A 1 325 ? 2.424 -18.141 8.141 1 96.88 325 GLU A O 1
ATOM 2459 N N . ALA A 1 326 ? 4.191 -17.578 6.895 1 97.94 326 ALA A N 1
ATOM 2460 C CA . ALA A 1 326 ? 4.633 -16.562 7.844 1 97.94 326 ALA A CA 1
ATOM 2461 C C . ALA A 1 326 ? 3.609 -15.438 7.957 1 97.94 326 ALA A C 1
ATOM 2463 O O . ALA A 1 326 ? 3.354 -14.938 9.055 1 97.94 326 ALA A O 1
ATOM 2464 N N . ILE A 1 327 ? 3.01 -15.07 6.852 1 97.88 327 ILE A N 1
ATOM 2465 C CA . ILE A 1 327 ? 1.986 -14.031 6.863 1 97.88 327 ILE A CA 1
ATOM 2466 C C . ILE A 1 327 ? 0.788 -14.492 7.688 1 97.88 327 ILE A C 1
ATOM 2468 O O . ILE A 1 327 ? 0.284 -13.75 8.539 1 97.88 327 ILE A O 1
ATOM 2472 N N . GLN A 1 328 ? 0.385 -15.719 7.453 1 95.62 328 GLN A N 1
ATOM 2473 C CA . GLN A 1 328 ? -0.745 -16.266 8.195 1 95.62 328 GLN A CA 1
ATOM 2474 C C . GLN A 1 328 ? -0.44 -16.344 9.688 1 95.62 328 GLN A C 1
ATOM 2476 O O . GLN A 1 328 ? -1.259 -15.93 10.516 1 95.62 328 GLN A O 1
ATOM 2481 N N . SER A 1 329 ? 0.746 -16.828 9.992 1 96.19 329 SER A N 1
ATOM 2482 C CA . SER A 1 329 ? 1.148 -16.953 11.383 1 96.19 329 SER A CA 1
ATOM 2483 C C . SER A 1 329 ? 1.252 -15.586 12.055 1 96.19 329 SER A C 1
ATOM 2485 O O . SER A 1 329 ? 0.773 -15.398 13.172 1 96.19 329 SER A O 1
ATOM 2487 N N . ALA A 1 330 ? 1.83 -14.648 11.359 1 97.5 330 ALA A N 1
ATOM 2488 C CA . ALA A 1 330 ? 1.973 -13.289 11.891 1 97.5 330 ALA A CA 1
ATOM 2489 C C . ALA A 1 330 ? 0.609 -12.656 12.141 1 97.5 330 ALA A C 1
ATOM 2491 O O . ALA A 1 330 ? 0.413 -11.977 13.156 1 97.5 330 ALA A O 1
ATOM 2492 N N . ALA A 1 331 ? -0.302 -12.859 11.258 1 94.88 331 ALA A N 1
ATOM 2493 C CA . ALA A 1 331 ? -1.642 -12.289 11.398 1 94.88 331 ALA A CA 1
ATOM 2494 C C . ALA A 1 331 ? -2.373 -12.898 12.594 1 94.88 331 ALA A C 1
ATOM 2496 O O . ALA A 1 331 ? -3.111 -12.195 13.297 1 94.88 331 ALA A O 1
ATOM 2497 N N . GLN A 1 332 ? -2.166 -14.125 12.812 1 92.19 332 GLN A N 1
ATOM 2498 C CA . GLN A 1 332 ? -2.846 -14.828 13.891 1 92.19 332 GLN A CA 1
ATOM 2499 C C . GLN A 1 332 ? -2.232 -14.484 15.25 1 92.19 332 GLN A C 1
ATOM 2501 O O . GLN A 1 332 ? -2.951 -14.281 16.234 1 92.19 332 GLN A O 1
ATOM 2506 N N . THR A 1 333 ? -0.888 -14.328 15.273 1 94.88 333 THR A N 1
ATOM 2507 C CA . THR A 1 333 ? -0.2 -14.172 16.547 1 94.88 333 THR A CA 1
ATOM 2508 C C . THR A 1 333 ? 0.072 -12.703 16.844 1 94.88 333 THR A C 1
ATOM 2510 O O . THR A 1 333 ? 0.398 -12.336 17.969 1 94.88 333 THR A O 1
ATOM 2513 N N . GLU A 1 334 ? 0.06 -11.922 15.742 1 93.38 334 GLU A N 1
ATOM 2514 C CA . GLU A 1 334 ? 0.371 -10.5 15.797 1 93.38 334 GLU A CA 1
ATOM 2515 C C . GLU A 1 334 ? 1.823 -10.266 16.203 1 93.38 334 GLU A C 1
ATOM 2517 O O . GLU A 1 334 ? 2.145 -9.25 16.828 1 93.38 334 GLU A O 1
ATOM 2522 N N . LYS A 1 335 ? 2.615 -11.273 15.984 1 95.5 335 LYS A N 1
ATOM 2523 C CA . LYS A 1 335 ? 4.047 -11.188 16.25 1 95.5 335 LYS A CA 1
ATOM 2524 C C . LYS A 1 335 ? 4.84 -11.086 14.945 1 95.5 335 LYS A C 1
ATOM 2526 O O . LYS A 1 335 ? 4.344 -11.453 13.875 1 95.5 335 LYS A O 1
ATOM 2531 N N . LEU A 1 336 ? 6.031 -10.539 15.094 1 97.06 336 LEU A N 1
ATOM 2532 C CA . LEU A 1 336 ? 6.973 -10.555 13.977 1 97.06 336 LEU A CA 1
ATOM 2533 C C . LEU A 1 336 ? 7.512 -11.961 13.742 1 97.06 336 LEU A C 1
ATOM 2535 O O . LEU A 1 336 ? 7.957 -12.625 14.688 1 97.06 336 LEU A O 1
ATOM 2539 N N . ILE A 1 337 ? 7.438 -12.445 12.5 1 98.06 337 ILE A N 1
ATOM 2540 C CA . ILE A 1 337 ? 7.988 -13.742 12.125 1 98.06 337 ILE A CA 1
ATOM 2541 C C . ILE A 1 337 ? 9.281 -13.547 11.344 1 98.06 337 ILE A C 1
ATOM 2543 O O . ILE A 1 337 ? 9.328 -12.781 10.383 1 98.06 337 ILE A O 1
ATOM 2547 N N . ARG A 1 338 ? 10.359 -14.188 11.727 1 97.56 338 ARG A N 1
ATOM 2548 C CA . ARG A 1 338 ? 11.641 -14.156 11.016 1 97.56 338 ARG A CA 1
ATOM 2549 C C . ARG A 1 338 ? 11.82 -15.398 10.148 1 97.56 338 ARG A C 1
ATOM 2551 O O . ARG A 1 338 ? 11.562 -16.516 10.602 1 97.56 338 ARG A O 1
ATOM 2558 N N . LEU A 1 339 ? 12.211 -15.133 8.945 1 96.12 339 LEU A N 1
ATOM 2559 C CA . LEU A 1 339 ? 12.477 -16.219 8.016 1 96.12 339 LEU A CA 1
ATOM 2560 C C . LEU A 1 339 ? 13.977 -16.422 7.816 1 96.12 339 LEU A C 1
ATOM 2562 O O . LEU A 1 339 ? 14.727 -15.445 7.762 1 96.12 339 LEU A O 1
ATOM 2566 N N . ASN A 1 340 ? 14.68 -17.562 8.25 1 75.62 340 ASN A N 1
ATOM 2567 C CA . ASN A 1 340 ? 16.094 -17.859 8.117 1 75.62 340 ASN A CA 1
ATOM 2568 C C . ASN A 1 340 ? 16.531 -17.953 6.656 1 75.62 340 ASN A C 1
ATOM 2570 O O . ASN A 1 340 ? 15.883 -18.625 5.855 1 75.62 340 ASN A O 1
ATOM 2574 N N . ALA A 1 341 ? 17.359 -17.047 6.184 1 56.75 341 ALA A N 1
ATOM 2575 C CA . ALA A 1 341 ? 17.906 -17.234 4.844 1 56.75 341 ALA A CA 1
ATOM 2576 C C . ALA A 1 341 ? 18.547 -18.609 4.711 1 56.75 341 ALA A C 1
ATOM 2578 O O . ALA A 1 341 ? 18.266 -19.344 3.764 1 56.75 341 ALA A O 1
ATOM 2579 N N . GLY A 1 342 ? 20.062 -18.828 4.922 1 45.97 342 GLY A N 1
ATOM 2580 C CA . GLY A 1 342 ? 21.047 -19.891 4.738 1 45.97 342 GLY A CA 1
ATOM 2581 C C . GLY A 1 342 ? 20.875 -21.047 5.699 1 45.97 342 GLY A C 1
ATOM 2582 O O . GLY A 1 342 ? 21.391 -21.016 6.816 1 45.97 342 GLY A O 1
ATOM 2583 N N . ALA A 1 343 ? 20.078 -21.906 5.922 1 40.03 343 ALA A N 1
ATOM 2584 C CA . ALA A 1 343 ? 20.5 -23.172 6.496 1 40.03 343 ALA A CA 1
ATOM 2585 C C . ALA A 1 343 ? 21.656 -23.781 5.703 1 40.03 343 ALA A C 1
ATOM 2587 O O . ALA A 1 343 ? 21.453 -24.25 4.578 1 40.03 343 ALA A O 1
ATOM 2588 N N . GLU A 1 344 ? 23.016 -23.203 5.672 1 34.69 344 GLU A N 1
ATOM 2589 C CA . GLU A 1 344 ? 24.219 -23.922 5.246 1 34.69 344 GLU A CA 1
ATOM 2590 C C . GLU A 1 344 ? 24.109 -25.422 5.512 1 34.69 344 GLU A C 1
ATOM 2592 O O . GLU A 1 344 ? 23.281 -25.844 6.328 1 34.69 344 GLU A O 1
ATOM 2597 N N . LYS A 1 345 ? 25.422 -26.312 4.883 1 33.41 345 LYS A N 1
ATOM 2598 C CA . LYS A 1 345 ? 25.922 -27.672 4.957 1 33.41 345 LYS A CA 1
ATOM 2599 C C . LYS A 1 345 ? 26.172 -28.094 6.406 1 33.41 345 LYS A C 1
ATOM 2601 O O . LYS A 1 345 ? 26.766 -27.328 7.18 1 33.41 345 LYS A O 1
ATOM 2606 N N . PRO A 1 346 ? 25.594 -29.156 6.781 1 28.56 346 PRO A N 1
ATOM 2607 C CA . PRO A 1 346 ? 26.234 -29.719 7.977 1 28.56 346 PRO A CA 1
ATOM 2608 C C . PRO A 1 346 ? 27.75 -29.75 7.883 1 28.56 346 PRO A C 1
ATOM 2610 O O . PRO A 1 346 ? 28.297 -29.875 6.789 1 28.56 346 PRO A O 1
ATOM 2613 N N . ALA A 1 347 ? 28.516 -29.016 8.781 1 31 347 ALA A N 1
ATOM 2614 C CA . ALA A 1 347 ? 29.969 -29.188 8.953 1 31 347 ALA A CA 1
ATOM 2615 C C . ALA A 1 347 ? 30.375 -30.641 8.781 1 31 347 ALA A C 1
ATOM 2617 O O . ALA A 1 347 ? 29.766 -31.531 9.383 1 31 347 ALA A O 1
ATOM 2618 N N . SER A 1 348 ? 30.984 -31.016 7.594 1 24.05 348 SER A N 1
ATOM 2619 C CA . SER A 1 348 ? 31.703 -32.281 7.453 1 24.05 348 SER A CA 1
ATOM 2620 C C . SER A 1 348 ? 32.469 -32.625 8.734 1 24.05 348 SER A C 1
ATOM 2622 O O . SER A 1 348 ? 32.938 -31.75 9.438 1 24.05 348 SER A O 1
ATOM 2624 N N . LEU A 1 349 ? 32.125 -33.812 9.305 1 23.48 349 LEU A N 1
ATOM 2625 C CA . LEU A 1 349 ? 33.031 -34.562 10.18 1 23.48 349 LEU A CA 1
ATOM 2626 C C . LEU A 1 349 ? 34.438 -34.531 9.633 1 23.48 349 LEU A C 1
ATOM 2628 O O . LEU A 1 349 ? 34.656 -34.781 8.445 1 23.48 349 LEU A O 1
ATOM 2632 N N . ALA A 1 350 ? 35.281 -33.625 10.062 1 24.86 350 ALA A N 1
ATOM 2633 C CA . ALA A 1 350 ? 36.719 -33.75 10.055 1 24.86 350 ALA A CA 1
ATOM 2634 C C . ALA A 1 350 ? 37.156 -35.188 10.281 1 24.86 350 ALA A C 1
ATOM 2636 O O . ALA A 1 350 ? 36.969 -35.75 11.375 1 24.86 350 ALA A O 1
ATOM 2637 N N . GLY A 1 351 ? 36.594 -36.188 9.336 1 18.48 351 GLY A N 1
ATOM 2638 C CA . GLY A 1 351 ? 37.719 -37.031 8.914 1 18.48 351 GLY A CA 1
ATOM 2639 C C . GLY A 1 351 ? 38.656 -36.312 7.941 1 18.48 351 GLY A C 1
ATOM 2640 O O . GLY A 1 351 ? 38.281 -35.375 7.273 1 18.48 351 GLY A O 1
ATOM 2641 N N . MET B 1 1 ? -19.844 45 9.148 1 50.22 1 MET B N 1
ATOM 2642 C CA . MET B 1 1 ? -18.781 44 9.148 1 50.22 1 MET B CA 1
ATOM 2643 C C . MET B 1 1 ? -17.891 44.156 10.367 1 50.22 1 MET B C 1
ATOM 2645 O O . MET B 1 1 ? -17.469 45.25 10.703 1 50.22 1 MET B O 1
ATOM 2649 N N . GLY B 1 2 ? -17.984 43.312 11.344 1 70.56 2 GLY B N 1
ATOM 2650 C CA . GLY B 1 2 ? -17.281 43.531 12.602 1 70.56 2 GLY B CA 1
ATOM 2651 C C . GLY B 1 2 ? -15.797 43.781 12.43 1 70.56 2 GLY B C 1
ATOM 2652 O O . GLY B 1 2 ? -15.273 43.688 11.32 1 70.56 2 GLY B O 1
ATOM 2653 N N . HIS B 1 3 ? -15.07 44.312 13.359 1 90.06 3 HIS B N 1
ATOM 2654 C CA . HIS B 1 3 ? -13.641 44.594 13.352 1 90.06 3 HIS B CA 1
ATOM 2655 C C . HIS B 1 3 ? -12.828 43.344 13.07 1 90.06 3 HIS B C 1
ATOM 2657 O O . HIS B 1 3 ? -13.172 42.25 13.531 1 90.06 3 HIS B O 1
ATOM 2663 N N . PRO B 1 4 ? -11.898 43.5 12.156 1 96.12 4 PRO B N 1
ATOM 2664 C CA . PRO B 1 4 ? -11.055 42.344 11.875 1 96.12 4 PRO B CA 1
ATOM 2665 C C . PRO B 1 4 ? -10.391 41.781 13.125 1 96.12 4 PRO B C 1
ATOM 2667 O O . PRO B 1 4 ? -10.008 42.531 14.023 1 96.12 4 PRO B O 1
ATOM 2670 N N . GLN B 1 5 ? -10.367 40.469 13.188 1 98 5 GLN B N 1
ATOM 2671 C CA . GLN B 1 5 ? -9.664 39.812 14.289 1 98 5 GLN B CA 1
ATOM 2672 C C . GLN B 1 5 ? -8.156 40.031 14.172 1 98 5 GLN B C 1
ATOM 2674 O O . GLN B 1 5 ? -7.586 39.875 13.086 1 98 5 GLN B O 1
ATOM 2679 N N . LYS B 1 6 ? -7.539 40.344 15.227 1 98.56 6 LYS B N 1
ATOM 2680 C CA . LYS B 1 6 ? -6.102 40.594 15.258 1 98.56 6 LYS B CA 1
ATOM 2681 C C . LYS B 1 6 ? -5.324 39.312 15.523 1 98.56 6 LYS B C 1
ATOM 2683 O O . LYS B 1 6 ? -5.379 38.781 16.625 1 98.56 6 LYS B O 1
ATOM 2688 N N . LEU B 1 7 ? -4.578 38.906 14.477 1 98.81 7 LEU B N 1
ATOM 2689 C CA . LEU B 1 7 ? -3.791 37.688 14.586 1 98.81 7 LEU B CA 1
ATOM 2690 C C . LEU B 1 7 ? -2.311 38 14.758 1 98.81 7 LEU B C 1
ATOM 2692 O O . LEU B 1 7 ? -1.812 38.969 14.18 1 98.81 7 LEU B O 1
ATOM 2696 N N . VAL B 1 8 ? -1.633 37.156 15.523 1 98.75 8 VAL B N 1
ATOM 2697 C CA . VAL B 1 8 ? -0.188 37.25 15.703 1 98.75 8 VAL B CA 1
ATOM 2698 C C . VAL B 1 8 ? 0.465 35.938 15.227 1 98.75 8 VAL B C 1
ATOM 2700 O O . VAL B 1 8 ? -0.036 34.844 15.492 1 98.75 8 VAL B O 1
ATOM 2703 N N . VAL B 1 9 ? 1.534 36.094 14.469 1 98.69 9 VAL B N 1
ATOM 2704 C CA . VAL B 1 9 ? 2.307 34.938 14.023 1 98.69 9 VAL B CA 1
ATOM 2705 C C . VAL B 1 9 ? 3.623 34.875 14.797 1 98.69 9 VAL B C 1
ATOM 2707 O O . VAL B 1 9 ? 4.375 35.844 14.836 1 98.69 9 VAL B O 1
ATOM 2710 N N . VAL B 1 10 ? 3.805 33.719 15.469 1 98.5 10 VAL B N 1
ATOM 2711 C CA . VAL B 1 10 ? 5.051 33.5 16.188 1 98.5 10 VAL B CA 1
ATOM 2712 C C . VAL B 1 10 ? 5.965 32.594 15.367 1 98.5 10 VAL B C 1
ATOM 2714 O O . VAL B 1 10 ? 5.648 31.422 15.141 1 98.5 10 VAL B O 1
ATOM 2717 N N . GLY B 1 11 ? 7.113 33.062 14.992 1 96.81 11 GLY B N 1
ATOM 2718 C CA . GLY B 1 11 ? 7.992 32.375 14.047 1 96.81 11 GLY B CA 1
ATOM 2719 C C . GLY B 1 11 ? 7.766 32.812 12.609 1 96.81 11 GLY B C 1
ATOM 2720 O O . GLY B 1 11 ? 6.738 32.5 12.016 1 96.81 11 GLY B O 1
ATOM 2721 N N . ALA B 1 12 ? 8.742 33.531 12.016 1 95.31 12 ALA B N 1
ATOM 2722 C CA . ALA B 1 12 ? 8.594 34.062 10.664 1 95.31 12 ALA B CA 1
ATOM 2723 C C . ALA B 1 12 ? 9.516 33.344 9.688 1 95.31 12 ALA B C 1
ATOM 2725 O O . ALA B 1 12 ? 10.094 33.938 8.789 1 95.31 12 ALA B O 1
ATOM 2726 N N . GLY B 1 13 ? 9.719 32 9.992 1 91.19 13 GLY B N 1
ATOM 2727 C CA . GLY B 1 13 ? 10.391 31.172 9 1 91.19 13 GLY B CA 1
ATOM 2728 C C . GLY B 1 13 ? 9.531 30.891 7.785 1 91.19 13 GLY B C 1
ATOM 2729 O O . GLY B 1 13 ? 8.578 31.609 7.508 1 91.19 13 GLY B O 1
ATOM 2730 N N . LEU B 1 14 ? 9.891 29.906 7.051 1 87.5 14 LEU B N 1
ATOM 2731 C CA . LEU B 1 14 ? 9.219 29.562 5.801 1 87.5 14 LEU B CA 1
ATOM 2732 C C . LEU B 1 14 ? 7.723 29.375 6.02 1 87.5 14 LEU B C 1
ATOM 2734 O O . LEU B 1 14 ? 6.906 29.984 5.324 1 87.5 14 LEU B O 1
ATOM 2738 N N . VAL B 1 15 ? 7.363 28.594 7 1 92.44 15 VAL B N 1
ATOM 2739 C CA . VAL B 1 15 ? 5.961 28.312 7.285 1 92.44 15 VAL B CA 1
ATOM 2740 C C . VAL B 1 15 ? 5.27 29.562 7.812 1 92.44 15 VAL B C 1
ATOM 2742 O O . VAL B 1 15 ? 4.137 29.859 7.434 1 92.44 15 VAL B O 1
ATOM 2745 N N . GLY B 1 16 ? 5.949 30.281 8.656 1 96.31 16 GLY B N 1
ATOM 2746 C CA . GLY B 1 16 ? 5.406 31.516 9.18 1 96.31 16 GLY B CA 1
ATOM 2747 C C . GLY B 1 16 ? 5.07 32.531 8.086 1 96.31 16 GLY B C 1
ATOM 2748 O O . GLY B 1 16 ? 4.016 33.156 8.125 1 96.31 16 GLY B O 1
ATOM 2749 N N . GLN B 1 17 ? 5.938 32.594 7.105 1 95.56 17 GLN B N 1
ATOM 2750 C CA . GLN B 1 17 ? 5.723 33.5 5.988 1 95.56 17 GLN B CA 1
ATOM 2751 C C . GLN B 1 17 ? 4.488 33.125 5.184 1 95.56 17 GLN B C 1
ATOM 2753 O O . GLN B 1 17 ? 3.773 33.969 4.664 1 95.56 17 GLN B O 1
ATOM 2758 N N . ARG B 1 18 ? 4.215 31.844 5.121 1 95.5 18 ARG B N 1
ATOM 2759 C CA . ARG B 1 18 ? 3.027 31.375 4.414 1 95.5 18 ARG B CA 1
ATOM 2760 C C . ARG B 1 18 ? 1.756 31.75 5.168 1 95.5 18 ARG B C 1
ATOM 2762 O O . ARG B 1 18 ? 0.749 32.125 4.559 1 95.5 18 ARG B O 1
ATOM 2769 N N . HIS B 1 19 ? 1.834 31.672 6.5 1 98.12 19 HIS B N 1
ATOM 2770 C CA . HIS B 1 19 ? 0.696 32.094 7.309 1 98.12 19 HIS B CA 1
ATOM 2771 C C . HIS B 1 19 ? 0.445 33.594 7.172 1 98.12 19 HIS B C 1
ATOM 2773 O O . HIS B 1 19 ? -0.702 34.031 7.031 1 98.12 19 HIS B O 1
ATOM 2779 N N . ILE B 1 20 ? 1.517 34.312 7.184 1 98.06 20 ILE B N 1
ATOM 2780 C CA . ILE B 1 20 ? 1.414 35.781 7.043 1 98.06 20 ILE B CA 1
ATOM 2781 C C . ILE B 1 20 ? 0.756 36.125 5.711 1 98.06 20 ILE B C 1
ATOM 2783 O O . ILE B 1 20 ? -0.169 36.938 5.656 1 98.06 20 ILE B O 1
ATOM 2787 N N . ALA B 1 21 ? 1.176 35.438 4.676 1 97 21 ALA B N 1
ATOM 2788 C CA . ALA B 1 21 ? 0.601 35.656 3.35 1 97 21 ALA B CA 1
ATOM 2789 C C . ALA B 1 21 ? -0.875 35.281 3.322 1 97 21 ALA B C 1
ATOM 2791 O O . ALA B 1 21 ? -1.698 35.969 2.742 1 97 21 ALA B O 1
ATOM 2792 N N . ALA B 1 22 ? -1.226 34.188 3.957 1 97.94 22 ALA B N 1
ATOM 2793 C CA . ALA B 1 22 ? -2.602 33.719 3.977 1 97.94 22 ALA B CA 1
ATOM 2794 C C . ALA B 1 22 ? -3.512 34.656 4.742 1 97.94 22 ALA B C 1
ATOM 2796 O O . ALA B 1 22 ? -4.656 34.906 4.34 1 97.94 22 ALA B O 1
ATOM 2797 N N . ILE B 1 23 ? -3.043 35.188 5.832 1 98.31 23 ILE B N 1
ATOM 2798 C CA . ILE B 1 23 ? -3.805 36.156 6.625 1 98.31 23 ILE B CA 1
ATOM 2799 C C . ILE B 1 23 ? -4.23 37.344 5.75 1 98.31 23 ILE B C 1
ATOM 2801 O O . ILE B 1 23 ? -5.363 37.812 5.844 1 98.31 23 ILE B O 1
ATOM 2805 N N . GLY B 1 24 ? -3.33 37.719 4.898 1 97.62 24 GLY B N 1
ATOM 2806 C CA . GLY B 1 24 ? -3.604 38.844 4.02 1 97.62 24 GLY B CA 1
ATOM 2807 C C . GLY B 1 24 ? -4.699 38.562 3.01 1 97.62 24 GLY B C 1
ATOM 2808 O O . GLY B 1 24 ? -5.227 39.5 2.381 1 97.62 24 GLY B O 1
ATOM 2809 N N . GLN B 1 25 ? -5.133 37.344 2.92 1 97.62 25 GLN B N 1
ATOM 2810 C CA . GLN B 1 25 ? -6.102 36.938 1.906 1 97.62 25 GLN B CA 1
ATOM 2811 C C . GLN B 1 25 ? -7.457 36.625 2.533 1 97.62 25 GLN B C 1
ATOM 2813 O O . GLN B 1 25 ? -8.383 36.188 1.845 1 97.62 25 GLN B O 1
ATOM 2818 N N . VAL B 1 26 ? -7.57 36.906 3.822 1 97.94 26 VAL B N 1
ATOM 2819 C CA . VAL B 1 26 ? -8.82 36.656 4.531 1 97.94 26 VAL B CA 1
ATOM 2820 C C . VAL B 1 26 ? -9.375 37.938 5.109 1 97.94 26 VAL B C 1
ATOM 2822 O O . VAL B 1 26 ? -8.719 38.594 5.926 1 97.94 26 VAL B O 1
ATOM 2825 N N . SER B 1 27 ? -10.477 38.406 4.73 1 95.12 27 SER B N 1
ATOM 2826 C CA . SER B 1 27 ? -11.023 39.719 5.039 1 95.12 27 SER B CA 1
ATOM 2827 C C . SER B 1 27 ? -11.352 39.844 6.52 1 95.12 27 SER B C 1
ATOM 2829 O O . SER B 1 27 ? -11.25 40.938 7.094 1 95.12 27 SER B O 1
ATOM 2831 N N . GLY B 1 28 ? -11.609 38.875 7.238 1 96.38 28 GLY B N 1
ATOM 2832 C CA . GLY B 1 28 ? -12.086 38.938 8.609 1 96.38 28 GLY B CA 1
ATOM 2833 C C . GLY B 1 28 ? -10.961 38.938 9.633 1 96.38 28 GLY B C 1
ATOM 2834 O O . GLY B 1 28 ? -11.211 39.031 10.836 1 96.38 28 GLY B O 1
ATOM 2835 N N . VAL B 1 29 ? -9.68 39 9.07 1 98.31 29 VAL B N 1
ATOM 2836 C CA . VAL B 1 29 ? -8.539 39 9.984 1 98.31 29 VAL B CA 1
ATOM 2837 C C . VAL B 1 29 ? -7.48 39.969 9.516 1 98.31 29 VAL B C 1
ATOM 2839 O O . VAL B 1 29 ? -7.5 40.406 8.359 1 98.31 29 VAL B O 1
ATOM 2842 N N . GLU B 1 30 ? -6.621 40.375 10.422 1 97.94 30 GLU B N 1
ATOM 2843 C CA . GLU B 1 30 ? -5.441 41.156 10.094 1 97.94 30 GLU B CA 1
ATOM 2844 C C . GLU B 1 30 ? -4.23 40.719 10.898 1 97.94 30 GLU B C 1
ATOM 2846 O O . GLU B 1 30 ? -4.371 40.219 12.016 1 97.94 30 GLU B O 1
ATOM 2851 N N . LEU B 1 31 ? -3.086 40.906 10.312 1 98.25 31 LEU B N 1
ATOM 2852 C CA . LEU B 1 31 ? -1.844 40.656 11.031 1 98.25 31 LEU B CA 1
ATOM 2853 C C . LEU B 1 31 ? -1.508 41.844 11.945 1 98.25 31 LEU B C 1
ATOM 2855 O O . LEU B 1 31 ? -1.263 42.969 11.461 1 98.25 31 LEU B O 1
ATOM 2859 N N . ALA B 1 32 ? -1.477 41.562 13.219 1 98.06 32 ALA B N 1
ATOM 2860 C CA . ALA B 1 32 ? -1.265 42.656 14.172 1 98.06 32 ALA B CA 1
ATOM 2861 C C . ALA B 1 32 ? 0.208 42.75 14.547 1 98.06 32 ALA B C 1
ATOM 2863 O O . ALA B 1 32 ? 0.696 43.844 14.836 1 98.06 32 ALA B O 1
ATOM 2864 N N . ALA B 1 33 ? 0.864 41.625 14.594 1 98.25 33 ALA B N 1
ATOM 2865 C CA . ALA B 1 33 ? 2.271 41.594 14.984 1 98.25 33 ALA B CA 1
ATOM 2866 C C . ALA B 1 33 ? 2.914 40.25 14.609 1 98.25 33 ALA B C 1
ATOM 2868 O O . ALA B 1 33 ? 2.215 39.281 14.312 1 98.25 33 ALA B O 1
ATOM 2869 N N . VAL B 1 34 ? 4.242 40.312 14.586 1 98.31 34 VAL B N 1
ATOM 2870 C CA . VAL B 1 34 ? 5.055 39.094 14.398 1 98.31 34 VAL B CA 1
ATOM 2871 C C . VAL B 1 34 ? 6.047 38.969 15.547 1 98.31 34 VAL B C 1
ATOM 2873 O O . VAL B 1 34 ? 6.586 39.969 16.031 1 98.31 34 VAL B O 1
ATOM 2876 N N . VAL B 1 35 ? 6.164 37.75 16.031 1 98.12 35 VAL B N 1
ATOM 2877 C CA . VAL B 1 35 ? 7.211 37.469 17 1 98.12 35 VAL B CA 1
ATOM 2878 C C . VAL B 1 35 ? 8.359 36.719 16.312 1 98.12 35 VAL B C 1
ATOM 2880 O O . VAL B 1 35 ? 8.172 35.594 15.812 1 98.12 35 VAL B O 1
ATOM 2883 N N . GLU B 1 36 ? 9.461 37.281 16.266 1 96.44 36 GLU B N 1
ATOM 2884 C CA . GLU B 1 36 ? 10.664 36.719 15.656 1 96.44 36 GLU B CA 1
ATOM 2885 C C . GLU B 1 36 ? 11.922 37.312 16.281 1 96.44 36 GLU B C 1
ATOM 2887 O O . GLU B 1 36 ? 12.234 38.469 16.094 1 96.44 36 GLU B O 1
ATOM 2892 N N . PRO B 1 37 ? 12.586 36.406 17.031 1 88.81 37 PRO B N 1
ATOM 2893 C CA . PRO B 1 37 ? 13.789 36.906 17.672 1 88.81 37 PRO B CA 1
ATOM 2894 C C . PRO B 1 37 ? 14.859 37.375 16.672 1 88.81 37 PRO B C 1
ATOM 2896 O O . PRO B 1 37 ? 15.648 38.25 16.969 1 88.81 37 PRO B O 1
ATOM 2899 N N . GLY B 1 38 ? 14.93 36.719 15.484 1 86.81 38 GLY B N 1
ATOM 2900 C CA . GLY B 1 38 ? 15.914 37.062 14.477 1 86.81 38 GLY B CA 1
ATOM 2901 C C . GLY B 1 38 ? 15.453 38.188 13.57 1 86.81 38 GLY B C 1
ATOM 2902 O O . GLY B 1 38 ? 14.5 38.906 13.891 1 86.81 38 GLY B O 1
ATOM 2903 N N . GLN B 1 39 ? 16.234 38.406 12.555 1 87.19 39 GLN B N 1
ATOM 2904 C CA . GLN B 1 39 ? 15.93 39.469 11.594 1 87.19 39 GLN B CA 1
ATOM 2905 C C . GLN B 1 39 ? 14.805 39.062 10.656 1 87.19 39 GLN B C 1
ATOM 2907 O O . GLN B 1 39 ? 14.758 37.906 10.211 1 87.19 39 GLN B O 1
ATOM 2912 N N . THR B 1 40 ? 13.789 39.844 10.594 1 90.88 40 THR B N 1
ATOM 2913 C CA . THR B 1 40 ? 12.719 39.656 9.625 1 90.88 40 THR B CA 1
ATOM 2914 C C . THR B 1 40 ? 12.164 41 9.156 1 90.88 40 THR B C 1
ATOM 2916 O O . THR B 1 40 ? 12.211 42 9.891 1 90.88 40 THR B O 1
ATOM 2919 N N . GLU B 1 41 ? 11.852 41.062 7.949 1 91.12 41 GLU B N 1
ATOM 2920 C CA . GLU B 1 41 ? 11.203 42.281 7.414 1 91.12 41 GLU B CA 1
ATOM 2921 C C . GLU B 1 41 ? 9.688 42.062 7.328 1 91.12 41 GLU B C 1
ATOM 2923 O O . GLU B 1 41 ? 9.211 41.219 6.594 1 91.12 41 GLU B O 1
ATOM 2928 N N . GLN B 1 42 ? 9.016 42.844 8.195 1 93.81 42 GLN B N 1
ATOM 2929 C CA . GLN B 1 42 ? 7.559 42.812 8.195 1 93.81 42 GLN B CA 1
ATOM 2930 C C . GLN B 1 42 ? 6.961 44.219 8.188 1 93.81 42 GLN B C 1
ATOM 2932 O O . GLN B 1 42 ? 7.617 45.188 8.594 1 93.81 42 GLN B O 1
ATOM 2937 N N . SER B 1 43 ? 5.777 44.312 7.715 1 93.75 43 SER B N 1
ATOM 2938 C CA . SER B 1 43 ? 5.082 45.594 7.664 1 93.75 43 SER B CA 1
ATOM 2939 C C . SER B 1 43 ? 4.406 45.906 8.992 1 93.75 43 SER B C 1
ATOM 2941 O O . SER B 1 43 ? 3.893 47.031 9.188 1 93.75 43 SER B O 1
ATOM 2943 N N . VAL B 1 44 ? 4.395 45 9.883 1 96.62 44 VAL B N 1
ATOM 2944 C CA . VAL B 1 44 ? 3.789 45.125 11.203 1 96.62 44 VAL B CA 1
ATOM 2945 C C . VAL B 1 44 ? 4.871 45.094 12.273 1 96.62 44 VAL B C 1
ATOM 2947 O O . VAL B 1 44 ? 6.02 44.75 12 1 96.62 44 VAL B O 1
ATOM 2950 N N . PRO B 1 45 ? 4.512 45.531 13.547 1 96.81 45 PRO B N 1
ATOM 2951 C CA . PRO B 1 45 ? 5.512 45.469 14.617 1 96.81 45 PRO B CA 1
ATOM 2952 C C . PRO B 1 45 ? 6.051 44.031 14.836 1 96.81 45 PRO B C 1
ATOM 2954 O O . PRO B 1 45 ? 5.293 43.062 14.758 1 96.81 45 PRO B O 1
ATOM 2957 N N . VAL B 1 46 ? 7.363 44 15.047 1 97.62 46 VAL B N 1
ATOM 2958 C CA . VAL B 1 46 ? 8.039 42.75 15.344 1 97.62 46 VAL B CA 1
ATOM 2959 C C . VAL B 1 46 ? 8.516 42.75 16.797 1 97.62 46 VAL B C 1
ATOM 2961 O O . VAL B 1 46 ? 9.125 43.719 17.25 1 97.62 46 VAL B O 1
ATOM 2964 N N . PHE B 1 47 ? 8.133 41.719 17.5 1 97.19 47 PHE B N 1
ATOM 2965 C CA . PHE B 1 47 ? 8.5 41.594 18.906 1 97.19 47 PHE B CA 1
ATOM 2966 C C . PHE B 1 47 ? 9.438 40.406 19.125 1 97.19 47 PHE B C 1
ATOM 2968 O O . PHE B 1 47 ? 9.523 39.5 18.281 1 97.19 47 PHE B O 1
ATOM 2975 N N . ALA B 1 48 ? 10.055 40.344 20.25 1 94.94 48 ALA B N 1
ATOM 2976 C CA . ALA B 1 48 ? 11.008 39.281 20.562 1 94.94 48 ALA B CA 1
ATOM 2977 C C . ALA B 1 48 ? 10.328 38.125 21.266 1 94.94 48 ALA B C 1
ATOM 2979 O O . ALA B 1 48 ? 10.852 37 21.281 1 94.94 48 ALA B O 1
ATOM 2980 N N . SER B 1 49 ? 9.203 38.469 21.875 1 95.44 49 SER B N 1
ATOM 2981 C CA . SER B 1 49 ? 8.531 37.438 22.641 1 95.44 49 SER B CA 1
ATOM 2982 C C . SER B 1 49 ? 7.016 37.625 22.609 1 95.44 49 SER B C 1
ATOM 2984 O O . SER B 1 49 ? 6.523 38.719 22.359 1 95.44 49 SER B O 1
ATOM 2986 N N . LEU B 1 50 ? 6.348 36.531 22.859 1 96.25 50 LEU B N 1
ATOM 2987 C CA . LEU B 1 50 ? 4.891 36.531 22.906 1 96.25 50 LEU B CA 1
ATOM 2988 C C . LEU B 1 50 ? 4.391 37.406 24.062 1 96.25 50 LEU B C 1
ATOM 2990 O O . LEU B 1 50 ? 3.402 38.125 23.906 1 96.25 50 LEU B O 1
ATOM 2994 N N . ASP B 1 51 ? 5.039 37.406 25.172 1 95.75 51 ASP B N 1
ATOM 2995 C CA . ASP B 1 51 ? 4.668 38.219 26.328 1 95.75 51 ASP B CA 1
ATOM 2996 C C . ASP B 1 51 ? 4.688 39.719 25.969 1 95.75 51 ASP B C 1
ATOM 2998 O O . ASP B 1 51 ? 3.787 40.469 26.359 1 95.75 51 ASP B O 1
ATOM 3002 N N . ALA B 1 52 ? 5.723 40.062 25.25 1 96.5 52 ALA B N 1
ATOM 3003 C CA . ALA B 1 52 ? 5.844 41.438 24.844 1 96.5 52 ALA B CA 1
ATOM 3004 C C . ALA B 1 52 ? 4.672 41.875 23.969 1 96.5 52 ALA B C 1
ATOM 3006 O O . ALA B 1 52 ? 4.207 43 24.031 1 96.5 52 ALA B O 1
ATOM 3007 N N . VAL B 1 53 ? 4.215 41 23.141 1 97.06 53 VAL B N 1
ATOM 3008 C CA . VAL B 1 53 ? 3.082 41.281 22.266 1 97.06 53 VAL B CA 1
ATOM 3009 C C . VAL B 1 53 ? 1.825 41.5 23.094 1 97.06 53 VAL B C 1
ATOM 3011 O O . VAL B 1 53 ? 1.087 42.469 22.875 1 97.06 53 VAL B O 1
ATOM 3014 N N . PHE B 1 54 ? 1.573 40.625 24.078 1 96.94 54 PHE B N 1
ATOM 3015 C CA . PHE B 1 54 ? 0.358 40.688 24.875 1 96.94 54 PHE B CA 1
ATOM 3016 C C . PHE B 1 54 ? 0.308 41.969 25.688 1 96.94 54 PHE B C 1
ATOM 3018 O O . PHE B 1 54 ? -0.774 42.5 25.984 1 96.94 54 PHE B O 1
ATOM 3025 N N . ASP B 1 55 ? 1.439 42.531 25.984 1 95.69 55 ASP B N 1
ATOM 3026 C CA . ASP B 1 55 ? 1.519 43.781 26.734 1 95.69 55 ASP B CA 1
ATOM 3027 C C . ASP B 1 55 ? 1.222 44.969 25.844 1 95.69 55 ASP B C 1
ATOM 3029 O O . ASP B 1 55 ? 0.798 46.031 26.344 1 95.69 55 ASP B O 1
ATOM 3033 N N . ALA B 1 56 ? 1.38 44.781 24.562 1 96.25 56 ALA B N 1
ATOM 3034 C CA . ALA B 1 56 ? 1.417 45.938 23.672 1 96.25 56 ALA B CA 1
ATOM 3035 C C . ALA B 1 56 ? 0.179 46 22.781 1 96.25 56 ALA B C 1
ATOM 3037 O O . ALA B 1 56 ? -0.227 47.062 22.344 1 96.25 56 ALA B O 1
ATOM 3038 N N . VAL B 1 57 ? -0.342 44.781 22.469 1 92.81 57 VAL B N 1
ATOM 3039 C CA . VAL B 1 57 ? -1.364 44.719 21.438 1 92.81 57 VAL B CA 1
ATOM 3040 C C . VAL B 1 57 ? -2.521 43.844 21.922 1 92.81 57 VAL B C 1
ATOM 3042 O O . VAL B 1 57 ? -2.314 42.875 22.656 1 92.81 57 VAL B O 1
ATOM 3045 N N . ASP B 1 58 ? -3.715 44.281 21.531 1 94.75 58 ASP B N 1
ATOM 3046 C CA . ASP B 1 58 ? -4.844 43.375 21.688 1 94.75 58 ASP B CA 1
ATOM 3047 C C . ASP B 1 58 ? -4.762 42.219 20.688 1 94.75 58 ASP B C 1
ATOM 3049 O O . ASP B 1 58 ? -4.652 42.438 19.484 1 94.75 58 ASP B O 1
ATOM 3053 N N . VAL B 1 59 ? -4.809 41.031 21.219 1 97.94 59 VAL B N 1
ATOM 3054 C CA . VAL B 1 59 ? -4.625 39.844 20.391 1 97.94 59 VAL B CA 1
ATOM 3055 C C . VAL B 1 59 ? -5.875 38.969 20.438 1 97.94 59 VAL B C 1
ATOM 3057 O O . VAL B 1 59 ? -6.324 38.594 21.516 1 97.94 59 VAL B O 1
ATOM 3060 N N . ASP B 1 60 ? -6.402 38.656 19.219 1 98.56 60 ASP B N 1
ATOM 3061 C CA . ASP B 1 60 ? -7.586 37.812 19.156 1 98.56 60 ASP B CA 1
ATOM 3062 C C . ASP B 1 60 ? -7.199 36.344 18.922 1 98.56 60 ASP B C 1
ATOM 3064 O O . ASP B 1 60 ? -7.961 35.438 19.25 1 98.56 60 ASP B O 1
ATOM 3068 N N . GLY B 1 61 ? -6.078 36.094 18.344 1 98.81 61 GLY B N 1
ATOM 3069 C CA . GLY B 1 61 ? -5.586 34.75 18.062 1 98.81 61 GLY B CA 1
ATOM 3070 C C . GLY B 1 61 ? -4.102 34.719 17.766 1 98.81 61 GLY B C 1
ATOM 3071 O O . GLY B 1 61 ? -3.529 35.719 17.312 1 98.81 61 GLY B O 1
ATOM 3072 N N . VAL B 1 62 ? -3.516 33.562 18 1 98.88 62 VAL B N 1
ATOM 3073 C CA . VAL B 1 62 ? -2.086 33.375 17.781 1 98.88 62 VAL B CA 1
ATOM 3074 C C . VAL B 1 62 ? -1.848 32.156 16.891 1 98.88 62 VAL B C 1
ATOM 3076 O O . VAL B 1 62 ? -2.52 31.141 17.047 1 98.88 62 VAL B O 1
ATOM 3079 N N . ILE B 1 63 ? -0.938 32.281 15.953 1 98.88 63 ILE B N 1
ATOM 3080 C CA . ILE B 1 63 ? -0.444 31.172 15.164 1 98.88 63 ILE B CA 1
ATOM 3081 C C . ILE B 1 63 ? 1.006 30.875 15.539 1 98.88 63 ILE B C 1
ATOM 3083 O O . ILE B 1 63 ? 1.878 31.734 15.406 1 98.88 63 ILE B O 1
ATOM 3087 N N . LEU B 1 64 ? 1.191 29.688 16.016 1 98.69 64 LEU B N 1
ATOM 3088 C CA . LEU B 1 64 ? 2.531 29.25 16.391 1 98.69 64 LEU B CA 1
ATOM 3089 C C . LEU B 1 64 ? 3.178 28.453 15.258 1 98.69 64 LEU B C 1
ATOM 3091 O O . LEU B 1 64 ? 2.846 27.281 15.039 1 98.69 64 LEU B O 1
ATOM 3095 N N . SER B 1 65 ? 4.082 29.031 14.602 1 97.5 65 SER B N 1
ATOM 3096 C CA . SER B 1 65 ? 4.906 28.391 13.578 1 97.5 65 SER B CA 1
ATOM 3097 C C . SER B 1 65 ? 6.371 28.344 13.992 1 97.5 65 SER B C 1
ATOM 3099 O O . SER B 1 65 ? 7.254 28.719 13.219 1 97.5 65 SER B O 1
ATOM 3101 N N . THR B 1 66 ? 6.676 27.984 15.25 1 95.5 66 THR B N 1
ATOM 3102 C CA . THR B 1 66 ? 7.992 27.875 15.859 1 95.5 66 THR B CA 1
ATOM 3103 C C . THR B 1 66 ? 8.508 26.438 15.773 1 95.5 66 THR B C 1
ATOM 3105 O O . THR B 1 66 ? 7.766 25.531 15.383 1 95.5 66 THR B O 1
ATOM 3108 N N . PRO B 1 67 ? 9.805 26.266 16.062 1 91 67 PRO B N 1
ATOM 3109 C CA . PRO B 1 67 ? 10.242 24.875 16.219 1 91 67 PRO B CA 1
ATOM 3110 C C . PRO B 1 67 ? 9.375 24.094 17.203 1 91 67 PRO B C 1
ATOM 3112 O O . PRO B 1 67 ? 8.914 24.656 18.203 1 91 67 PRO B O 1
ATOM 3115 N N . THR B 1 68 ? 9.25 22.859 16.953 1 92.38 68 THR B N 1
ATOM 3116 C CA . THR B 1 68 ? 8.289 22.016 17.641 1 92.38 68 THR B CA 1
ATOM 3117 C C . THR B 1 68 ? 8.492 22.078 19.156 1 92.38 68 THR B C 1
ATOM 3119 O O . THR B 1 68 ? 7.527 22.078 19.922 1 92.38 68 THR B O 1
ATOM 3122 N N . LEU B 1 69 ? 9.703 22.188 19.609 1 92.31 69 LEU B N 1
ATOM 3123 C CA . LEU B 1 69 ? 10.031 22.141 21.031 1 92.31 69 LEU B CA 1
ATOM 3124 C C . LEU B 1 69 ? 9.453 23.359 21.766 1 92.31 69 LEU B C 1
ATOM 3126 O O . LEU B 1 69 ? 9.344 23.359 22.984 1 92.31 69 LEU B O 1
ATOM 3130 N N . LEU B 1 70 ? 9.016 24.375 21.016 1 95.31 70 LEU B N 1
ATOM 3131 C CA . LEU B 1 70 ? 8.531 25.609 21.609 1 95.31 70 LEU B CA 1
ATOM 3132 C C . LEU B 1 70 ? 7.004 25.672 21.578 1 95.31 70 LEU B C 1
ATOM 3134 O O . LEU B 1 70 ? 6.402 26.609 22.109 1 95.31 70 LEU B O 1
ATOM 3138 N N . HIS B 1 71 ? 6.348 24.672 21 1 97.75 71 HIS B N 1
ATOM 3139 C CA . HIS B 1 71 ? 4.906 24.703 20.781 1 97.75 71 HIS B CA 1
ATOM 3140 C C . HIS B 1 71 ? 4.156 24.75 22.109 1 97.75 71 HIS B C 1
ATOM 3142 O O . HIS B 1 71 ? 3.289 25.609 22.312 1 97.75 71 HIS B O 1
ATOM 3148 N N . VAL B 1 72 ? 4.551 23.891 23.031 1 98.12 72 VAL B N 1
ATOM 3149 C CA . VAL B 1 72 ? 3.787 23.734 24.266 1 98.12 72 VAL B CA 1
ATOM 3150 C C . VAL B 1 72 ? 3.9 25 25.109 1 98.12 72 VAL B C 1
ATOM 3152 O O . VAL B 1 72 ? 2.895 25.531 25.578 1 98.12 72 VAL B O 1
ATOM 3155 N N . GLU B 1 73 ? 5.086 25.469 25.203 1 97.69 73 GLU B N 1
ATOM 3156 C CA . GLU B 1 73 ? 5.309 26.688 25.984 1 97.69 73 GLU B CA 1
ATOM 3157 C C . GLU B 1 73 ? 4.535 27.875 25.391 1 97.69 73 GLU B C 1
ATOM 3159 O O . GLU B 1 73 ? 3.857 28.594 26.109 1 97.69 73 GLU B O 1
ATOM 3164 N N . GLY B 1 74 ? 4.637 28.062 24.109 1 98.19 74 GLY B N 1
ATOM 3165 C CA . GLY B 1 74 ? 3.916 29.125 23.453 1 98.19 74 GLY B CA 1
ATOM 3166 C C . GLY B 1 74 ? 2.41 29.016 23.578 1 98.19 74 GLY B C 1
ATOM 3167 O O . GLY B 1 74 ? 1.728 30 23.859 1 98.19 74 GLY B O 1
ATOM 3168 N N . ALA B 1 75 ? 1.937 27.844 23.406 1 98.75 75 ALA B N 1
ATOM 3169 C CA . ALA B 1 75 ? 0.497 27.609 23.5 1 98.75 75 ALA B CA 1
ATOM 3170 C C . ALA B 1 75 ? -0.001 27.828 24.922 1 98.75 75 ALA B C 1
ATOM 3172 O O . ALA B 1 75 ? -1.095 28.344 25.141 1 98.75 75 ALA B O 1
ATOM 3173 N N . ALA B 1 76 ? 0.775 27.391 25.875 1 98.31 76 ALA B N 1
ATOM 3174 C CA . ALA B 1 76 ? 0.404 27.562 27.281 1 98.31 76 ALA B CA 1
ATOM 3175 C C . ALA B 1 76 ? 0.251 29.047 27.609 1 98.31 76 ALA B C 1
ATOM 3177 O O . ALA B 1 76 ? -0.668 29.438 28.344 1 98.31 76 ALA B O 1
ATOM 3178 N N . ALA B 1 77 ? 1.122 29.844 27.125 1 98.12 77 ALA B N 1
ATOM 3179 C CA . ALA B 1 77 ? 1.044 31.297 27.344 1 98.12 77 ALA B CA 1
ATOM 3180 C C . ALA B 1 77 ? -0.262 31.859 26.797 1 98.12 77 ALA B C 1
ATOM 3182 O O . ALA B 1 77 ? -0.864 32.75 27.406 1 98.12 77 ALA B O 1
ATOM 3183 N N . CYS B 1 78 ? -0.688 31.375 25.656 1 98.62 78 CYS B N 1
ATOM 3184 C CA . CYS B 1 78 ? -1.945 31.797 25.047 1 98.62 78 CYS B CA 1
ATOM 3185 C C . CYS B 1 78 ? -3.133 31.344 25.891 1 98.62 78 CYS B C 1
ATOM 3187 O O . CYS B 1 78 ? -4.027 32.156 26.188 1 98.62 78 CYS B O 1
ATOM 3189 N N . VAL B 1 79 ? -3.107 30.141 26.328 1 98.44 79 VAL B N 1
ATOM 3190 C CA . VAL B 1 79 ? -4.199 29.547 27.094 1 98.44 79 VAL B CA 1
ATOM 3191 C C . VAL B 1 79 ? -4.371 30.281 28.406 1 98.44 79 VAL B C 1
ATOM 3193 O O . VAL B 1 79 ? -5.496 30.562 28.828 1 98.44 79 VAL B O 1
ATOM 3196 N N . GLU B 1 80 ? -3.293 30.594 29.016 1 97.56 80 GLU B N 1
ATOM 3197 C CA . GLU B 1 80 ? -3.328 31.312 30.281 1 97.56 80 GLU B CA 1
ATOM 3198 C C . GLU B 1 80 ? -4.027 32.656 30.125 1 97.56 80 GLU B C 1
ATOM 3200 O O . GLU B 1 80 ? -4.66 33.156 31.062 1 97.56 80 GLU B O 1
ATOM 3205 N N . ARG B 1 81 ? -4.008 33.219 29 1 97.5 81 ARG B N 1
ATOM 3206 C CA . ARG B 1 81 ? -4.547 34.531 28.75 1 97.5 81 ARG B CA 1
ATOM 3207 C C . ARG B 1 81 ? -5.906 34.469 28.062 1 97.5 81 ARG B C 1
ATOM 3209 O O . ARG B 1 81 ? -6.492 35.5 27.719 1 97.5 81 ARG B O 1
ATOM 3216 N N . GLY B 1 82 ? -6.328 33.219 27.781 1 98.06 82 GLY B N 1
ATOM 3217 C CA . GLY B 1 82 ? -7.625 33.031 27.156 1 98.06 82 GLY B CA 1
ATOM 3218 C C . GLY B 1 82 ? -7.633 33.312 25.672 1 98.06 82 GLY B C 1
ATOM 3219 O O . GLY B 1 82 ? -8.672 33.656 25.109 1 98.06 82 GLY B O 1
ATOM 3220 N N . VAL B 1 83 ? -6.504 33.25 25.031 1 98.62 83 VAL B N 1
ATOM 3221 C CA . VAL B 1 83 ? -6.383 33.594 23.609 1 98.62 83 VAL B CA 1
ATOM 3222 C C . VAL B 1 83 ? -6.336 32.312 22.781 1 98.62 83 VAL B C 1
ATOM 3224 O O . VAL B 1 83 ? -5.469 31.469 22.984 1 98.62 83 VAL B O 1
ATOM 3227 N N . PRO B 1 84 ? -7.266 32.125 21.781 1 98.88 84 PRO B N 1
ATOM 3228 C CA . PRO B 1 84 ? -7.207 30.984 20.875 1 98.88 84 PRO B CA 1
ATOM 3229 C C . PRO B 1 84 ? -5.867 30.875 20.141 1 98.88 84 PRO B C 1
ATOM 3231 O O . PRO B 1 84 ? -5.262 31.891 19.812 1 98.88 84 PRO B O 1
ATOM 3234 N N . VAL B 1 85 ? -5.453 29.609 19.922 1 98.94 85 VAL B N 1
ATOM 3235 C CA . VAL B 1 85 ? -4.121 29.438 19.344 1 98.94 85 VAL B CA 1
ATOM 3236 C C . VAL B 1 85 ? -4.152 28.312 18.297 1 98.94 85 VAL B C 1
ATOM 3238 O O . VAL B 1 85 ? -4.777 27.281 18.516 1 98.94 85 VAL B O 1
ATOM 3241 N N . LEU B 1 86 ? -3.588 28.578 17.109 1 98.94 86 LEU B N 1
ATOM 3242 C CA . LEU B 1 86 ? -3.307 27.594 16.062 1 98.94 86 LEU B CA 1
ATOM 3243 C C . LEU B 1 86 ? -1.845 27.156 16.109 1 98.94 86 LEU B C 1
ATOM 3245 O O . LEU B 1 86 ? -0.945 27.969 15.867 1 98.94 86 LEU B O 1
ATOM 3249 N N . ILE B 1 87 ? -1.645 25.938 16.422 1 98.75 87 ILE B N 1
ATOM 3250 C CA . ILE B 1 87 ? -0.302 25.375 16.547 1 98.75 87 ILE B CA 1
ATOM 3251 C C . ILE B 1 87 ? 0.045 24.578 15.297 1 98.75 87 ILE B C 1
ATOM 3253 O O . ILE B 1 87 ? -0.675 23.641 14.93 1 98.75 87 ILE B O 1
ATOM 3257 N N . GLU B 1 88 ? 1.126 24.906 14.703 1 97.62 88 GLU B N 1
ATOM 3258 C CA . GLU B 1 88 ? 1.565 24.109 13.562 1 97.62 88 GLU B CA 1
ATOM 3259 C C . GLU B 1 88 ? 1.814 22.656 13.977 1 97.62 88 GLU B C 1
ATOM 3261 O O . GLU B 1 88 ? 2.164 22.391 15.125 1 97.62 88 GLU B O 1
ATOM 3266 N N . LYS B 1 89 ? 1.646 21.797 13.094 1 96 89 LYS B N 1
ATOM 3267 C CA . LYS B 1 89 ? 1.909 20.375 13.367 1 96 89 LYS B CA 1
ATOM 3268 C C . LYS B 1 89 ? 3.408 20.109 13.422 1 96 89 LYS B C 1
ATOM 3270 O O . LYS B 1 89 ? 4.191 20.75 12.711 1 96 89 LYS B O 1
ATOM 3275 N N . PRO B 1 90 ? 3.873 19.234 14.164 1 94.75 90 PRO B N 1
ATOM 3276 C CA . PRO B 1 90 ? 3.049 18.5 15.125 1 94.75 90 PRO B CA 1
ATOM 3277 C C . PRO B 1 90 ? 2.719 19.312 16.375 1 94.75 90 PRO B C 1
ATOM 3279 O O . PRO B 1 90 ? 3.373 20.328 16.641 1 94.75 90 PRO B O 1
ATOM 3282 N N . LEU B 1 91 ? 1.746 18.844 17.125 1 96.81 91 LEU B N 1
ATOM 3283 C CA . LEU B 1 91 ? 1.231 19.547 18.312 1 96.81 91 LEU B CA 1
ATOM 3284 C C . LEU B 1 91 ? 2.346 19.812 19.312 1 96.81 91 LEU B C 1
ATOM 3286 O O . LEU B 1 91 ? 2.393 20.875 19.922 1 96.81 91 LEU B O 1
ATOM 3290 N N . ALA B 1 92 ? 3.186 18.844 19.469 1 96 92 ALA B N 1
ATOM 3291 C CA . ALA B 1 92 ? 4.293 18.891 20.422 1 96 92 ALA B CA 1
ATOM 3292 C C . ALA B 1 92 ? 5.383 17.891 20.047 1 96 92 ALA B C 1
ATOM 3294 O O . ALA B 1 92 ? 5.234 17.141 19.078 1 96 92 ALA B O 1
ATOM 3295 N N . ALA B 1 93 ? 6.441 17.953 20.781 1 92.06 93 ALA B N 1
ATOM 3296 C CA . ALA B 1 93 ? 7.531 17.016 20.531 1 92.06 93 ALA B CA 1
ATOM 3297 C C . ALA B 1 93 ? 7.16 15.609 21 1 92.06 93 ALA B C 1
ATOM 3299 O O . ALA B 1 93 ? 7.668 14.617 20.469 1 92.06 93 ALA B O 1
ATOM 3300 N N . SER B 1 94 ? 6.297 15.594 21.984 1 94.38 94 SER B N 1
ATOM 3301 C CA . SER B 1 94 ? 5.75 14.32 22.438 1 94.38 94 SER B CA 1
ATOM 3302 C C . SER B 1 94 ? 4.293 14.461 22.859 1 94.38 94 SER B C 1
ATOM 3304 O O . SER B 1 94 ? 3.867 15.539 23.281 1 94.38 94 SER B O 1
ATOM 3306 N N . ALA B 1 95 ? 3.623 13.367 22.766 1 95.12 95 ALA B N 1
ATOM 3307 C CA . ALA B 1 95 ? 2.229 13.352 23.203 1 95.12 95 ALA B CA 1
ATOM 3308 C C . ALA B 1 95 ? 2.115 13.641 24.703 1 95.12 95 ALA B C 1
ATOM 3310 O O . ALA B 1 95 ? 1.198 14.336 25.141 1 95.12 95 ALA B O 1
ATOM 3311 N N . ASP B 1 96 ? 3.01 13.156 25.422 1 94.06 96 ASP B N 1
ATOM 3312 C CA . ASP B 1 96 ? 3.006 13.367 26.859 1 94.06 96 ASP B CA 1
ATOM 3313 C C . ASP B 1 96 ? 3.141 14.852 27.203 1 94.06 96 ASP B C 1
ATOM 3315 O O . ASP B 1 96 ? 2.449 15.359 28.094 1 94.06 96 ASP B O 1
ATOM 3319 N N . ASP B 1 97 ? 3.939 15.523 26.422 1 91.81 97 ASP B N 1
ATOM 3320 C CA . ASP B 1 97 ? 4.148 16.953 26.625 1 91.81 97 ASP B CA 1
ATOM 3321 C C . ASP B 1 97 ? 2.873 17.734 26.344 1 91.81 97 ASP B C 1
ATOM 3323 O O . ASP B 1 97 ? 2.646 18.797 26.922 1 91.81 97 ASP B O 1
ATOM 3327 N N . ALA B 1 98 ? 2.109 17.219 25.453 1 95.75 98 ALA B N 1
ATOM 3328 C CA . ALA B 1 98 ? 0.973 17.984 24.953 1 95.75 98 ALA B CA 1
ATOM 3329 C C . ALA B 1 98 ? -0.283 17.703 25.766 1 95.75 98 ALA B C 1
ATOM 3331 O O . ALA B 1 98 ? -1.239 18.484 25.734 1 95.75 98 ALA B O 1
ATOM 3332 N N . GLU B 1 99 ? -0.312 16.625 26.469 1 96.94 99 GLU B N 1
ATOM 3333 C CA . GLU B 1 99 ? -1.53 16.156 27.125 1 96.94 99 GLU B CA 1
ATOM 3334 C C . GLU B 1 99 ? -2.047 17.188 28.125 1 96.94 99 GLU B C 1
ATOM 3336 O O . GLU B 1 99 ? -3.23 17.531 28.109 1 96.94 99 GLU B O 1
ATOM 3341 N N . ASP B 1 100 ? -1.152 17.656 28.953 1 96.56 100 ASP B N 1
ATOM 3342 C CA . ASP B 1 100 ? -1.542 18.625 29.969 1 96.56 100 ASP B CA 1
ATOM 3343 C C . ASP B 1 100 ? -2.029 19.938 29.344 1 96.56 100 ASP B C 1
ATOM 3345 O O . ASP B 1 100 ? -2.99 20.547 29.812 1 96.56 100 ASP B O 1
ATOM 3349 N N . LEU B 1 101 ? -1.365 20.328 28.312 1 98.06 101 LEU B N 1
ATOM 3350 C CA . LEU B 1 101 ? -1.76 21.531 27.609 1 98.06 101 LEU B CA 1
ATOM 3351 C C . LEU B 1 101 ? -3.184 21.406 27.062 1 98.06 101 LEU B C 1
ATOM 3353 O O . LEU B 1 101 ? -4.004 22.312 27.266 1 98.06 101 LEU B O 1
ATOM 3357 N N . VAL B 1 102 ? -3.48 20.312 26.438 1 98.44 102 VAL B N 1
ATOM 3358 C CA . VAL B 1 102 ? -4.785 20.094 25.828 1 98.44 102 VAL B CA 1
ATOM 3359 C C . VAL B 1 102 ? -5.863 20.047 26.906 1 98.44 102 VAL B C 1
ATOM 3361 O O . VAL B 1 102 ? -6.926 20.656 26.75 1 98.44 102 VAL B O 1
ATOM 3364 N N . ARG B 1 103 ? -5.574 19.391 28 1 97.62 103 ARG B N 1
ATOM 3365 C CA . ARG B 1 103 ? -6.508 19.297 29.109 1 97.62 103 ARG B CA 1
ATOM 3366 C C . ARG B 1 103 ? -6.801 20.672 29.703 1 97.62 103 ARG B C 1
ATOM 3368 O O . ARG B 1 103 ? -7.957 21.016 29.938 1 97.62 103 ARG B O 1
ATOM 3375 N N . THR B 1 104 ? -5.777 21.422 29.938 1 97.88 104 THR B N 1
ATOM 3376 C CA . THR B 1 104 ? -5.91 22.75 30.516 1 97.88 104 THR B CA 1
ATOM 3377 C C . THR B 1 104 ? -6.715 23.672 29.594 1 97.88 104 THR B C 1
ATOM 3379 O O . THR B 1 104 ? -7.598 24.406 30.062 1 97.88 104 THR B O 1
ATOM 3382 N N . ALA B 1 105 ? -6.395 23.625 28.312 1 98.62 105 ALA B N 1
ATOM 3383 C CA . ALA B 1 105 ? -7.113 24.453 27.344 1 98.62 105 ALA B CA 1
ATOM 3384 C C . ALA B 1 105 ? -8.602 24.125 27.344 1 98.62 105 ALA B C 1
ATOM 3386 O O . ALA B 1 105 ? -9.445 25.016 27.312 1 98.62 105 ALA B O 1
ATOM 3387 N N . ARG B 1 106 ? -8.859 22.875 27.359 1 97.69 106 ARG B N 1
ATOM 3388 C CA . ARG B 1 106 ? -10.25 22.422 27.406 1 97.69 106 ARG B CA 1
ATOM 3389 C C . ARG B 1 106 ? -10.953 22.922 28.656 1 97.69 106 ARG B C 1
ATOM 3391 O O . ARG B 1 106 ? -12.078 23.438 28.578 1 97.69 106 ARG B O 1
ATOM 3398 N N . ALA B 1 107 ? -10.312 22.828 29.797 1 97.56 107 ALA B N 1
ATOM 3399 C CA . ALA B 1 107 ? -10.883 23.25 31.062 1 97.56 107 ALA B CA 1
ATOM 3400 C C . ALA B 1 107 ? -11.156 24.75 31.078 1 97.56 107 ALA B C 1
ATOM 3402 O O . ALA B 1 107 ? -12.141 25.203 31.656 1 97.56 107 ALA B O 1
ATOM 3403 N N . LYS B 1 108 ? -10.375 25.484 30.453 1 98 108 LYS B N 1
ATOM 3404 C CA . LYS B 1 108 ? -10.492 26.953 30.438 1 98 108 LYS B CA 1
ATOM 3405 C C . LYS B 1 108 ? -11.383 27.422 29.281 1 98 108 LYS B C 1
ATOM 3407 O O . LYS B 1 108 ? -11.688 28.609 29.172 1 98 108 LYS B O 1
ATOM 3412 N N . GLY B 1 109 ? -11.703 26.484 28.391 1 98.06 109 GLY B N 1
ATOM 3413 C CA . GLY B 1 109 ? -12.523 26.828 27.234 1 98.06 109 GLY B CA 1
ATOM 3414 C C . GLY B 1 109 ? -11.781 27.625 26.188 1 98.06 109 GLY B C 1
ATOM 3415 O O . GLY B 1 109 ? -12.367 28.469 25.5 1 98.06 109 GLY B O 1
ATOM 3416 N N . VAL B 1 110 ? -10.469 27.5 26.109 1 98.69 110 VAL B N 1
ATOM 3417 C CA . VAL B 1 110 ? -9.656 28.203 25.109 1 98.69 110 VAL B CA 1
ATOM 3418 C C . VAL B 1 110 ? -9.406 27.281 23.922 1 98.69 110 VAL B C 1
ATOM 3420 O O . VAL B 1 110 ? -8.797 26.219 24.062 1 98.69 110 VAL B O 1
ATOM 3423 N N . PRO B 1 111 ? -9.766 27.641 22.688 1 98.75 111 PRO B N 1
ATOM 3424 C CA . PRO B 1 111 ? -9.586 26.781 21.516 1 98.75 111 PRO B CA 1
ATOM 3425 C C . PRO B 1 111 ? -8.117 26.594 21.141 1 98.75 111 PRO B C 1
ATOM 3427 O O . PRO B 1 111 ? -7.383 27.578 21.031 1 98.75 111 PRO B O 1
ATOM 3430 N N . ILE B 1 112 ? -7.766 25.391 21.047 1 98.81 112 ILE B N 1
ATOM 3431 C CA . ILE B 1 112 ? -6.523 25 20.391 1 98.81 112 ILE B CA 1
ATOM 3432 C C . ILE B 1 112 ? -6.836 24.359 19.047 1 98.81 112 ILE B C 1
ATOM 3434 O O . ILE B 1 112 ? -7.664 23.453 18.953 1 98.81 112 ILE B O 1
ATOM 3438 N N . LEU B 1 113 ? -6.242 24.922 18.016 1 98.88 113 LEU B N 1
ATOM 3439 C CA . LEU B 1 113 ? -6.273 24.312 16.703 1 98.88 113 LEU B CA 1
ATOM 3440 C C . LEU B 1 113 ? -4.898 23.766 16.312 1 98.88 113 LEU B C 1
ATOM 3442 O O . LEU B 1 113 ? -3.875 24.359 16.672 1 98.88 113 LEU B O 1
ATOM 3446 N N . VAL B 1 114 ? -4.855 22.656 15.617 1 98.75 114 VAL B N 1
ATOM 3447 C CA . VAL B 1 114 ? -3.6 22.078 15.148 1 98.75 114 VAL B CA 1
ATOM 3448 C C . VAL B 1 114 ? -3.498 22.234 13.633 1 98.75 114 VAL B C 1
ATOM 3450 O O . VAL B 1 114 ? -4.48 22.031 12.914 1 98.75 114 VAL B O 1
ATOM 3453 N N . GLY B 1 115 ? -2.303 22.547 13.188 1 98.31 115 GLY B N 1
ATOM 3454 C CA . GLY B 1 115 ? -2.045 22.953 11.812 1 98.31 115 GLY B CA 1
ATOM 3455 C C . GLY B 1 115 ? -2.018 21.797 10.844 1 98.31 115 GLY B C 1
ATOM 3456 O O . GLY B 1 115 ? -1.126 21.703 9.992 1 98.31 115 GLY B O 1
ATOM 3457 N N . HIS B 1 116 ? -2.949 20.875 10.922 1 98.19 116 HIS B N 1
ATOM 3458 C CA . HIS B 1 116 ? -3.191 19.906 9.867 1 98.19 116 HIS B CA 1
ATOM 3459 C C . HIS B 1 116 ? -3.988 20.516 8.719 1 98.19 116 HIS B C 1
ATOM 3461 O O . HIS B 1 116 ? -5.156 20.172 8.516 1 98.19 116 HIS B O 1
ATOM 3467 N N . HIS B 1 117 ? -3.279 21.281 7.93 1 98.06 117 HIS B N 1
ATOM 3468 C CA . HIS B 1 117 ? -3.908 22.141 6.934 1 98.06 117 HIS B CA 1
ATOM 3469 C C . HIS B 1 117 ? -4.602 21.328 5.852 1 98.06 117 HIS B C 1
ATOM 3471 O O . HIS B 1 117 ? -5.559 21.797 5.23 1 98.06 117 HIS B O 1
ATOM 3477 N N . ARG B 1 118 ? -4.211 20.031 5.664 1 98.31 118 ARG B N 1
ATOM 3478 C CA . ARG B 1 118 ? -4.809 19.219 4.613 1 98.31 118 ARG B CA 1
ATOM 3479 C C . ARG B 1 118 ? -6.277 18.938 4.906 1 98.31 118 ARG B C 1
ATOM 3481 O O . ARG B 1 118 ? -7.059 18.656 3.99 1 98.31 118 ARG B O 1
ATOM 3488 N N . ARG B 1 119 ? -6.625 19.031 6.215 1 98.5 119 ARG B N 1
ATOM 3489 C CA . ARG B 1 119 ? -8.023 18.844 6.57 1 98.5 119 ARG B CA 1
ATOM 3490 C C . ARG B 1 119 ? -8.898 19.938 5.98 1 98.5 119 ARG B C 1
ATOM 3492 O O . ARG B 1 119 ? -10.109 19.781 5.855 1 98.5 119 ARG B O 1
ATOM 3499 N N . HIS B 1 120 ? -8.266 21.016 5.621 1 98.56 120 HIS B N 1
ATOM 3500 C CA . HIS B 1 120 ? -8.984 22.156 5.074 1 98.56 120 HIS B CA 1
ATOM 3501 C C . HIS B 1 120 ? -8.945 22.156 3.551 1 98.56 120 HIS B C 1
ATOM 3503 O O . HIS B 1 120 ? -9.438 23.094 2.914 1 98.56 120 HIS B O 1
ATOM 3509 N N . ASN B 1 121 ? -8.336 21.188 2.918 1 98.62 121 ASN B N 1
ATOM 3510 C CA . ASN B 1 121 ? -8.305 21.016 1.47 1 98.62 121 ASN B CA 1
ATOM 3511 C C . ASN B 1 121 ? -9.625 20.469 0.94 1 98.62 121 ASN B C 1
ATOM 3513 O O . ASN B 1 121 ? -10.125 19.453 1.432 1 98.62 121 ASN B O 1
ATOM 3517 N N . PRO B 1 122 ? -10.195 21.109 -0.054 1 98.62 122 PRO B N 1
ATOM 3518 C CA . PRO B 1 122 ? -11.484 20.656 -0.584 1 98.62 122 PRO B CA 1
ATOM 3519 C C . PRO B 1 122 ? -11.453 19.203 -1.038 1 98.62 122 PRO B C 1
ATOM 3521 O O . PRO B 1 122 ? -12.461 18.5 -0.931 1 98.62 122 PRO B O 1
ATOM 3524 N N . ILE B 1 123 ? -10.336 18.703 -1.543 1 98.69 123 ILE B N 1
ATOM 3525 C CA . ILE B 1 123 ? -10.188 17.312 -1.942 1 98.69 123 ILE B CA 1
ATOM 3526 C C . ILE B 1 123 ? -10.438 16.406 -0.742 1 98.69 123 ILE B C 1
ATOM 3528 O O . ILE B 1 123 ? -11.195 15.43 -0.837 1 98.69 123 ILE B O 1
ATOM 3532 N N . ILE B 1 124 ? -9.836 16.75 0.362 1 98.81 124 ILE B N 1
ATOM 3533 C CA . ILE B 1 124 ? -9.938 15.945 1.579 1 98.81 124 ILE B CA 1
ATOM 3534 C C . ILE B 1 124 ? -11.352 16.047 2.143 1 98.81 124 ILE B C 1
ATOM 3536 O O . ILE B 1 124 ? -11.93 15.047 2.572 1 98.81 124 ILE B O 1
ATOM 3540 N N . GLN B 1 125 ? -11.906 17.234 2.139 1 98.62 125 GLN B N 1
ATOM 3541 C CA . GLN B 1 125 ? -13.266 17.422 2.633 1 98.62 125 GLN B CA 1
ATOM 3542 C C . GLN B 1 125 ? -14.266 16.609 1.812 1 98.62 125 GLN B C 1
ATOM 3544 O O . GLN B 1 125 ? -15.148 15.961 2.369 1 98.62 125 GLN B O 1
ATOM 3549 N N . LYS B 1 126 ? -14.117 16.672 0.527 1 98.69 126 LYS B N 1
ATOM 3550 C CA . LYS B 1 126 ? -15.008 15.906 -0.339 1 98.69 126 LYS B CA 1
ATOM 3551 C C . LYS B 1 126 ? -14.844 14.406 -0.103 1 98.69 126 LYS B C 1
ATOM 3553 O O . LYS B 1 126 ? -15.836 13.664 -0.078 1 98.69 126 LYS B O 1
ATOM 3558 N N . THR B 1 127 ? -13.609 13.953 0.005 1 98.88 127 THR B N 1
ATOM 3559 C CA . THR B 1 127 ? -13.344 12.555 0.307 1 98.88 127 THR B CA 1
ATOM 3560 C C . THR B 1 127 ? -14.039 12.133 1.597 1 98.88 127 THR B C 1
ATOM 3562 O O . THR B 1 127 ? -14.727 11.109 1.633 1 98.88 127 THR B O 1
ATOM 3565 N N . ALA B 1 128 ? -13.906 12.922 2.629 1 98.81 128 ALA B N 1
ATOM 3566 C CA . ALA B 1 128 ? -14.531 12.633 3.916 1 98.81 128 ALA B CA 1
ATOM 3567 C C . ALA B 1 128 ? -16.047 12.578 3.783 1 98.81 128 ALA B C 1
ATOM 3569 O O . ALA B 1 128 ? -16.703 11.695 4.352 1 98.81 128 ALA B O 1
ATOM 3570 N N . ASP B 1 129 ? -16.594 13.5 3.045 1 98.56 129 ASP B N 1
ATOM 3571 C CA . ASP B 1 129 ? -18.031 13.555 2.838 1 98.56 129 ASP B CA 1
ATOM 3572 C C . ASP B 1 129 ? -18.531 12.289 2.135 1 98.56 129 ASP B C 1
ATOM 3574 O O . ASP B 1 129 ? -19.547 11.711 2.533 1 98.56 129 ASP B O 1
ATOM 3578 N N . LEU B 1 130 ? -17.844 11.867 1.111 1 98.75 130 LEU B N 1
ATOM 3579 C CA . LEU B 1 130 ? -18.234 10.672 0.36 1 98.75 130 LEU B CA 1
ATOM 3580 C C . LEU B 1 130 ? -18.219 9.438 1.253 1 98.75 130 LEU B C 1
ATOM 3582 O O . LEU B 1 130 ? -19.109 8.594 1.168 1 98.75 130 LEU B O 1
ATOM 3586 N N . ILE B 1 131 ? -17.203 9.328 2.102 1 98.81 131 ILE B N 1
ATOM 3587 C CA . ILE B 1 131 ? -17.094 8.195 3.014 1 98.81 131 ILE B CA 1
ATOM 3588 C C . ILE B 1 131 ? -18.219 8.242 4.039 1 98.81 131 ILE B C 1
ATOM 3590 O O . ILE B 1 131 ? -18.891 7.234 4.273 1 98.81 131 ILE B O 1
ATOM 3594 N N . LYS B 1 132 ? -18.453 9.367 4.629 1 98.12 132 LYS B N 1
ATOM 3595 C CA . LYS B 1 132 ? -19.484 9.547 5.648 1 98.12 132 LYS B CA 1
ATOM 3596 C C . LYS B 1 132 ? -20.875 9.258 5.086 1 98.12 132 LYS B C 1
ATOM 3598 O O . LYS B 1 132 ? -21.719 8.695 5.781 1 98.12 132 LYS B O 1
ATOM 3603 N N . GLU B 1 133 ? -21.078 9.602 3.854 1 98.19 133 GLU B N 1
ATOM 3604 C CA . GLU B 1 133 ? -22.375 9.438 3.201 1 98.19 133 GLU B CA 1
ATOM 3605 C C . GLU B 1 133 ? -22.578 7.996 2.744 1 98.19 133 GLU B C 1
ATOM 3607 O O . GLU B 1 133 ? -23.656 7.645 2.242 1 98.19 133 GLU B O 1
ATOM 3612 N N . GLY B 1 134 ? -21.578 7.199 2.824 1 98.25 134 GLY B N 1
ATOM 3613 C CA . GLY B 1 134 ? -21.703 5.785 2.516 1 98.25 134 GLY B CA 1
ATOM 3614 C C . GLY B 1 134 ? -21.5 5.473 1.045 1 98.25 134 GLY B C 1
ATOM 3615 O O . GLY B 1 134 ? -21.984 4.453 0.547 1 98.25 134 GLY B O 1
ATOM 3616 N N . ALA B 1 135 ? -20.797 6.355 0.31 1 98.31 135 ALA B N 1
ATOM 3617 C CA . ALA B 1 135 ? -20.625 6.203 -1.133 1 98.31 135 ALA B CA 1
ATOM 3618 C C . ALA B 1 135 ? -19.891 4.91 -1.465 1 98.31 135 ALA B C 1
ATOM 3620 O O . ALA B 1 135 ? -20.031 4.371 -2.564 1 98.31 135 ALA B O 1
ATOM 3621 N N . ILE B 1 136 ? -19.109 4.371 -0.506 1 98.62 136 ILE B N 1
ATOM 3622 C CA . ILE B 1 136 ? -18.344 3.166 -0.809 1 98.62 136 ILE B CA 1
ATOM 3623 C C . ILE B 1 136 ? -18.688 2.07 0.196 1 98.62 136 ILE B C 1
ATOM 3625 O O . ILE B 1 136 ? -17.922 1.116 0.37 1 98.62 136 ILE B O 1
ATOM 3629 N N . GLY B 1 137 ? -19.766 2.18 0.88 1 98.06 137 GLY B N 1
ATOM 3630 C CA . GLY B 1 137 ? -20.141 1.207 1.896 1 98.06 137 GLY B CA 1
ATOM 3631 C C . GLY B 1 137 ? -19.266 1.26 3.125 1 98.06 137 GLY B C 1
ATOM 3632 O O . GLY B 1 137 ? -18.812 2.336 3.533 1 98.06 137 GLY B O 1
ATOM 3633 N N . GLU B 1 138 ? -19.109 0.137 3.754 1 96.75 138 GLU B N 1
ATOM 3634 C CA . GLU B 1 138 ? -18.203 0.052 4.898 1 96.75 138 GLU B CA 1
ATOM 3635 C C . GLU B 1 138 ? -16.75 0.124 4.461 1 96.75 138 GLU B C 1
ATOM 3637 O O . GLU B 1 138 ? -16.312 -0.668 3.627 1 96.75 138 GLU B O 1
ATOM 3642 N N . VAL B 1 139 ? -16.031 1.059 5.004 1 98.19 139 VAL B N 1
ATOM 3643 C CA . VAL B 1 139 ? -14.609 1.155 4.68 1 98.19 139 VAL B CA 1
ATOM 3644 C C . VAL B 1 139 ? -13.852 -0.019 5.301 1 98.19 139 VAL B C 1
ATOM 3646 O O . VAL B 1 139 ? -13.961 -0.264 6.504 1 98.19 139 VAL B O 1
ATOM 3649 N N . ARG B 1 140 ? -13.086 -0.713 4.457 1 97.94 140 ARG B N 1
ATOM 3650 C CA . ARG B 1 140 ? -12.422 -1.926 4.918 1 97.94 140 ARG B CA 1
ATOM 3651 C C . ARG B 1 140 ? -10.906 -1.748 4.922 1 97.94 140 ARG B C 1
ATOM 3653 O O . ARG B 1 140 ? -10.219 -2.25 5.812 1 97.94 140 ARG B O 1
ATOM 3660 N N . ALA B 1 141 ? -10.453 -1.07 3.904 1 98.62 141 ALA B N 1
ATOM 3661 C CA . ALA B 1 141 ? -9 -0.992 3.75 1 98.62 141 ALA B CA 1
ATOM 3662 C C . ALA B 1 141 ? -8.586 0.339 3.129 1 98.62 141 ALA B C 1
ATOM 3664 O O . ALA B 1 141 ? -9.352 0.95 2.383 1 98.62 141 ALA B O 1
ATOM 3665 N N . ALA B 1 142 ? -7.402 0.789 3.428 1 98.88 142 ALA B N 1
ATOM 3666 C CA . ALA B 1 142 ? -6.785 1.944 2.785 1 98.88 142 ALA B CA 1
ATOM 3667 C C . ALA B 1 142 ? -5.293 1.713 2.561 1 98.88 142 ALA B C 1
ATOM 3669 O O . ALA B 1 142 ? -4.676 0.892 3.244 1 98.88 142 ALA B O 1
ATOM 3670 N N . GLN B 1 143 ? -4.777 2.355 1.569 1 98.88 143 GLN B N 1
ATOM 3671 C CA . GLN B 1 143 ? -3.352 2.342 1.263 1 98.88 143 GLN B CA 1
ATOM 3672 C C . GLN B 1 143 ? -2.82 3.758 1.054 1 98.88 143 GLN B C 1
ATOM 3674 O O . GLN B 1 143 ? -3.414 4.547 0.315 1 98.88 143 GLN B O 1
ATOM 3679 N N . VAL B 1 144 ? -1.752 3.998 1.729 1 98.94 144 VAL B N 1
ATOM 3680 C CA . VAL B 1 144 ? -1.125 5.312 1.64 1 98.94 144 VAL B CA 1
ATOM 3681 C C . VAL B 1 144 ? 0.281 5.176 1.062 1 98.94 144 VAL B C 1
ATOM 3683 O O . VAL B 1 144 ? 1.083 4.375 1.546 1 98.94 144 VAL B O 1
ATOM 3686 N N . THR B 1 145 ? 0.549 5.93 0.03 1 98.88 145 THR B N 1
ATOM 3687 C CA . THR B 1 145 ? 1.897 6.039 -0.517 1 98.88 145 THR B CA 1
ATOM 3688 C C . THR B 1 145 ? 2.461 7.438 -0.299 1 98.88 145 THR B C 1
ATOM 3690 O O . THR B 1 145 ? 1.844 8.43 -0.692 1 98.88 145 THR B O 1
ATOM 3693 N N . CYS B 1 146 ? 3.527 7.496 0.397 1 98.75 146 CYS B N 1
ATOM 3694 C CA . CYS B 1 146 ? 4.25 8.742 0.621 1 98.75 146 CYS B CA 1
ATOM 3695 C C . CYS B 1 146 ? 5.715 8.602 0.22 1 98.75 146 CYS B C 1
ATOM 3697 O O . CYS B 1 146 ? 6.598 8.57 1.079 1 98.75 146 CYS B O 1
ATOM 3699 N N . TRP B 1 147 ? 5.965 8.539 -1.102 1 98.75 147 TRP B N 1
ATOM 3700 C CA . TRP B 1 147 ? 7.309 8.359 -1.648 1 98.75 147 TRP B CA 1
ATOM 3701 C C . TRP B 1 147 ? 7.742 9.594 -2.434 1 98.75 147 TRP B C 1
ATOM 3703 O O . TRP B 1 147 ? 7.004 10.086 -3.287 1 98.75 147 TRP B O 1
ATOM 3713 N N . PHE B 1 148 ? 8.836 10.094 -2.166 1 98.38 148 PHE B N 1
ATOM 3714 C CA . PHE B 1 148 ? 9.516 11.148 -2.914 1 98.38 148 PHE B CA 1
ATOM 3715 C C . PHE B 1 148 ? 11.008 11.133 -2.633 1 98.38 148 PHE B C 1
ATOM 3717 O O . PHE B 1 148 ? 11.477 10.406 -1.753 1 98.38 148 PHE B O 1
ATOM 3724 N N . TYR B 1 149 ? 11.727 11.836 -3.402 1 98.12 149 TYR B N 1
ATOM 3725 C CA . TYR B 1 149 ? 13.172 11.898 -3.215 1 98.12 149 TYR B CA 1
ATOM 3726 C C . TYR B 1 149 ? 13.609 13.312 -2.857 1 98.12 149 TYR B C 1
ATOM 3728 O O . TYR B 1 149 ? 13.531 14.227 -3.686 1 98.12 149 TYR B O 1
ATOM 3736 N N . LYS B 1 150 ? 14.047 13.5 -1.64 1 97.38 150 LYS B N 1
ATOM 3737 C CA . LYS B 1 150 ? 14.641 14.766 -1.222 1 97.38 150 LYS B CA 1
ATOM 3738 C C . LYS B 1 150 ? 16.125 14.82 -1.587 1 97.38 150 LYS B C 1
ATOM 3740 O O . LYS B 1 150 ? 16.891 13.922 -1.238 1 97.38 150 LYS B O 1
ATOM 3745 N N . PRO B 1 151 ? 16.516 15.891 -2.252 1 96.31 151 PRO B N 1
ATOM 3746 C CA . PRO B 1 151 ? 17.922 15.992 -2.672 1 96.31 151 PRO B CA 1
ATOM 3747 C C . PRO B 1 151 ? 18.859 16.297 -1.511 1 96.31 151 PRO B C 1
ATOM 3749 O O . PRO B 1 151 ? 18.406 16.688 -0.429 1 96.31 151 PRO B O 1
ATOM 3752 N N . ASP B 1 152 ? 20.156 16.156 -1.759 1 94.12 152 ASP B N 1
ATOM 3753 C CA . ASP B 1 152 ? 21.172 16.328 -0.728 1 94.12 152 ASP B CA 1
ATOM 3754 C C . ASP B 1 152 ? 21.141 17.734 -0.154 1 94.12 152 ASP B C 1
ATOM 3756 O O . ASP B 1 152 ? 21.391 17.938 1.037 1 94.12 152 ASP B O 1
ATOM 3760 N N . ASP B 1 153 ? 20.859 18.641 -0.958 1 94.5 153 ASP B N 1
ATOM 3761 C CA . ASP B 1 153 ? 20.891 20.031 -0.513 1 94.5 153 ASP B CA 1
ATOM 3762 C C . ASP B 1 153 ? 19.812 20.297 0.545 1 94.5 153 ASP B C 1
ATOM 3764 O O . ASP B 1 153 ? 19.984 21.172 1.4 1 94.5 153 ASP B O 1
ATOM 3768 N N . TYR B 1 154 ? 18.734 19.578 0.494 1 94.12 154 TYR B N 1
ATOM 3769 C CA . TYR B 1 154 ? 17.688 19.672 1.514 1 94.12 154 TYR B CA 1
ATOM 3770 C C . TYR B 1 154 ? 18.266 19.391 2.9 1 94.12 154 TYR B C 1
ATOM 3772 O O . TYR B 1 154 ? 17.906 20.062 3.869 1 94.12 154 TYR B O 1
ATOM 3780 N N . PHE B 1 155 ? 19.125 18.453 3 1 94.12 155 PHE B N 1
ATOM 3781 C CA . PHE B 1 155 ? 19.703 18.047 4.273 1 94.12 155 PHE B CA 1
ATOM 3782 C C . PHE B 1 155 ? 20.891 18.922 4.637 1 94.12 155 PHE B C 1
ATOM 3784 O O . PHE B 1 155 ? 21.141 19.172 5.816 1 94.12 155 PHE B O 1
ATOM 3791 N N . ASP B 1 156 ? 21.547 19.391 3.625 1 94 156 ASP B N 1
ATOM 3792 C CA . ASP B 1 156 ? 22.75 20.188 3.854 1 94 156 ASP B CA 1
ATOM 3793 C C . ASP B 1 156 ? 22.406 21.547 4.477 1 94 156 ASP B C 1
ATOM 3795 O O . ASP B 1 156 ? 23.141 22.047 5.32 1 94 156 ASP B O 1
ATOM 3799 N N . VAL B 1 157 ? 21.281 22.094 4.137 1 91.44 157 VAL B N 1
ATOM 3800 C CA . VAL B 1 157 ? 20.922 23.422 4.594 1 91.44 157 VAL B CA 1
ATOM 3801 C C . VAL B 1 157 ? 20.375 23.344 6.02 1 91.44 157 VAL B C 1
ATOM 3803 O O . VAL B 1 157 ? 20.312 24.359 6.719 1 91.44 157 VAL B O 1
ATOM 3806 N N . ALA B 1 158 ? 19.984 22.203 6.445 1 90.19 158 ALA B N 1
ATOM 3807 C CA . ALA B 1 158 ? 19.484 22 7.801 1 90.19 158 ALA B CA 1
ATOM 3808 C C . ALA B 1 158 ? 19.938 20.656 8.359 1 90.19 158 ALA B C 1
ATOM 3810 O O . ALA B 1 158 ? 19.172 19.672 8.32 1 90.19 158 ALA B O 1
ATOM 3811 N N . PRO B 1 159 ? 21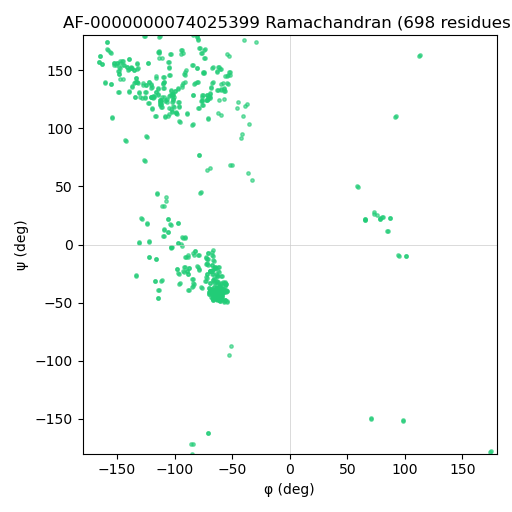.094 20.625 8.992 1 91.06 159 PRO B N 1
ATOM 3812 C CA . PRO B 1 159 ? 21.734 19.359 9.375 1 91.06 159 PRO B CA 1
ATOM 3813 C C . PRO B 1 159 ? 20.906 18.578 10.398 1 91.06 159 PRO B C 1
ATOM 3815 O O . PRO B 1 159 ? 21.078 17.359 10.539 1 91.06 159 PRO B O 1
ATOM 3818 N N . TRP B 1 160 ? 20.031 19.312 11.062 1 87.44 160 TRP B N 1
ATOM 3819 C CA . TRP B 1 160 ? 19.188 18.625 12.039 1 87.44 160 TRP B CA 1
ATOM 3820 C C . TRP B 1 160 ? 18.312 17.578 11.359 1 87.44 160 TRP B C 1
ATOM 3822 O O . TRP B 1 160 ? 17.875 16.625 12 1 87.44 160 TRP B O 1
ATOM 3832 N N . ARG B 1 161 ? 18.094 17.656 10.07 1 91.06 161 ARG B N 1
ATOM 3833 C CA . ARG B 1 161 ? 17.25 16.766 9.297 1 91.06 161 ARG B CA 1
ATOM 3834 C C . ARG B 1 161 ? 17.891 15.391 9.156 1 91.06 161 ARG B C 1
ATOM 3836 O O . ARG B 1 161 ? 17.234 14.422 8.766 1 91.06 161 ARG B O 1
ATOM 3843 N N . LYS B 1 162 ? 19.188 15.328 9.516 1 93.88 162 LYS B N 1
ATOM 3844 C CA . LYS B 1 162 ? 19.922 14.07 9.406 1 93.88 162 LYS B CA 1
ATOM 3845 C C . LYS B 1 162 ? 19.891 13.297 10.719 1 93.88 162 LYS B C 1
ATOM 3847 O O . LYS B 1 162 ? 20.375 12.164 10.789 1 93.88 162 LYS B O 1
ATOM 3852 N N . LYS B 1 163 ? 19.281 13.852 11.703 1 91.12 163 LYS B N 1
ATOM 3853 C CA . LYS B 1 163 ? 19.344 13.289 13.047 1 91.12 163 LYS B CA 1
ATOM 3854 C C . LYS B 1 163 ? 18.172 12.352 13.312 1 91.12 163 LYS B C 1
ATOM 3856 O O . LYS B 1 163 ? 17.141 12.414 12.625 1 91.12 163 LYS B O 1
ATOM 3861 N N . ALA B 1 164 ? 18.359 11.562 14.391 1 87.25 164 ALA B N 1
ATOM 3862 C CA . ALA B 1 164 ? 17.297 10.648 14.812 1 87.25 164 ALA B CA 1
ATOM 3863 C C . ALA B 1 164 ? 16.031 11.406 15.156 1 87.25 164 ALA B C 1
ATOM 3865 O O . ALA B 1 164 ? 16.078 12.453 15.805 1 87.25 164 ALA B O 1
ATOM 3866 N N . GLY B 1 165 ? 14.898 10.891 14.641 1 82.62 165 GLY B N 1
ATOM 3867 C CA . GLY B 1 165 ? 13.625 11.508 14.953 1 82.62 165 GLY B CA 1
ATOM 3868 C C . GLY B 1 165 ? 13.18 12.523 13.914 1 82.62 165 GLY B C 1
ATOM 3869 O O . GLY B 1 165 ? 12.039 12.977 13.938 1 82.62 165 GLY B O 1
ATOM 3870 N N . ALA B 1 166 ? 14.055 12.844 13.008 1 87.75 166 ALA B N 1
ATOM 3871 C CA . ALA B 1 166 ? 13.734 13.844 11.992 1 87.75 166 ALA B CA 1
ATOM 3872 C C . ALA B 1 166 ? 13.484 13.195 10.641 1 87.75 166 ALA B C 1
ATOM 3874 O O . ALA B 1 166 ? 13.641 13.844 9.594 1 87.75 166 ALA B O 1
ATOM 3875 N N . GLY B 1 167 ? 13.148 11.953 10.633 1 91.69 167 GLY B N 1
ATOM 3876 C CA . GLY B 1 167 ? 12.875 11.234 9.398 1 91.69 167 GLY B CA 1
ATOM 3877 C C . GLY B 1 167 ? 11.484 11.492 8.859 1 91.69 167 GLY B C 1
ATOM 3878 O O . GLY B 1 167 ? 10.703 12.234 9.453 1 91.69 167 GLY B O 1
ATOM 3879 N N . PRO B 1 168 ? 11.188 10.891 7.762 1 95.38 168 PRO B N 1
ATOM 3880 C CA . PRO B 1 168 ? 9.93 11.18 7.062 1 95.38 168 PRO B CA 1
ATOM 3881 C C . PRO B 1 168 ? 8.703 10.711 7.836 1 95.38 168 PRO B C 1
ATOM 3883 O O . PRO B 1 168 ? 7.582 11.148 7.551 1 95.38 168 PRO B O 1
ATOM 3886 N N . VAL B 1 169 ? 8.805 9.82 8.82 1 94.94 169 VAL B N 1
ATOM 3887 C CA . VAL B 1 169 ? 7.652 9.422 9.625 1 94.94 169 VAL B CA 1
ATOM 3888 C C . VAL B 1 169 ? 7.102 10.625 10.383 1 94.94 169 VAL B C 1
ATOM 3890 O O . VAL B 1 169 ? 5.902 10.906 10.328 1 94.94 169 VAL B O 1
ATOM 3893 N N . SER B 1 170 ? 7.977 11.383 10.992 1 90.5 170 SER B N 1
ATOM 3894 C CA . SER B 1 170 ? 7.562 12.516 11.812 1 90.5 170 SER B CA 1
ATOM 3895 C C . SER B 1 170 ? 7.32 13.758 10.961 1 90.5 170 SER B C 1
ATOM 3897 O O . SER B 1 170 ? 6.402 14.531 11.227 1 90.5 170 SER B O 1
ATOM 3899 N N . VAL B 1 171 ? 8.078 13.883 9.93 1 90.44 171 VAL B N 1
ATOM 3900 C CA . VAL B 1 171 ? 8.078 15.133 9.172 1 90.44 171 VAL B CA 1
ATOM 3901 C C . VAL B 1 171 ? 6.984 15.086 8.109 1 90.44 171 VAL B C 1
ATOM 3903 O O . VAL B 1 171 ? 6.277 16.078 7.895 1 90.44 171 VAL B O 1
ATOM 3906 N N . ASN B 1 172 ? 6.809 13.953 7.496 1 95.06 172 ASN B N 1
ATOM 3907 C CA . ASN B 1 172 ? 5.941 13.898 6.324 1 95.06 172 ASN B CA 1
ATOM 3908 C C . ASN B 1 172 ? 4.699 13.047 6.59 1 95.06 172 ASN B C 1
ATOM 3910 O O . ASN B 1 172 ? 3.574 13.5 6.379 1 95.06 172 ASN B O 1
ATOM 3914 N N . LEU B 1 173 ? 4.902 11.938 7.148 1 97.31 173 LEU B N 1
ATOM 3915 C CA . LEU B 1 173 ? 3.846 10.938 7.238 1 97.31 173 LEU B CA 1
ATOM 3916 C C . LEU B 1 173 ? 2.744 11.391 8.188 1 97.31 173 LEU B C 1
ATOM 3918 O O . LEU B 1 173 ? 1.603 10.938 8.094 1 97.31 173 LEU B O 1
ATOM 3922 N N . VAL B 1 174 ? 3.027 12.273 9.102 1 97.19 174 VAL B N 1
ATOM 3923 C CA . VAL B 1 174 ? 2.078 12.75 10.102 1 97.19 174 VAL B CA 1
ATOM 3924 C C . VAL B 1 174 ? 0.829 13.297 9.414 1 97.19 174 VAL B C 1
ATOM 3926 O O . VAL B 1 174 ? -0.284 13.141 9.922 1 97.19 174 VAL B O 1
ATOM 3929 N N . HIS B 1 175 ? 0.971 13.906 8.219 1 98.12 175 HIS B N 1
ATOM 3930 C CA . HIS B 1 175 ? -0.171 14.406 7.461 1 98.12 175 HIS B CA 1
ATOM 3931 C C . HIS B 1 175 ? -1.097 13.273 7.043 1 98.12 175 HIS B C 1
ATOM 3933 O O . HIS B 1 175 ? -2.316 13.367 7.195 1 98.12 175 HIS B O 1
ATOM 3939 N N . ASP B 1 176 ? -0.505 12.258 6.555 1 98.75 176 ASP B N 1
ATOM 3940 C CA . ASP B 1 176 ? -1.261 11.117 6.047 1 98.75 176 ASP B CA 1
ATOM 3941 C C . ASP B 1 176 ? -1.934 10.352 7.184 1 98.75 176 ASP B C 1
ATOM 3943 O O . ASP B 1 176 ? -3.07 9.898 7.047 1 98.75 176 ASP B O 1
ATOM 3947 N N . VAL B 1 177 ? -1.19 10.234 8.266 1 98.75 177 VAL B N 1
ATOM 3948 C CA . VAL B 1 177 ? -1.756 9.57 9.445 1 98.75 177 VAL B CA 1
ATOM 3949 C C . VAL B 1 177 ? -2.99 10.336 9.914 1 98.75 177 VAL B C 1
ATOM 3951 O O . VAL B 1 177 ? -4.023 9.727 10.211 1 98.75 177 VAL B O 1
ATOM 3954 N N . ASP B 1 178 ? -2.889 11.609 9.984 1 98.75 178 ASP B N 1
ATOM 3955 C CA . ASP B 1 178 ? -4.023 12.43 10.391 1 98.75 178 ASP B CA 1
ATOM 3956 C C . ASP B 1 178 ? -5.215 12.219 9.461 1 98.75 178 ASP B C 1
ATOM 3958 O O . ASP B 1 178 ? -6.352 12.086 9.914 1 98.75 178 ASP B O 1
ATOM 3962 N N . LEU B 1 179 ? -4.973 12.188 8.18 1 98.88 179 LEU B N 1
ATOM 3963 C CA . LEU B 1 179 ? -6.051 12.031 7.211 1 98.88 179 LEU B CA 1
ATOM 3964 C C . LEU B 1 179 ? -6.672 10.641 7.305 1 98.88 179 LEU B C 1
ATOM 3966 O O . LEU B 1 179 ? -7.887 10.492 7.156 1 98.88 179 LEU B O 1
ATOM 3970 N N . MET B 1 180 ? -5.855 9.672 7.52 1 98.88 180 MET B N 1
ATOM 3971 C CA . MET B 1 180 ? -6.414 8.328 7.672 1 98.88 180 MET B CA 1
ATOM 3972 C C . MET B 1 180 ? -7.289 8.242 8.914 1 98.88 180 MET B C 1
ATOM 3974 O O . MET B 1 180 ? -8.336 7.59 8.906 1 98.88 180 MET B O 1
ATOM 3978 N N . ARG B 1 181 ? -6.879 8.883 10.008 1 98.69 181 ARG B N 1
ATOM 3979 C CA . ARG B 1 181 ? -7.75 8.945 11.18 1 98.69 181 ARG B CA 1
ATOM 3980 C C . ARG B 1 181 ? -9.047 9.672 10.852 1 98.69 181 ARG B C 1
ATOM 3982 O O . ARG B 1 181 ? -10.125 9.266 11.297 1 98.69 181 ARG B O 1
ATOM 3989 N N . HIS B 1 182 ? -8.898 10.727 10.109 1 98.69 182 HIS B N 1
ATOM 3990 C CA . HIS B 1 182 ? -10.055 11.516 9.703 1 98.69 182 HIS B CA 1
ATOM 3991 C C . HIS B 1 182 ? -11.039 10.68 8.898 1 98.69 182 HIS B C 1
ATOM 3993 O O . HIS B 1 182 ? -12.258 10.805 9.07 1 98.69 182 HIS B O 1
ATOM 3999 N N . PHE B 1 183 ? -10.531 9.828 8.016 1 98.75 183 PHE B N 1
ATOM 4000 C CA . PHE B 1 183 ? -11.344 9.055 7.098 1 98.75 183 PHE B CA 1
ATOM 4001 C C . PHE B 1 183 ? -11.859 7.781 7.766 1 98.75 183 PHE B C 1
ATOM 4003 O O . PHE B 1 183 ? -12.992 7.367 7.535 1 98.75 183 PHE B O 1
ATOM 4010 N N . LEU B 1 184 ? -11 7.164 8.656 1 98.06 184 LEU B N 1
ATOM 4011 C CA . LEU B 1 184 ? -11.266 5.785 9.055 1 98.06 184 LEU B CA 1
ATOM 4012 C C . LEU B 1 184 ? -11.555 5.695 10.547 1 98.06 184 LEU B C 1
ATOM 4014 O O . LEU B 1 184 ? -11.992 4.652 11.039 1 98.06 184 LEU B O 1
ATOM 4018 N N . GLY B 1 185 ? -11.297 6.707 11.258 1 97.75 185 GLY B N 1
ATOM 4019 C CA . GLY B 1 185 ? -11.5 6.68 12.695 1 97.75 185 GLY B CA 1
ATOM 4020 C C . GLY B 1 185 ? -10.227 6.414 13.477 1 97.75 185 GLY B C 1
ATOM 4021 O O . GLY B 1 185 ? -9.133 6.754 13.016 1 97.75 185 GLY B O 1
ATOM 4022 N N . GLU B 1 186 ? -10.32 5.816 14.625 1 98.25 186 GLU B N 1
ATOM 4023 C CA . GLU B 1 186 ? -9.203 5.742 15.555 1 98.25 186 GLU B CA 1
ATOM 4024 C C . GLU B 1 186 ? -8.391 4.461 15.344 1 98.25 186 GLU B C 1
ATOM 4026 O O . GLU B 1 186 ? -8.969 3.391 15.125 1 98.25 186 GLU B O 1
ATOM 4031 N N . VAL B 1 187 ? -7.145 4.594 15.406 1 98.38 187 VAL B N 1
ATOM 4032 C CA . VAL B 1 187 ? -6.211 3.477 15.289 1 98.38 187 VAL B CA 1
ATOM 4033 C C . VAL B 1 187 ? -6.129 2.73 16.625 1 98.38 187 VAL B C 1
ATOM 4035 O O . VAL B 1 187 ? -6.012 3.352 17.688 1 98.38 187 VAL B O 1
ATOM 4038 N N . VAL B 1 188 ? -6.078 1.405 16.578 1 97.31 188 VAL B N 1
ATOM 4039 C CA . VAL B 1 188 ? -6.035 0.637 17.812 1 97.31 188 VAL B CA 1
ATOM 4040 C C . VAL B 1 188 ? -4.723 -0.138 17.906 1 97.31 188 VAL B C 1
ATOM 4042 O O . VAL B 1 188 ? -4.215 -0.397 19 1 97.31 188 VAL B O 1
ATOM 4045 N N . THR B 1 189 ? -4.156 -0.559 16.781 1 97.69 189 THR B N 1
ATOM 4046 C CA . THR B 1 189 ? -2.855 -1.222 16.812 1 97.69 189 THR B CA 1
ATOM 4047 C C . THR B 1 189 ? -1.971 -0.716 15.672 1 97.69 189 THR B C 1
ATOM 4049 O O . THR B 1 189 ? -2.473 -0.294 14.625 1 97.69 189 THR B O 1
ATOM 4052 N N . VAL B 1 190 ? -0.667 -0.786 15.93 1 98.44 190 VAL B N 1
ATOM 4053 C CA . VAL B 1 190 ? 0.353 -0.38 14.969 1 98.44 190 VAL B CA 1
ATOM 4054 C C . VAL B 1 190 ? 1.459 -1.432 14.906 1 98.44 190 VAL B C 1
ATOM 4056 O O . VAL B 1 190 ? 1.98 -1.849 15.945 1 98.44 190 VAL B O 1
ATOM 4059 N N . GLN B 1 191 ? 1.735 -1.881 13.734 1 98.44 191 GLN B N 1
ATOM 4060 C CA . GLN B 1 191 ? 2.969 -2.598 13.43 1 98.44 191 GLN B CA 1
ATOM 4061 C C . GLN B 1 191 ? 3.771 -1.872 12.352 1 98.44 191 GLN B C 1
ATOM 4063 O O . GLN B 1 191 ? 3.203 -1.337 11.398 1 98.44 191 GLN B O 1
ATOM 4068 N N . ALA B 1 192 ? 5.074 -1.818 12.555 1 98.06 192 ALA B N 1
ATOM 4069 C CA . ALA B 1 192 ? 5.859 -1.025 11.609 1 98.06 192 ALA B CA 1
ATOM 4070 C C . ALA B 1 192 ? 7.289 -1.555 11.508 1 98.06 192 ALA B C 1
ATOM 4072 O O . ALA B 1 192 ? 7.777 -2.223 12.422 1 98.06 192 ALA B O 1
ATOM 4073 N N . GLN B 1 193 ? 7.863 -1.284 10.391 1 95.94 193 GLN B N 1
ATOM 4074 C CA . GLN B 1 193 ? 9.273 -1.555 10.117 1 95.94 193 GLN B CA 1
ATOM 4075 C C . GLN B 1 193 ? 9.938 -0.368 9.422 1 95.94 193 GLN B C 1
ATOM 4077 O O . GLN B 1 193 ? 9.266 0.406 8.734 1 95.94 193 GLN B O 1
ATOM 4082 N N . CYS B 1 194 ? 11.188 -0.235 9.68 1 92.75 194 CYS B N 1
ATOM 4083 C CA . CYS B 1 194 ? 11.953 0.788 8.977 1 92.75 194 CYS B CA 1
ATOM 4084 C C . CYS B 1 194 ? 13.258 0.213 8.43 1 92.75 194 CYS B C 1
ATOM 4086 O O . CYS B 1 194 ? 13.719 -0.835 8.891 1 92.75 194 CYS B O 1
ATOM 4088 N N . ALA B 1 195 ? 13.711 0.788 7.395 1 87.19 195 ALA B N 1
ATOM 4089 C CA . ALA B 1 195 ? 15.016 0.434 6.848 1 87.19 195 ALA B CA 1
ATOM 4090 C C . ALA B 1 195 ? 16.047 1.509 7.164 1 87.19 195 ALA B C 1
ATOM 4092 O O . ALA B 1 195 ? 15.711 2.68 7.344 1 87.19 195 ALA B O 1
ATOM 4093 N N . PRO B 1 196 ? 17.266 1.025 7.242 1 81.12 196 PRO B N 1
ATOM 4094 C CA . PRO B 1 196 ? 18.312 2.039 7.434 1 81.12 196 PRO B CA 1
ATOM 4095 C C . PRO B 1 196 ? 18.391 3.027 6.27 1 81.12 196 PRO B C 1
ATOM 4097 O O . PRO B 1 196 ? 18.078 2.674 5.133 1 81.12 196 PRO B O 1
ATOM 4100 N N . SER B 1 197 ? 18.859 4.18 6.641 1 89.06 197 SER B N 1
ATOM 4101 C CA . SER B 1 197 ? 19.016 5.219 5.625 1 89.06 197 SER B CA 1
ATOM 4102 C C . SER B 1 197 ? 20.016 4.805 4.551 1 89.06 197 SER B C 1
ATOM 4104 O O . SER B 1 197 ? 21.109 4.359 4.863 1 89.06 197 SER B O 1
ATOM 4106 N N . MET B 1 198 ? 19.641 4.992 3.367 1 90.19 198 MET B N 1
ATOM 4107 C CA . MET B 1 198 ? 20.547 4.742 2.252 1 90.19 198 MET B CA 1
ATOM 4108 C C . MET B 1 198 ? 21.672 5.777 2.215 1 90.19 198 MET B C 1
ATOM 4110 O O . MET B 1 198 ? 22.75 5.504 1.708 1 90.19 198 MET B O 1
ATOM 4114 N N . ARG B 1 199 ? 21.375 6.895 2.824 1 92.88 199 ARG B N 1
ATOM 4115 C CA . ARG B 1 199 ? 22.328 8.008 2.807 1 92.88 199 ARG B CA 1
ATOM 4116 C C . ARG B 1 199 ? 23.297 7.918 3.973 1 92.88 199 ARG B C 1
ATOM 4118 O O . ARG B 1 199 ? 24.234 8.711 4.066 1 92.88 199 ARG B O 1
ATOM 4125 N N . GLY B 1 200 ? 23.047 7.07 4.832 1 93.06 200 GLY B N 1
ATOM 4126 C CA . GLY B 1 200 ? 23.922 6.891 5.98 1 93.06 200 GLY B CA 1
ATOM 4127 C C . GLY B 1 200 ? 23.609 7.844 7.117 1 93.06 200 GLY B C 1
ATOM 4128 O O . GLY B 1 200 ? 24.406 7.98 8.047 1 93.06 200 GLY B O 1
ATOM 4129 N N . TYR B 1 201 ? 22.484 8.547 7.078 1 94.5 201 TYR B N 1
ATOM 4130 C CA . TYR B 1 201 ? 22.109 9.469 8.141 1 94.5 201 TYR B CA 1
ATOM 4131 C C . TYR B 1 201 ? 21.531 8.719 9.336 1 94.5 201 TYR B C 1
ATOM 4133 O O . TYR B 1 201 ? 21.297 7.508 9.266 1 94.5 201 TYR B O 1
ATOM 4141 N N . GLU B 1 202 ? 21.359 9.43 10.469 1 92.12 202 GLU B N 1
ATOM 4142 C CA . GLU B 1 202 ? 20.828 8.828 11.688 1 92.12 202 GLU B CA 1
ATOM 4143 C C . GLU B 1 202 ? 19.344 8.555 11.57 1 92.12 202 GLU B C 1
ATOM 4145 O O . GLU B 1 202 ? 18.844 7.555 12.102 1 92.12 202 GLU B O 1
ATOM 4150 N N . ASN B 1 203 ? 18.719 9.375 10.828 1 89.12 203 ASN B N 1
ATOM 4151 C CA . ASN B 1 203 ? 17.266 9.203 10.672 1 89.12 203 ASN B CA 1
ATOM 4152 C C . ASN B 1 203 ? 16.938 8.125 9.648 1 89.12 203 ASN B C 1
ATOM 4154 O O . ASN B 1 203 ? 17.734 7.859 8.742 1 89.12 203 ASN B O 1
ATOM 4158 N N . GLU B 1 204 ? 15.805 7.484 9.805 1 90.94 204 GLU B N 1
ATOM 4159 C CA . GLU B 1 204 ? 15.32 6.578 8.766 1 90.94 204 GLU B CA 1
ATOM 4160 C C . GLU B 1 204 ? 14.945 7.344 7.496 1 90.94 204 GLU B C 1
ATOM 4162 O O . GLU B 1 204 ? 14.602 8.531 7.559 1 90.94 204 GLU B O 1
ATOM 4167 N N . ASP B 1 205 ? 15.031 6.703 6.344 1 96.06 205 ASP B N 1
ATOM 4168 C CA . ASP B 1 205 ? 14.547 7.34 5.125 1 96.06 205 ASP B CA 1
ATOM 4169 C C . ASP B 1 205 ? 13.477 6.488 4.449 1 96.06 205 ASP B C 1
ATOM 4171 O O . ASP B 1 205 ? 12.992 6.828 3.365 1 96.06 205 ASP B O 1
ATOM 4175 N N . LEU B 1 206 ? 13.148 5.367 5.141 1 97.12 206 LEU B N 1
ATOM 4176 C CA . LEU B 1 206 ? 12.094 4.465 4.691 1 97.12 206 LEU B CA 1
ATOM 4177 C C . LEU B 1 206 ? 11.406 3.799 5.879 1 97.12 206 LEU B C 1
ATOM 4179 O O . LEU B 1 206 ? 12.078 3.295 6.785 1 97.12 206 LEU B O 1
ATOM 4183 N N . ALA B 1 207 ? 10.102 3.826 5.875 1 97.56 207 ALA B N 1
ATOM 4184 C CA . ALA B 1 207 ? 9.32 3.131 6.891 1 97.56 207 ALA B CA 1
ATOM 4185 C C . ALA B 1 207 ? 7.984 2.654 6.324 1 97.56 207 ALA B C 1
ATOM 4187 O O . ALA B 1 207 ? 7.469 3.232 5.363 1 97.56 207 ALA B O 1
ATOM 4188 N N . ALA B 1 208 ? 7.496 1.587 6.824 1 98.5 208 ALA B N 1
ATOM 4189 C CA . ALA B 1 208 ? 6.188 1.04 6.477 1 98.5 208 ALA B CA 1
ATOM 4190 C C . ALA B 1 208 ? 5.445 0.561 7.723 1 98.5 208 ALA B C 1
ATOM 4192 O O . ALA B 1 208 ? 6.07 0.145 8.703 1 98.5 208 ALA B O 1
ATOM 4193 N N . ALA B 1 209 ? 4.113 0.603 7.637 1 98.69 209 ALA B N 1
ATOM 4194 C CA . ALA B 1 209 ? 3.33 0.202 8.805 1 98.69 209 ALA B CA 1
ATOM 4195 C C . ALA B 1 209 ? 1.988 -0.391 8.383 1 98.69 209 ALA B C 1
ATOM 4197 O O . ALA B 1 209 ? 1.512 -0.145 7.273 1 98.69 209 ALA B O 1
ATOM 4198 N N . VAL B 1 210 ? 1.454 -1.191 9.242 1 98.69 210 VAL B N 1
ATOM 4199 C CA . VAL B 1 210 ? 0.063 -1.631 9.227 1 98.69 210 VAL B CA 1
ATOM 4200 C C . VAL B 1 210 ? -0.677 -1.06 10.43 1 98.69 210 VAL B C 1
ATOM 4202 O O . VAL B 1 210 ? -0.263 -1.266 11.578 1 98.69 210 VAL B O 1
ATOM 4205 N N . LEU B 1 211 ? -1.732 -0.335 10.102 1 98.5 211 LEU B N 1
ATOM 4206 C CA . LEU B 1 211 ? -2.607 0.217 11.133 1 98.5 211 LEU B CA 1
ATOM 4207 C C . LEU B 1 211 ? -3.957 -0.491 11.141 1 98.5 211 LEU B C 1
ATOM 4209 O O . LEU B 1 211 ? -4.562 -0.691 10.078 1 98.5 211 LEU B O 1
ATOM 4213 N N . ARG B 1 212 ? -4.387 -0.807 12.297 1 97.56 212 ARG B N 1
ATOM 4214 C CA . ARG B 1 212 ? -5.758 -1.279 12.445 1 97.56 212 ARG B CA 1
ATOM 4215 C C . ARG B 1 212 ? -6.617 -0.253 13.18 1 97.56 212 ARG B C 1
ATOM 4217 O O . ARG B 1 212 ? -6.176 0.348 14.156 1 97.56 212 ARG B O 1
ATOM 4224 N N . PHE B 1 213 ? -7.773 -0.108 12.688 1 97.19 213 PHE B N 1
ATOM 4225 C CA . PHE B 1 213 ? -8.688 0.884 13.25 1 97.19 213 PHE B CA 1
ATOM 4226 C C . PHE B 1 213 ? -9.75 0.216 14.109 1 97.19 213 PHE B C 1
ATOM 4228 O O . PHE B 1 213 ? -9.961 -0.996 14.016 1 97.19 213 PHE B O 1
ATOM 4235 N N . GLU B 1 214 ? -10.414 1.001 14.922 1 95.88 214 GLU B N 1
ATOM 4236 C CA . GLU B 1 214 ? -11.484 0.512 15.797 1 95.88 214 GLU B CA 1
ATOM 4237 C C . GLU B 1 214 ? -12.586 -0.164 14.984 1 95.88 214 GLU B C 1
ATOM 4239 O O . GLU B 1 214 ? -13.188 -1.141 15.438 1 95.88 214 GLU B O 1
ATOM 4244 N N . SER B 1 215 ? -12.836 0.289 13.797 1 93.62 215 SER B N 1
ATOM 4245 C CA . SER B 1 215 ? -13.891 -0.227 12.93 1 93.62 215 SER B CA 1
ATOM 4246 C C . SER B 1 215 ? -13.531 -1.608 12.391 1 93.62 215 SER B C 1
ATOM 4248 O O . SER B 1 215 ? -14.391 -2.312 11.859 1 93.62 215 SER B O 1
ATOM 4250 N N . GLY B 1 216 ? -12.297 -1.976 12.469 1 93.62 216 GLY B N 1
ATOM 4251 C CA . GLY B 1 216 ? -11.797 -3.191 11.844 1 93.62 216 GLY B CA 1
ATOM 4252 C C . GLY B 1 216 ? -11.07 -2.939 10.539 1 93.62 216 GLY B C 1
ATOM 4253 O O . GLY B 1 216 ? -10.398 -3.832 10.016 1 93.62 216 GLY B O 1
ATOM 4254 N N . ALA B 1 217 ? -11.133 -1.736 10.016 1 96.56 217 ALA B N 1
ATOM 4255 C CA . ALA B 1 217 ? -10.414 -1.373 8.805 1 96.56 217 ALA B CA 1
ATOM 4256 C C . ALA B 1 217 ? -8.906 -1.479 9.008 1 96.56 217 ALA B C 1
ATOM 4258 O O . ALA B 1 217 ? -8.414 -1.316 10.125 1 96.56 217 ALA B O 1
ATOM 4259 N N . VAL B 1 218 ? -8.242 -1.806 7.93 1 97.94 218 VAL B N 1
ATOM 4260 C CA . VAL B 1 218 ? -6.789 -1.896 7.98 1 97.94 218 VAL B CA 1
ATOM 4261 C C . VAL B 1 218 ? -6.176 -0.941 6.957 1 97.94 218 VAL B C 1
ATOM 4263 O O . VAL B 1 218 ? -6.707 -0.78 5.855 1 97.94 218 VAL B O 1
ATOM 4266 N N . CYS B 1 219 ? -5.121 -0.309 7.359 1 98.62 219 CYS B N 1
ATOM 4267 C CA . CYS B 1 219 ? -4.414 0.614 6.48 1 98.62 219 CYS B CA 1
ATOM 4268 C C . CYS B 1 219 ? -2.938 0.255 6.387 1 98.62 219 CYS B C 1
ATOM 4270 O O . CYS B 1 219 ? -2.281 0.036 7.406 1 98.62 219 CYS B O 1
ATOM 4272 N N . THR B 1 220 ? -2.451 0.093 5.152 1 98.81 220 THR B N 1
ATOM 4273 C CA . THR B 1 220 ? -1.012 0.019 4.934 1 98.81 220 THR B CA 1
ATOM 4274 C C . THR B 1 220 ? -0.458 1.376 4.512 1 98.81 220 THR B C 1
ATOM 4276 O O . THR B 1 220 ? -1.033 2.047 3.652 1 98.81 220 THR B O 1
ATOM 4279 N N . ILE B 1 221 ? 0.639 1.766 5.133 1 98.69 221 ILE B N 1
ATOM 4280 C CA . ILE B 1 221 ? 1.256 3.049 4.816 1 98.69 221 ILE B CA 1
ATOM 4281 C C . ILE B 1 221 ? 2.76 2.865 4.625 1 98.69 221 ILE B C 1
ATOM 4283 O O . ILE B 1 221 ? 3.391 2.082 5.336 1 98.69 221 ILE B O 1
ATOM 4287 N N . THR B 1 222 ? 3.334 3.52 3.662 1 98.75 222 THR B N 1
ATOM 4288 C CA . THR B 1 222 ? 4.777 3.531 3.439 1 98.75 222 THR B CA 1
ATOM 4289 C C . THR B 1 222 ? 5.262 4.941 3.113 1 98.75 222 THR B C 1
ATOM 4291 O O . THR B 1 222 ? 4.602 5.672 2.371 1 98.75 222 THR B O 1
ATOM 4294 N N . VAL B 1 223 ? 6.375 5.309 3.744 1 98.56 223 VAL B N 1
ATOM 4295 C CA . VAL B 1 223 ? 6.949 6.633 3.533 1 98.56 223 VAL B CA 1
ATOM 4296 C C . VAL B 1 223 ? 8.445 6.512 3.27 1 98.56 223 VAL B C 1
ATOM 4298 O O . VAL B 1 223 ? 9.125 5.684 3.877 1 98.56 223 VAL B O 1
ATOM 4301 N N . SER B 1 224 ? 8.883 7.336 2.307 1 98.44 224 SER B N 1
ATOM 4302 C CA . SER B 1 224 ? 10.312 7.418 2.045 1 98.44 224 SER B CA 1
ATOM 4303 C C . SER B 1 224 ? 10.688 8.758 1.417 1 98.44 224 SER B C 1
ATOM 4305 O O . SER B 1 224 ? 9.977 9.258 0.541 1 98.44 224 SER B O 1
ATOM 4307 N N . ASP B 1 225 ? 11.773 9.289 1.883 1 97.5 225 ASP B N 1
ATOM 4308 C CA . ASP B 1 225 ? 12.297 10.477 1.208 1 97.5 225 ASP B CA 1
ATOM 4309 C C . ASP B 1 225 ? 13.508 10.125 0.344 1 97.5 225 ASP B C 1
ATOM 4311 O O . ASP B 1 225 ? 14.281 11 -0.037 1 97.5 225 ASP B O 1
ATOM 4315 N N . SER B 1 226 ? 13.688 8.812 0.036 1 97.44 226 SER B N 1
ATOM 4316 C CA . SER B 1 226 ? 14.773 8.352 -0.824 1 97.44 226 SER B CA 1
ATOM 4317 C C . SER B 1 226 ? 14.25 7.461 -1.944 1 97.44 226 SER B C 1
ATOM 4319 O O . SER B 1 226 ? 14.992 6.629 -2.477 1 97.44 226 SER B O 1
ATOM 4321 N N . VAL B 1 227 ? 13 7.586 -2.262 1 98.44 227 VAL B N 1
ATOM 4322 C CA . VAL B 1 227 ? 12.391 6.832 -3.354 1 98.44 227 VAL B CA 1
ATOM 4323 C C . VAL B 1 227 ? 11.844 7.793 -4.406 1 98.44 227 VAL B C 1
ATOM 4325 O O . VAL B 1 227 ? 11.07 8.703 -4.082 1 98.44 227 VAL B O 1
ATOM 4328 N N . VAL B 1 228 ? 12.242 7.59 -5.621 1 98.44 228 VAL B N 1
ATOM 4329 C CA . VAL B 1 228 ? 11.68 8.344 -6.738 1 98.44 228 VAL B CA 1
ATOM 4330 C C . VAL B 1 228 ? 10.297 7.797 -7.082 1 98.44 228 VAL B C 1
ATOM 4332 O O . VAL B 1 228 ? 10.141 6.602 -7.34 1 98.44 228 VAL B O 1
ATOM 4335 N N . SER B 1 229 ? 9.305 8.672 -7.055 1 98.38 229 SER B N 1
ATOM 4336 C CA . SER B 1 229 ? 7.945 8.227 -7.363 1 98.38 229 SER B CA 1
ATOM 4337 C C . SER B 1 229 ? 7.02 9.406 -7.625 1 98.38 229 SER B C 1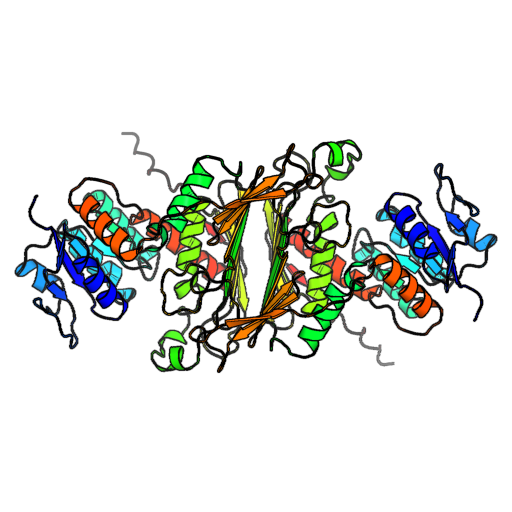
ATOM 4339 O O . SER B 1 229 ? 7.273 10.516 -7.156 1 98.38 229 SER B O 1
ATOM 4341 N N . PRO B 1 230 ? 5.953 9.164 -8.344 1 98.56 230 PRO B N 1
ATOM 4342 C CA . PRO B 1 230 ? 4.934 10.203 -8.516 1 98.56 230 PRO B CA 1
ATOM 4343 C C . PRO B 1 230 ? 3.818 10.109 -7.473 1 98.56 230 PRO B C 1
ATOM 4345 O O . PRO B 1 230 ? 2.807 10.805 -7.586 1 98.56 230 PRO B O 1
ATOM 4348 N N . TRP B 1 231 ? 3.934 9.195 -6.457 1 98.56 231 TRP B N 1
ATOM 4349 C CA . TRP B 1 231 ? 2.76 8.758 -5.707 1 98.56 231 TRP B CA 1
ATOM 4350 C C . TRP B 1 231 ? 2.758 9.359 -4.305 1 98.56 231 TRP B C 1
ATOM 4352 O O . TRP B 1 231 ? 2.449 8.672 -3.328 1 98.56 231 TRP B O 1
ATOM 4362 N N . SER B 1 232 ? 3.094 10.57 -4.098 1 98.38 232 SER B N 1
ATOM 4363 C CA . SER B 1 232 ? 2.928 11.297 -2.848 1 98.38 232 SER B CA 1
ATOM 4364 C C . SER B 1 232 ? 1.912 12.43 -2.998 1 98.38 232 SER B C 1
ATOM 4366 O O . SER B 1 232 ? 1.583 12.828 -4.117 1 98.38 232 SER B O 1
ATOM 4368 N N . TRP B 1 233 ? 1.415 12.867 -1.904 1 98.44 233 TRP B N 1
ATOM 4369 C CA . TRP B 1 233 ? 0.5 14.008 -1.931 1 98.44 233 TRP B CA 1
ATOM 4370 C C . TRP B 1 233 ? 1.131 15.195 -2.646 1 98.44 233 TRP B C 1
ATOM 4372 O O . TRP B 1 233 ? 0.479 15.859 -3.459 1 98.44 233 TRP B O 1
ATOM 4382 N N . GLU B 1 234 ? 2.4 15.438 -2.424 1 96.88 234 GLU B N 1
ATOM 4383 C CA . GLU B 1 234 ? 3.137 16.547 -3.018 1 96.88 234 GLU B CA 1
ATOM 4384 C C . GLU B 1 234 ? 3.117 16.469 -4.543 1 96.88 234 GLU B C 1
ATOM 4386 O O . GLU B 1 234 ? 2.955 17.484 -5.219 1 96.88 234 GLU B O 1
ATOM 4391 N N . LEU B 1 235 ? 3.123 15.234 -5.047 1 97.75 235 LEU B N 1
ATOM 4392 C CA . LEU B 1 235 ? 3.299 15.086 -6.488 1 97.75 235 LEU B CA 1
ATOM 4393 C C . LEU B 1 235 ? 1.983 14.711 -7.16 1 97.75 235 LEU B C 1
ATOM 4395 O O . LEU B 1 235 ? 1.971 14.297 -8.32 1 97.75 235 LEU B O 1
ATOM 4399 N N . THR B 1 236 ? 0.875 14.812 -6.363 1 98 236 THR B N 1
ATOM 4400 C CA . THR B 1 236 ? -0.375 14.406 -6.992 1 98 236 THR B CA 1
ATOM 4401 C C . THR B 1 236 ? -1.479 15.422 -6.723 1 98 236 THR B C 1
ATOM 4403 O O . THR B 1 236 ? -2.422 15.547 -7.504 1 98 236 THR B O 1
ATOM 4406 N N . SER B 1 237 ? -1.448 16.203 -5.648 1 97.25 237 SER B N 1
ATOM 4407 C CA . SER B 1 237 ? -2.602 16.969 -5.176 1 97.25 237 SER B CA 1
ATOM 4408 C C . SER B 1 237 ? -2.666 18.344 -5.836 1 97.25 237 SER B C 1
ATOM 4410 O O . SER B 1 237 ? -3.713 18.984 -5.828 1 97.25 237 SER B O 1
ATOM 4412 N N . ARG B 1 238 ? -1.482 18.859 -6.273 1 95.38 238 ARG B N 1
ATOM 4413 C CA . ARG B 1 238 ? -1.337 20.203 -6.832 1 95.38 238 ARG B CA 1
ATOM 4414 C C . ARG B 1 238 ? -1.627 21.266 -5.785 1 95.38 238 ARG B C 1
ATOM 4416 O O . ARG B 1 238 ? -2.016 22.391 -6.121 1 95.38 238 ARG B O 1
ATOM 4423 N N . GLU B 1 239 ? -1.524 20.859 -4.527 1 94.56 239 GLU B N 1
ATOM 4424 C CA . GLU B 1 239 ? -1.77 21.797 -3.439 1 94.56 239 GLU B CA 1
ATOM 4425 C C . GLU B 1 239 ? -0.702 22.891 -3.404 1 94.56 239 GLU B C 1
ATOM 4427 O O . GLU B 1 239 ? -1.013 24.062 -3.197 1 94.56 239 GLU B O 1
ATOM 4432 N N . TYR B 1 240 ? 0.536 22.469 -3.492 1 90.12 240 TYR B N 1
ATOM 4433 C CA . TYR B 1 240 ? 1.668 23.375 -3.609 1 90.12 240 TYR B CA 1
ATOM 4434 C C . TYR B 1 240 ? 2.266 23.328 -5.012 1 90.12 240 TYR B C 1
ATOM 4436 O O . TYR B 1 240 ? 2.932 22.359 -5.375 1 90.12 240 TYR B O 1
ATOM 4444 N N . PRO B 1 241 ? 2.119 24.344 -5.785 1 89.19 241 PRO B N 1
ATOM 4445 C CA . PRO B 1 241 ? 2.373 24.297 -7.227 1 89.19 241 PRO B CA 1
ATOM 4446 C C . PRO B 1 241 ? 3.859 24.172 -7.555 1 89.19 241 PRO B C 1
ATOM 4448 O O . PRO B 1 241 ? 4.219 23.906 -8.703 1 89.19 241 PRO B O 1
ATOM 4451 N N . ILE B 1 242 ? 4.742 24.266 -6.602 1 89.12 242 ILE B N 1
ATOM 4452 C CA . ILE B 1 242 ? 6.176 24.172 -6.871 1 89.12 242 ILE B CA 1
ATOM 4453 C C . ILE B 1 242 ? 6.539 22.734 -7.223 1 89.12 242 ILE B C 1
ATOM 4455 O O . ILE B 1 242 ? 7.543 22.484 -7.898 1 89.12 242 ILE B O 1
ATOM 4459 N N . TYR B 1 243 ? 5.754 21.781 -6.766 1 93.44 243 TYR B N 1
ATOM 4460 C CA . TYR B 1 243 ? 6.023 20.375 -7.047 1 93.44 243 TYR B CA 1
ATOM 4461 C C . TYR B 1 243 ? 5.48 19.984 -8.414 1 93.44 243 TYR B C 1
ATOM 4463 O O . TYR B 1 243 ? 4.387 20.406 -8.805 1 93.44 243 TYR B O 1
ATOM 4471 N N . PRO B 1 244 ? 6.258 19.203 -9.148 1 93.38 244 PRO B N 1
ATOM 4472 C CA . PRO B 1 244 ? 5.73 18.672 -10.406 1 93.38 244 PRO B CA 1
ATOM 4473 C C . PRO B 1 244 ? 4.648 17.609 -10.195 1 93.38 244 PRO B C 1
ATOM 4475 O O . PRO B 1 244 ? 4.957 16.469 -9.867 1 93.38 244 PRO B O 1
ATOM 4478 N N . ALA B 1 245 ? 3.416 17.984 -10.5 1 92.75 245 ALA B N 1
ATOM 4479 C CA . ALA B 1 245 ? 2.314 17.078 -10.195 1 92.75 245 ALA B CA 1
ATOM 4480 C C . ALA B 1 245 ? 2.012 16.156 -11.375 1 92.75 245 ALA B C 1
ATOM 4482 O O . ALA B 1 245 ? 2.197 16.547 -12.531 1 92.75 245 ALA B O 1
ATOM 4483 N N . THR B 1 246 ? 1.612 14.961 -11.039 1 96.06 246 THR B N 1
ATOM 4484 C CA . THR B 1 246 ? 1.101 13.992 -12.008 1 96.06 246 THR B CA 1
ATOM 4485 C C . THR B 1 246 ? -0.382 13.727 -11.766 1 96.06 246 THR B C 1
ATOM 4487 O O . THR B 1 246 ? -0.98 14.289 -10.844 1 96.06 246 THR B O 1
ATOM 4490 N N . ASN B 1 247 ? -0.934 12.875 -12.602 1 95.06 247 ASN B N 1
ATOM 4491 C CA . ASN B 1 247 ? -2.348 12.547 -12.461 1 95.06 247 ASN B CA 1
ATOM 4492 C C . ASN B 1 247 ? -2.545 11.25 -11.68 1 95.06 247 ASN B C 1
ATOM 4494 O O . ASN B 1 247 ? -3.609 10.633 -11.75 1 95.06 247 ASN B O 1
ATOM 4498 N N . GLU B 1 248 ? -1.527 10.914 -10.992 1 97.62 248 GLU B N 1
ATOM 4499 C CA . GLU B 1 248 ? -1.596 9.719 -10.164 1 97.62 248 GLU B CA 1
ATOM 4500 C C . GLU B 1 248 ? -2.334 9.992 -8.859 1 97.62 248 GLU B C 1
ATOM 4502 O O . GLU B 1 248 ? -2.857 11.086 -8.648 1 97.62 248 GLU B O 1
ATOM 4507 N N . SER B 1 249 ? -2.52 8.938 -8.055 1 98.5 249 SER B N 1
ATOM 4508 C CA . SER B 1 249 ? -3.113 9.039 -6.727 1 98.5 249 SER B CA 1
ATOM 4509 C C . SER B 1 249 ? -2.176 8.484 -5.66 1 98.5 249 SER B C 1
ATOM 4511 O O . SER B 1 249 ? -1.286 7.684 -5.965 1 98.5 249 SER B O 1
ATOM 4513 N N . CYS B 1 250 ? -2.361 8.945 -4.445 1 98.62 250 CYS B N 1
ATOM 4514 C CA . CYS B 1 250 ? -1.48 8.5 -3.371 1 98.62 250 CYS B CA 1
ATOM 4515 C C . CYS B 1 250 ? -2.277 7.848 -2.25 1 98.62 250 CYS B C 1
ATOM 4517 O O . CYS B 1 250 ? -1.699 7.258 -1.334 1 98.62 250 CYS B O 1
ATOM 4519 N N . TYR B 1 251 ? -3.617 7.961 -2.271 1 98.88 251 TYR B N 1
ATOM 4520 C CA . TYR B 1 251 ? -4.492 7.23 -1.362 1 98.88 251 TYR B CA 1
ATOM 4521 C C . TYR B 1 251 ? -5.461 6.344 -2.133 1 98.88 251 TYR B C 1
ATOM 4523 O O . TYR B 1 251 ? -6.133 6.805 -3.061 1 98.88 251 TYR B O 1
ATOM 4531 N N . LEU B 1 252 ? -5.504 5.102 -1.796 1 98.94 252 LEU B N 1
ATOM 4532 C CA . LEU B 1 252 ? -6.559 4.18 -2.203 1 98.94 252 LEU B CA 1
ATOM 4533 C C . LEU B 1 252 ? -7.41 3.764 -1.007 1 98.94 252 LEU B C 1
ATOM 4535 O O . LEU B 1 252 ? -6.879 3.307 0.008 1 98.94 252 LEU B O 1
ATOM 4539 N N . ILE B 1 253 ? -8.672 3.975 -1.103 1 98.94 253 ILE B N 1
ATOM 4540 C CA . ILE B 1 253 ? -9.586 3.625 -0.022 1 98.94 253 ILE B CA 1
ATOM 4541 C C . ILE B 1 253 ? -10.656 2.664 -0.541 1 98.94 253 ILE B C 1
ATOM 4543 O O . ILE B 1 253 ? -11.375 2.98 -1.487 1 98.94 253 ILE B O 1
ATOM 4547 N N . GLY B 1 254 ? -10.742 1.502 0.074 1 98.88 254 GLY B N 1
ATOM 4548 C CA . GLY B 1 254 ? -11.648 0.46 -0.391 1 98.88 254 GLY B CA 1
ATOM 4549 C C . GLY B 1 254 ? -12.758 0.148 0.595 1 98.88 254 GLY B C 1
ATOM 4550 O O . GLY B 1 254 ? -12.5 -0.01 1.791 1 98.88 254 GLY B O 1
ATOM 4551 N N . GLY B 1 255 ? -13.938 0.056 0.086 1 98.62 255 GLY B N 1
ATOM 4552 C CA . GLY B 1 255 ? -15.102 -0.304 0.878 1 98.62 255 GLY B CA 1
ATOM 4553 C C . GLY B 1 255 ? -15.867 -1.481 0.308 1 98.62 255 GLY B C 1
ATOM 4554 O O . GLY B 1 255 ? -15.469 -2.061 -0.704 1 98.62 255 GLY B O 1
ATOM 4555 N N . SER B 1 256 ? -16.906 -1.862 0.974 1 97.56 256 SER B N 1
ATOM 4556 C CA . SER B 1 256 ? -17.719 -3.027 0.636 1 97.56 256 SER B CA 1
ATOM 4557 C C . SER B 1 256 ? -18.547 -2.781 -0.624 1 97.56 256 SER B C 1
ATOM 4559 O O . SER B 1 256 ? -19.016 -3.729 -1.254 1 97.56 256 SER B O 1
ATOM 4561 N N . GLU B 1 257 ? -18.688 -1.469 -1.035 1 98.19 257 GLU B N 1
ATOM 4562 C CA . GLU B 1 257 ? -19.594 -1.182 -2.154 1 98.19 257 GLU B CA 1
ATOM 4563 C C . GLU B 1 257 ? -18.906 -0.289 -3.188 1 98.19 257 GLU B C 1
ATOM 4565 O O . GLU B 1 257 ? -19.531 0.103 -4.18 1 98.19 257 GLU B O 1
ATOM 4570 N N . GLY B 1 258 ? -17.688 0.029 -2.941 1 98.69 258 GLY B N 1
ATOM 4571 C CA . GLY B 1 258 ? -16.922 0.891 -3.836 1 98.69 258 GLY B CA 1
ATOM 4572 C C . GLY B 1 258 ? -15.555 1.247 -3.303 1 98.69 258 GLY B C 1
ATOM 4573 O O . GLY B 1 258 ? -15.148 0.763 -2.244 1 98.69 258 GLY B O 1
ATOM 4574 N N . ALA B 1 259 ? -14.859 2.076 -4.09 1 98.94 259 ALA B N 1
ATOM 4575 C CA . ALA B 1 259 ? -13.523 2.527 -3.705 1 98.94 259 ALA B CA 1
ATOM 4576 C C . ALA B 1 259 ? -13.273 3.957 -4.18 1 98.94 259 ALA B C 1
ATOM 4578 O O . ALA B 1 259 ? -13.953 4.449 -5.078 1 98.94 259 ALA B O 1
ATOM 4579 N N . LEU B 1 260 ? -12.328 4.59 -3.516 1 98.94 260 LEU B N 1
ATOM 4580 C CA . LEU B 1 260 ? -11.914 5.945 -3.871 1 98.94 260 LEU B CA 1
ATOM 4581 C C . LEU B 1 260 ? -10.414 6.008 -4.105 1 98.94 260 LEU B C 1
ATOM 4583 O O . LEU B 1 260 ? -9.633 5.418 -3.352 1 98.94 260 LEU B O 1
ATOM 4587 N N . SER B 1 261 ? -10.039 6.609 -5.227 1 98.88 261 SER B N 1
ATOM 4588 C CA . SER B 1 261 ? -8.656 7.047 -5.387 1 98.88 261 SER B CA 1
ATOM 4589 C C . SER B 1 261 ? -8.531 8.555 -5.195 1 98.88 261 SER B C 1
ATOM 4591 O O . SER B 1 261 ? -9.344 9.32 -5.711 1 98.88 261 SER B O 1
ATOM 4593 N N . VAL B 1 262 ? -7.566 8.914 -4.422 1 98.88 262 VAL B N 1
ATOM 4594 C CA . VAL B 1 262 ? -7.348 10.305 -4.02 1 98.88 262 VAL B CA 1
ATOM 4595 C C . VAL B 1 262 ? -5.895 10.688 -4.266 1 98.88 262 VAL B C 1
ATOM 4597 O O . VAL B 1 262 ? -4.977 9.961 -3.875 1 98.88 262 VAL B O 1
ATOM 4600 N N . PRO B 1 263 ? -5.695 11.844 -5.035 1 98.44 263 PRO B N 1
ATOM 4601 C CA . PRO B 1 263 ? -6.562 13.008 -5.188 1 98.44 263 PRO B CA 1
ATOM 4602 C C . PRO B 1 263 ? -7.203 13.094 -6.574 1 98.44 263 PRO B C 1
ATOM 4604 O O . PRO B 1 263 ? -7.715 14.148 -6.957 1 98.44 263 PRO B O 1
ATOM 4607 N N . ASP B 1 264 ? -7.125 11.977 -7.359 1 97.75 264 ASP B N 1
ATOM 4608 C CA . ASP B 1 264 ? -7.762 12.078 -8.664 1 97.75 264 ASP B CA 1
ATOM 4609 C C . ASP B 1 264 ? -9.281 12.062 -8.539 1 97.75 264 ASP B C 1
ATOM 4611 O O . ASP B 1 264 ? -9.992 12.336 -9.508 1 97.75 264 ASP B O 1
ATOM 4615 N N . MET B 1 265 ? -9.812 11.734 -7.371 1 98.44 265 MET B N 1
ATOM 4616 C CA . MET B 1 265 ? -11.211 11.812 -6.965 1 98.44 265 MET B CA 1
ATOM 4617 C C . MET B 1 265 ? -12.086 10.953 -7.871 1 98.44 265 MET B C 1
ATOM 4619 O O . MET B 1 265 ? -13.141 11.398 -8.336 1 98.44 265 MET B O 1
ATOM 4623 N N . ARG B 1 266 ? -11.672 9.75 -8.047 1 98.69 266 ARG B N 1
ATOM 4624 C CA . ARG B 1 266 ? -12.492 8.781 -8.773 1 98.69 266 ARG B CA 1
ATOM 4625 C C . ARG B 1 266 ? -13.203 7.84 -7.805 1 98.69 266 ARG B C 1
ATOM 4627 O O . ARG B 1 266 ? -12.594 7.32 -6.871 1 98.69 266 ARG B O 1
ATOM 4634 N N . LEU B 1 267 ? -14.445 7.719 -7.988 1 98.81 267 LEU B N 1
ATOM 4635 C CA . LEU B 1 267 ? -15.273 6.73 -7.305 1 98.81 267 LEU B CA 1
ATOM 4636 C C . LEU B 1 267 ? -15.469 5.492 -8.172 1 98.81 267 LEU B C 1
ATOM 4638 O O . LEU B 1 267 ? -16.031 5.578 -9.266 1 98.81 267 LEU B O 1
ATOM 4642 N N . TRP B 1 268 ? -15.016 4.344 -7.684 1 98.81 268 TRP B N 1
ATOM 4643 C CA . TRP B 1 268 ? -15.102 3.082 -8.414 1 98.81 268 TRP B CA 1
ATOM 4644 C C . TRP B 1 268 ? -16.234 2.221 -7.875 1 98.81 268 TRP B C 1
ATOM 4646 O O . TRP B 1 268 ? -16.328 1.979 -6.668 1 98.81 268 TRP B O 1
ATOM 4656 N N . GLN B 1 269 ? -17.078 1.725 -8.719 1 98.56 269 GLN B N 1
ATOM 4657 C CA . GLN B 1 269 ? -18.188 0.864 -8.344 1 98.56 269 GLN B CA 1
ATOM 4658 C C . GLN B 1 269 ? -18.5 -0.146 -9.445 1 98.56 269 GLN B C 1
ATOM 4660 O O . GLN B 1 269 ? -18.359 0.153 -10.625 1 98.56 269 GLN B O 1
ATOM 4665 N N . HIS B 1 270 ? -18.922 -1.289 -9.023 1 98.19 270 HIS B N 1
ATOM 4666 C CA . HIS B 1 270 ? -19.406 -2.258 -10 1 98.19 270 HIS B CA 1
ATOM 4667 C C . HIS B 1 270 ? -20.781 -1.862 -10.539 1 98.19 270 HIS B C 1
ATOM 4669 O O . HIS B 1 270 ? -21.562 -1.239 -9.836 1 98.19 270 HIS B O 1
ATOM 4675 N N . GLU B 1 271 ? -20.922 -2.248 -11.773 1 96.62 271 GLU B N 1
ATOM 4676 C CA . GLU B 1 271 ? -22.25 -2.104 -12.383 1 96.62 271 GLU B CA 1
ATOM 4677 C C . GLU B 1 271 ? -23.062 -3.389 -12.25 1 96.62 271 GLU B C 1
ATOM 4679 O O . GLU B 1 271 ? -22.531 -4.484 -12.469 1 96.62 271 GLU B O 1
ATOM 4684 N N . GLY B 1 272 ? -24.328 -3.365 -11.914 1 92 272 GLY B N 1
ATOM 4685 C CA . GLY B 1 272 ? -25.188 -4.535 -11.859 1 92 272 GLY B CA 1
ATOM 4686 C C . GLY B 1 272 ? -24.984 -5.371 -10.617 1 92 272 GLY B C 1
ATOM 4687 O O . GLY B 1 272 ? -25.094 -6.602 -10.656 1 92 272 GLY B O 1
ATOM 4688 N N . GLY B 1 273 ? -24.453 -4.836 -9.562 1 93.5 273 GLY B N 1
ATOM 4689 C CA . GLY B 1 273 ? -24.219 -5.543 -8.312 1 93.5 273 GLY B CA 1
ATOM 4690 C C . GLY B 1 273 ? -22.734 -5.719 -7.996 1 93.5 273 GLY B C 1
ATOM 4691 O O . GLY B 1 273 ? -21.891 -5.645 -8.891 1 93.5 273 GLY B O 1
ATOM 4692 N N . THR B 1 274 ? -22.469 -6.016 -6.762 1 95.31 274 THR B N 1
ATOM 4693 C CA . THR B 1 274 ? -21.078 -6.105 -6.293 1 95.31 274 THR B CA 1
ATOM 4694 C C . THR B 1 274 ? -20.5 -7.484 -6.59 1 95.31 274 THR B C 1
ATOM 4696 O O . THR B 1 274 ? -20.828 -8.461 -5.914 1 95.31 274 THR B O 1
ATOM 4699 N N . SER B 1 275 ? -19.656 -7.496 -7.641 1 97.19 275 SER B N 1
ATOM 4700 C CA . SER B 1 275 ? -19.016 -8.734 -8.086 1 97.19 275 SER B CA 1
ATOM 4701 C C . SER B 1 275 ? -17.781 -8.445 -8.945 1 97.19 275 SER B C 1
ATOM 4703 O O . SER B 1 275 ? -17.812 -7.566 -9.812 1 97.19 275 SER B O 1
ATOM 4705 N N . TRP B 1 276 ? -16.75 -9.266 -8.688 1 96 276 TRP B N 1
ATOM 4706 C CA . TRP B 1 276 ? -15.562 -9.086 -9.516 1 96 276 TRP B CA 1
ATOM 4707 C C . TRP B 1 276 ? -15.844 -9.484 -10.961 1 96 276 TRP B C 1
ATOM 4709 O O . TRP B 1 276 ? -15.047 -9.188 -11.852 1 96 276 TRP B O 1
ATOM 4719 N N . TRP B 1 277 ? -17 -10.031 -11.281 1 95.44 277 TRP B N 1
ATOM 4720 C CA . TRP B 1 277 ? -17.391 -10.414 -12.641 1 95.44 277 TRP B CA 1
ATOM 4721 C C . TRP B 1 277 ? -18.031 -9.242 -13.375 1 95.44 277 TRP B C 1
ATOM 4723 O O . TRP B 1 277 ? -18.125 -9.25 -14.609 1 95.44 277 TRP B O 1
ATOM 4733 N N . ASN B 1 278 ? -18.5 -8.289 -12.648 1 97.31 278 ASN B N 1
ATOM 4734 C CA . ASN B 1 278 ? -19.25 -7.199 -13.25 1 97.31 278 ASN B CA 1
ATOM 4735 C C . ASN B 1 278 ? -18.328 -6.047 -13.656 1 97.31 278 ASN B C 1
ATOM 4737 O O . ASN B 1 278 ? -17.312 -5.801 -13.008 1 97.31 278 ASN B O 1
ATOM 4741 N N . PRO B 1 279 ? -18.734 -5.336 -14.711 1 96.94 279 PRO B N 1
ATOM 4742 C CA . PRO B 1 279 ? -17.953 -4.148 -15.07 1 96.94 279 PRO B CA 1
ATOM 4743 C C . PRO B 1 279 ? -17.766 -3.189 -13.891 1 96.94 279 PRO B C 1
ATOM 4745 O O . PRO B 1 279 ? -18.641 -3.098 -13.023 1 96.94 279 PRO B O 1
ATOM 4748 N N . ILE B 1 280 ? -16.609 -2.584 -13.914 1 98.06 280 ILE B N 1
ATOM 4749 C CA . ILE B 1 280 ? -16.344 -1.585 -12.883 1 98.06 280 ILE B CA 1
ATOM 4750 C C . ILE B 1 280 ? -16.172 -0.212 -13.531 1 98.06 280 ILE B C 1
ATOM 4752 O O . ILE B 1 280 ? -15.469 -0.074 -14.531 1 98.06 280 ILE B O 1
ATOM 4756 N N . LYS B 1 281 ? -16.859 0.734 -12.969 1 97.44 281 LYS B N 1
ATOM 4757 C CA . LYS B 1 281 ? -16.859 2.074 -13.547 1 97.44 281 LYS B CA 1
ATOM 4758 C C . LYS B 1 281 ? -16.234 3.088 -12.594 1 97.44 281 LYS B C 1
ATOM 4760 O O . LYS B 1 281 ? -16.406 2.982 -11.375 1 97.44 281 LYS B O 1
ATOM 4765 N N . ALA B 1 282 ? -15.555 4.031 -13.195 1 98.19 282 ALA B N 1
ATOM 4766 C CA . ALA B 1 282 ? -15.039 5.188 -12.469 1 98.19 282 ALA B CA 1
ATOM 4767 C C . ALA B 1 282 ? -15.906 6.418 -12.711 1 98.19 282 ALA B C 1
ATOM 4769 O O . ALA B 1 282 ? -16.188 6.773 -13.859 1 98.19 282 ALA B O 1
ATOM 4770 N N . THR B 1 283 ? -16.312 7.035 -11.648 1 98.5 283 THR B N 1
ATOM 4771 C CA . THR B 1 283 ? -17 8.312 -11.727 1 98.5 283 THR B CA 1
ATOM 4772 C C . THR B 1 283 ? -16.156 9.438 -11.148 1 98.5 283 THR B C 1
ATOM 4774 O O . THR B 1 283 ? -15.719 9.352 -9.992 1 98.5 283 THR B O 1
ATOM 4777 N N . ALA B 1 284 ? -15.875 10.398 -11.953 1 98.19 284 ALA B N 1
ATOM 4778 C CA . ALA B 1 284 ? -15.141 11.562 -11.453 1 98.19 284 ALA B CA 1
ATOM 4779 C C . ALA B 1 284 ? -16 12.383 -10.492 1 98.19 284 ALA B C 1
ATOM 4781 O O . ALA B 1 284 ? -17.125 12.75 -10.82 1 98.19 284 ALA B O 1
ATOM 4782 N N . MET B 1 285 ? -15.406 12.656 -9.352 1 98.31 285 MET B N 1
ATOM 4783 C CA . MET B 1 285 ? -16.094 13.477 -8.359 1 98.31 285 MET B CA 1
ATOM 4784 C C . MET B 1 285 ? -15.547 14.906 -8.367 1 98.31 285 MET B C 1
ATOM 4786 O O . MET B 1 285 ? -14.406 15.141 -7.969 1 98.31 285 MET B O 1
ATOM 4790 N N . PRO B 1 286 ? -16.344 15.867 -8.734 1 97.06 286 PRO B N 1
ATOM 4791 C CA . PRO B 1 286 ? -15.852 17.25 -8.828 1 97.06 286 PRO B CA 1
ATOM 4792 C C . PRO B 1 286 ? -15.484 17.844 -7.465 1 97.06 286 PRO B C 1
ATOM 4794 O O . PRO B 1 286 ? -16.172 17.578 -6.473 1 97.06 286 PRO B O 1
ATOM 4797 N N . VAL B 1 287 ? -14.438 18.516 -7.492 1 96.62 287 VAL B N 1
ATOM 4798 C CA . VAL B 1 287 ? -13.984 19.188 -6.281 1 96.62 287 VAL B CA 1
ATOM 4799 C C . VAL B 1 287 ? -13.562 20.625 -6.609 1 96.62 287 VAL B C 1
ATOM 4801 O O . VAL B 1 287 ? -12.969 20.875 -7.66 1 96.62 287 VAL B O 1
ATOM 4804 N N . SER B 1 288 ? -13.906 21.562 -5.723 1 93.69 288 SER B N 1
ATOM 4805 C CA . SER B 1 288 ? -13.461 22.938 -5.879 1 93.69 288 SER B CA 1
ATOM 4806 C C . SER B 1 288 ? -11.984 23.078 -5.523 1 93.69 288 SER B C 1
ATOM 4808 O O . SER B 1 288 ? -11.383 22.172 -4.957 1 93.69 288 SER B O 1
ATOM 4810 N N . SER B 1 289 ? -11.453 24.172 -6.027 1 93.31 289 SER B N 1
ATOM 4811 C CA . SER B 1 289 ? -10.055 24.438 -5.711 1 93.31 289 SER B CA 1
ATOM 4812 C C . SER B 1 289 ? -9.914 25.672 -4.824 1 93.31 289 SER B C 1
ATOM 4814 O O . SER B 1 289 ? -10.523 26.703 -5.098 1 93.31 289 SER B O 1
ATOM 4816 N N . SER B 1 290 ? -9.305 25.531 -3.727 1 96.12 290 SER B N 1
ATOM 4817 C CA . SER B 1 290 ? -8.898 26.625 -2.844 1 96.12 290 SER B CA 1
ATOM 4818 C C . SER B 1 290 ? -7.676 26.25 -2.02 1 96.12 290 SER B C 1
ATOM 4820 O O . SER B 1 290 ? -7.379 25.062 -1.848 1 96.12 290 SER B O 1
ATOM 4822 N N . ASP B 1 291 ? -6.992 27.203 -1.6 1 96.75 291 ASP B N 1
ATOM 4823 C CA . ASP B 1 291 ? -5.785 26.984 -0.81 1 96.75 291 ASP B CA 1
ATOM 4824 C C . ASP B 1 291 ? -6.129 26.578 0.621 1 96.75 291 ASP B C 1
ATOM 4826 O O . ASP B 1 291 ? -6.766 27.344 1.353 1 96.75 291 ASP B O 1
ATOM 4830 N N . PRO B 1 292 ? -5.68 25.438 0.992 1 97.81 292 PRO B N 1
ATOM 4831 C CA . PRO B 1 292 ? -6.059 24.953 2.322 1 97.81 292 PRO B CA 1
ATOM 4832 C C . PRO B 1 292 ? -5.527 25.844 3.445 1 97.81 292 PRO B C 1
ATOM 4834 O O . PRO B 1 292 ? -6.125 25.906 4.523 1 97.81 292 PRO B O 1
ATOM 4837 N N . LEU B 1 293 ? -4.457 26.547 3.242 1 97.56 293 LEU B N 1
ATOM 4838 C CA . LEU B 1 293 ? -3.936 27.438 4.27 1 97.56 293 LEU B CA 1
ATOM 4839 C C . LEU B 1 293 ? -4.848 28.641 4.457 1 97.56 293 LEU B C 1
ATOM 4841 O O . LEU B 1 293 ? -5.074 29.078 5.582 1 97.56 293 LEU B O 1
ATOM 4845 N N . ILE B 1 294 ? -5.344 29.172 3.369 1 98.25 294 ILE B N 1
ATOM 4846 C CA . ILE B 1 294 ? -6.293 30.281 3.436 1 98.25 294 ILE B CA 1
ATOM 4847 C C . ILE B 1 294 ? -7.578 29.812 4.117 1 98.25 294 ILE B C 1
ATOM 4849 O O . ILE B 1 294 ? -8.109 30.516 4.988 1 98.25 294 ILE B O 1
ATOM 4853 N N . ASN B 1 295 ? -8.008 28.594 3.717 1 98.56 295 ASN B N 1
ATOM 4854 C CA . ASN B 1 295 ? -9.18 28.031 4.359 1 98.56 295 ASN B CA 1
ATOM 4855 C C . ASN B 1 295 ? -8.977 27.859 5.863 1 98.56 295 ASN B C 1
ATOM 4857 O O . ASN B 1 295 ? -9.906 28.078 6.648 1 98.56 295 ASN B O 1
ATOM 4861 N N . GLN B 1 296 ? -7.816 27.484 6.277 1 98.75 296 GLN B N 1
ATOM 4862 C CA . GLN B 1 296 ? -7.496 27.281 7.688 1 98.75 296 GLN B CA 1
ATOM 4863 C C . GLN B 1 296 ? -7.531 28.594 8.453 1 98.75 296 GLN B C 1
ATOM 4865 O O . GLN B 1 296 ? -8.031 28.656 9.578 1 98.75 296 GLN B O 1
ATOM 4870 N N . ILE B 1 297 ? -7.043 29.688 7.84 1 98.75 297 ILE B N 1
ATOM 4871 C CA . ILE B 1 297 ? -7.082 31 8.477 1 98.75 297 ILE B CA 1
ATOM 4872 C C . ILE B 1 297 ? -8.531 31.453 8.625 1 98.75 297 ILE B C 1
ATOM 4874 O O . ILE B 1 297 ? -8.922 31.953 9.68 1 98.75 297 ILE B O 1
ATOM 4878 N N . ALA B 1 298 ? -9.289 31.266 7.566 1 98.69 298 ALA B N 1
ATOM 4879 C CA . ALA B 1 298 ? -10.703 31.625 7.633 1 98.69 298 ALA B CA 1
ATOM 4880 C C . ALA B 1 298 ? -11.422 30.828 8.719 1 98.69 298 ALA B C 1
ATOM 4882 O O . ALA B 1 298 ? -12.234 31.391 9.469 1 98.69 298 ALA B O 1
ATOM 4883 N N . HIS B 1 299 ? -11.109 29.578 8.797 1 98.81 299 HIS B N 1
ATOM 4884 C CA . HIS B 1 299 ? -11.68 28.719 9.836 1 98.81 299 HIS B CA 1
ATOM 4885 C C . HIS B 1 299 ? -11.273 29.203 11.227 1 98.81 299 HIS B C 1
ATOM 4887 O O . HIS B 1 299 ? -12.094 29.219 12.148 1 98.81 299 HIS B O 1
ATOM 4893 N N . PHE B 1 300 ? -10.016 29.562 11.359 1 98.81 300 PHE B N 1
ATOM 4894 C CA . PHE B 1 300 ? -9.523 30.062 12.641 1 98.81 300 PHE B CA 1
ATOM 4895 C C . PHE B 1 300 ? -10.281 31.312 13.062 1 98.81 300 PHE B C 1
ATOM 4897 O O . PHE B 1 300 ? -10.656 31.469 14.227 1 98.81 300 PHE B O 1
ATOM 4904 N N . GLU B 1 301 ? -10.555 32.188 12.156 1 98.75 301 GLU B N 1
ATOM 4905 C CA . GLU B 1 301 ? -11.383 33.375 12.422 1 98.75 301 GLU B CA 1
ATOM 4906 C C . GLU B 1 301 ? -12.75 32.969 12.977 1 98.75 301 GLU B C 1
ATOM 4908 O O . GLU B 1 301 ? -13.219 33.531 13.961 1 98.75 301 GLU B O 1
ATOM 4913 N N . ASP B 1 302 ? -13.328 32 12.266 1 98.62 302 ASP B N 1
ATOM 4914 C CA . ASP B 1 302 ? -14.656 31.562 12.672 1 98.62 302 ASP B CA 1
ATOM 4915 C C . ASP B 1 302 ? -14.633 31 14.094 1 98.62 302 ASP B C 1
ATOM 4917 O O . ASP B 1 302 ? -15.57 31.219 14.867 1 98.62 302 ASP B O 1
ATOM 4921 N N . VAL B 1 303 ? -13.602 30.281 14.414 1 98.75 303 VAL B N 1
ATOM 4922 C CA . VAL B 1 303 ? -13.469 29.703 15.75 1 98.75 303 VAL B CA 1
ATOM 4923 C C . VAL B 1 303 ? -13.32 30.812 16.781 1 98.75 303 VAL B C 1
ATOM 4925 O O . VAL B 1 303 ? -13.961 30.797 17.828 1 98.75 303 VAL B O 1
ATOM 4928 N N . ILE B 1 304 ? -12.531 31.828 16.484 1 98.31 304 ILE B N 1
ATOM 4929 C CA . ILE B 1 304 ? -12.297 32.969 17.391 1 98.31 304 ILE B CA 1
ATOM 4930 C C . ILE B 1 304 ? -13.617 33.688 17.656 1 98.31 304 ILE B C 1
ATOM 4932 O O . ILE B 1 304 ? -13.891 34.094 18.781 1 98.31 304 ILE B O 1
ATOM 4936 N N . ARG B 1 305 ? -14.438 33.781 16.641 1 97.88 305 ARG B N 1
ATOM 4937 C CA . ARG B 1 305 ? -15.703 34.5 16.75 1 97.88 305 ARG B CA 1
ATOM 4938 C C . ARG B 1 305 ? -16.781 33.625 17.375 1 97.88 305 ARG B C 1
ATOM 4940 O O . ARG B 1 305 ? -17.906 34.062 17.578 1 97.88 305 ARG B O 1
ATOM 4947 N N . GLY B 1 306 ? -16.469 32.375 17.609 1 97.44 306 GLY B N 1
ATOM 4948 C CA . GLY B 1 306 ? -17.422 31.469 18.234 1 97.44 306 GLY B CA 1
ATOM 4949 C C . GLY B 1 306 ? -18.453 30.906 17.281 1 97.44 306 GLY B C 1
ATOM 4950 O O . GLY B 1 306 ? -19.5 30.438 17.703 1 97.44 306 GLY B O 1
ATOM 4951 N N . ARG B 1 307 ? -18.109 30.891 16 1 97.88 307 ARG B N 1
ATOM 4952 C CA . ARG B 1 307 ? -19.078 30.469 15 1 97.88 307 ARG B CA 1
ATOM 4953 C C . ARG B 1 307 ? -19.016 28.969 14.758 1 97.88 307 ARG B C 1
ATOM 4955 O O . ARG B 1 307 ? -19.938 28.375 14.219 1 97.88 307 ARG B O 1
ATOM 4962 N N . CYS B 1 308 ? -17.922 28.328 15.055 1 98.12 308 CYS B N 1
ATOM 4963 C CA . CYS B 1 308 ? -17.766 26.891 14.891 1 98.12 308 CYS B CA 1
ATOM 4964 C C . CYS B 1 308 ? -16.688 26.344 15.828 1 98.12 308 CYS B C 1
ATOM 4966 O O . CYS B 1 308 ? -15.969 27.125 16.469 1 98.12 308 CYS B O 1
ATOM 4968 N N . GLU B 1 309 ? -16.672 25.062 15.984 1 98.19 309 GLU B N 1
ATOM 4969 C CA . GLU B 1 309 ? -15.617 24.375 16.719 1 98.19 309 GLU B CA 1
ATOM 4970 C C . GLU B 1 309 ? -14.414 24.109 15.82 1 98.19 309 GLU B C 1
ATOM 4972 O O . GLU B 1 309 ? -14.547 24.047 14.602 1 98.19 309 GLU B O 1
ATOM 4977 N N . PRO B 1 310 ? -13.273 23.984 16.422 1 98.75 310 PRO B N 1
ATOM 4978 C CA . PRO B 1 310 ? -12.102 23.641 15.602 1 98.75 310 PRO B CA 1
ATOM 4979 C C . PRO B 1 310 ? -12.289 22.344 14.828 1 98.75 310 PRO B C 1
ATOM 4981 O O . PRO B 1 310 ? -12.711 21.328 15.406 1 98.75 310 PRO B O 1
ATOM 4984 N N . LEU B 1 311 ? -11.922 22.391 13.562 1 98.31 311 LEU B N 1
ATOM 4985 C CA . LEU B 1 311 ? -11.93 21.188 12.742 1 98.31 311 LEU B CA 1
ATOM 4986 C C . LEU B 1 311 ? -10.922 20.156 13.258 1 98.31 311 LEU B C 1
ATOM 4988 O O . LEU B 1 311 ? -11.203 18.969 13.297 1 98.31 311 LEU B O 1
ATOM 4992 N N . VAL B 1 312 ? -9.773 20.688 13.633 1 98.62 312 VAL B N 1
ATOM 4993 C CA . VAL B 1 312 ? -8.727 19.906 14.273 1 98.62 312 VAL B CA 1
ATOM 4994 C C . VAL B 1 312 ? -8.344 20.531 15.617 1 98.62 312 VAL B C 1
ATOM 4996 O O . VAL B 1 312 ? -7.441 21.375 15.68 1 98.62 312 VAL B O 1
ATOM 4999 N N . ASN 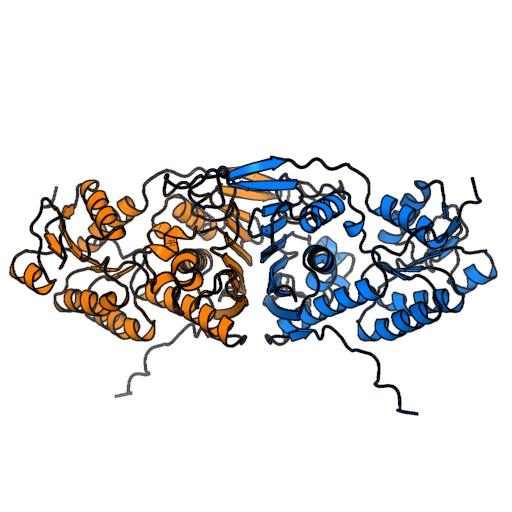B 1 313 ? -8.961 20.094 16.641 1 98.56 313 ASN B N 1
ATOM 5000 C CA . ASN B 1 313 ? -8.664 20.641 17.953 1 98.56 313 ASN B CA 1
ATOM 5001 C C . ASN B 1 313 ? -7.457 19.969 18.594 1 98.56 313 ASN B C 1
ATOM 5003 O O . ASN B 1 313 ? -6.84 19.094 17.984 1 98.56 313 ASN B O 1
ATOM 5007 N N . GLY B 1 314 ? -7.137 20.391 19.734 1 98.31 314 GLY B N 1
ATOM 5008 C CA . GLY B 1 314 ? -5.973 19.859 20.438 1 98.31 314 GLY B CA 1
ATOM 5009 C C . GLY B 1 314 ? -6.043 18.359 20.656 1 98.31 314 GLY B C 1
ATOM 5010 O O . GLY B 1 314 ? -5.035 17.656 20.516 1 98.31 314 GLY B O 1
ATOM 5011 N N . GLU B 1 315 ? -7.195 17.844 20.953 1 97.62 315 GLU B N 1
ATOM 5012 C CA . GLU B 1 315 ? -7.379 16.422 21.172 1 97.62 315 GLU B CA 1
ATOM 5013 C C . GLU B 1 315 ? -7.109 15.617 19.906 1 97.62 315 GLU B C 1
ATOM 5015 O O . GLU B 1 315 ? -6.473 14.562 19.953 1 97.62 315 GLU B O 1
ATOM 5020 N N . GLU B 1 316 ? -7.609 16.141 18.812 1 97.56 316 GLU B N 1
ATOM 5021 C CA . GLU B 1 316 ? -7.359 15.484 17.531 1 97.56 316 GLU B CA 1
ATOM 5022 C C . GLU B 1 316 ? -5.867 15.461 17.203 1 97.56 316 GLU B C 1
ATOM 5024 O O . GLU B 1 316 ? -5.344 14.453 16.75 1 97.56 316 GLU B O 1
ATOM 5029 N N . GLY B 1 317 ? -5.227 16.594 17.438 1 97.88 317 GLY B N 1
ATOM 5030 C CA . GLY B 1 317 ? -3.789 16.641 17.219 1 97.88 317 GLY B CA 1
ATOM 5031 C C . GLY B 1 317 ? -3.023 15.664 18.094 1 97.88 317 GLY B C 1
ATOM 5032 O O . GLY B 1 317 ? -2.049 15.047 17.656 1 97.88 317 GLY B O 1
ATOM 5033 N N . LEU B 1 318 ? -3.48 15.547 19.312 1 97.5 318 LEU B N 1
ATOM 5034 C CA . LEU B 1 318 ? -2.854 14.648 20.266 1 97.5 318 LEU B CA 1
ATOM 5035 C C . LEU B 1 318 ? -2.982 13.195 19.812 1 97.5 318 LEU B C 1
ATOM 5037 O O . LEU B 1 318 ? -2.01 12.438 19.859 1 97.5 318 LEU B O 1
ATOM 5041 N N . LYS B 1 319 ? -4.148 12.805 19.406 1 97.62 319 LYS B N 1
ATOM 5042 C CA . LYS B 1 319 ? -4.387 11.438 18.938 1 97.62 319 LYS B CA 1
ATOM 5043 C C . LYS B 1 319 ? -3.5 11.109 17.734 1 97.62 319 LYS B C 1
ATOM 5045 O O . LYS B 1 319 ? -2.936 10.016 17.656 1 97.62 319 LYS B O 1
ATOM 5050 N N . THR B 1 320 ? -3.373 12.055 16.812 1 98.06 320 THR B N 1
ATOM 5051 C CA . THR B 1 320 ? -2.518 11.836 15.641 1 98.06 320 THR B CA 1
ATOM 5052 C C . THR B 1 320 ? -1.061 11.672 16.062 1 98.06 320 THR B C 1
ATOM 5054 O O . THR B 1 320 ? -0.363 10.781 15.586 1 98.06 320 THR B O 1
ATOM 5057 N N . LEU B 1 321 ? -0.636 12.516 16.969 1 97.44 321 LEU B N 1
ATOM 5058 C CA . LEU B 1 321 ? 0.735 12.445 17.453 1 97.44 321 LEU B CA 1
ATOM 5059 C C . LEU B 1 321 ? 1.002 11.094 18.109 1 97.44 321 LEU B C 1
ATOM 5061 O O . LEU B 1 321 ? 2.066 10.5 17.922 1 97.44 321 LEU B O 1
ATOM 5065 N N . ARG B 1 322 ? 0.043 10.555 18.844 1 97.88 322 ARG B N 1
ATOM 5066 C CA . ARG B 1 322 ? 0.188 9.258 19.5 1 97.88 322 ARG B CA 1
ATOM 5067 C C . ARG B 1 322 ? 0.355 8.141 18.469 1 97.88 322 ARG B C 1
ATOM 5069 O O . ARG B 1 322 ? 1.127 7.203 18.688 1 97.88 322 ARG B O 1
ATOM 5076 N N . VAL B 1 323 ? -0.352 8.188 17.406 1 98.25 323 VAL B N 1
ATOM 5077 C CA . VAL B 1 323 ? -0.225 7.184 16.359 1 98.25 323 VAL B CA 1
ATOM 5078 C C . VAL B 1 323 ? 1.161 7.27 15.727 1 98.25 323 VAL B C 1
ATOM 5080 O O . VAL B 1 323 ? 1.799 6.242 15.469 1 98.25 323 VAL B O 1
ATOM 5083 N N . VAL B 1 324 ? 1.63 8.492 15.469 1 97.5 324 VAL B N 1
ATOM 5084 C CA . VAL B 1 324 ? 2.949 8.688 14.875 1 97.5 324 VAL B CA 1
ATOM 5085 C C . VAL B 1 324 ? 4.02 8.117 15.805 1 97.5 324 VAL B C 1
ATOM 5087 O O . VAL B 1 324 ? 4.922 7.406 15.359 1 97.5 324 VAL B O 1
ATOM 5090 N N . GLU B 1 325 ? 3.871 8.414 17.078 1 96.88 325 GLU B N 1
ATOM 5091 C CA . GLU B 1 325 ? 4.805 7.871 18.062 1 96.88 325 GLU B CA 1
ATOM 5092 C C . GLU B 1 325 ? 4.742 6.348 18.094 1 96.88 325 GLU B C 1
ATOM 5094 O O . GLU B 1 325 ? 5.77 5.684 18.25 1 96.88 325 GLU B O 1
ATOM 5099 N N . ALA B 1 326 ? 3.557 5.824 17.984 1 97.94 326 ALA B N 1
ATOM 5100 C CA . ALA B 1 326 ? 3.389 4.375 17.969 1 97.94 326 ALA B CA 1
ATOM 5101 C C . ALA B 1 326 ? 4.086 3.758 16.75 1 97.94 326 ALA B C 1
ATOM 5103 O O . ALA B 1 326 ? 4.699 2.693 16.859 1 97.94 326 ALA B O 1
ATOM 5104 N N . ILE B 1 327 ? 4.02 4.426 15.633 1 97.94 327 ILE B N 1
ATOM 5105 C CA . ILE B 1 327 ? 4.688 3.939 14.43 1 97.94 327 ILE B CA 1
ATOM 5106 C C . ILE B 1 327 ? 6.199 3.92 14.648 1 97.94 327 ILE B C 1
ATOM 5108 O O . ILE B 1 327 ? 6.863 2.928 14.344 1 97.94 327 ILE B O 1
ATOM 5112 N N . GLN B 1 328 ? 6.699 5 15.227 1 95.62 328 GLN B N 1
ATOM 5113 C CA . GLN B 1 328 ? 8.133 5.074 15.492 1 95.62 328 GLN B CA 1
ATOM 5114 C C . GLN B 1 328 ? 8.562 3.99 16.469 1 95.62 328 GLN B C 1
ATOM 5116 O O . GLN B 1 328 ? 9.562 3.301 16.25 1 95.62 328 GLN B O 1
ATOM 5121 N N . SER B 1 329 ? 7.785 3.85 17.516 1 96.19 329 SER B N 1
ATOM 5122 C CA . SER B 1 329 ? 8.102 2.85 18.531 1 96.19 329 SER B CA 1
ATOM 5123 C C . SER B 1 329 ? 8.023 1.438 17.953 1 96.19 329 SER B C 1
ATOM 5125 O O . SER B 1 329 ? 8.914 0.616 18.203 1 96.19 329 SER B O 1
ATOM 5127 N N . ALA B 1 330 ? 7.008 1.184 17.188 1 97.56 330 ALA B N 1
ATOM 5128 C CA . ALA B 1 330 ? 6.84 -0.128 16.562 1 97.56 330 ALA B CA 1
ATOM 5129 C C . ALA B 1 330 ? 8 -0.445 15.625 1 97.56 330 ALA B C 1
ATOM 5131 O O . ALA B 1 330 ? 8.484 -1.579 15.586 1 97.56 330 ALA B O 1
ATOM 5132 N N . ALA B 1 331 ? 8.422 0.512 14.883 1 94.88 331 ALA B N 1
ATOM 5133 C CA . ALA B 1 331 ? 9.516 0.321 13.938 1 94.88 331 ALA B CA 1
ATOM 5134 C C . ALA B 1 331 ? 10.828 0.025 14.672 1 94.88 331 ALA B C 1
ATOM 5136 O O . ALA B 1 331 ? 11.633 -0.783 14.203 1 94.88 331 ALA B O 1
ATOM 5137 N N . GLN B 1 332 ? 11.008 0.646 15.758 1 92.19 332 GLN B N 1
ATOM 5138 C CA . GLN B 1 332 ? 12.242 0.487 16.516 1 92.19 332 GLN B CA 1
ATOM 5139 C C . GLN B 1 332 ? 12.258 -0.84 17.281 1 92.19 332 GLN B C 1
ATOM 5141 O O . GLN B 1 332 ? 13.281 -1.521 17.328 1 92.19 332 GLN B O 1
ATOM 5146 N N . THR B 1 333 ? 11.078 -1.239 17.797 1 94.88 333 THR B N 1
ATOM 5147 C CA . THR B 1 333 ? 11.031 -2.402 18.688 1 94.88 333 THR B CA 1
ATOM 5148 C C . THR B 1 333 ? 10.617 -3.65 17.906 1 94.88 333 THR B C 1
ATOM 5150 O O . THR B 1 333 ? 10.773 -4.77 18.391 1 94.88 333 THR B O 1
ATOM 5153 N N . GLU B 1 334 ? 9.969 -3.387 16.766 1 93.56 334 GLU B N 1
ATOM 5154 C CA . GLU B 1 334 ? 9.422 -4.441 15.914 1 93.56 334 GLU B CA 1
ATOM 5155 C C . GLU B 1 334 ? 8.297 -5.195 16.625 1 93.56 334 GLU B C 1
ATOM 5157 O O . GLU B 1 334 ? 8.086 -6.383 16.375 1 93.56 334 GLU B O 1
ATOM 5162 N N . LYS B 1 335 ? 7.73 -4.531 17.609 1 95.62 335 LYS B N 1
ATOM 5163 C CA . LYS B 1 335 ? 6.594 -5.078 18.344 1 95.62 335 LYS B CA 1
ATOM 5164 C C . LYS B 1 335 ? 5.293 -4.391 17.938 1 95.62 335 LYS B C 1
ATOM 5166 O O . LYS B 1 335 ? 5.312 -3.277 17.406 1 95.62 335 LYS B O 1
ATOM 5171 N N . LEU B 1 336 ? 4.215 -5.117 18.172 1 97.12 336 LEU B N 1
ATOM 5172 C CA . LEU B 1 336 ? 2.898 -4.508 18.016 1 97.12 336 LEU B CA 1
ATOM 5173 C C . LEU B 1 336 ? 2.623 -3.518 19.141 1 97.12 336 LEU B C 1
ATOM 5175 O O . LEU B 1 336 ? 2.805 -3.842 20.328 1 97.12 336 LEU B O 1
ATOM 5179 N N . ILE B 1 337 ? 2.232 -2.297 18.781 1 98.06 337 ILE B N 1
ATOM 5180 C CA . ILE B 1 337 ? 1.862 -1.28 19.766 1 98.06 337 ILE B CA 1
ATOM 5181 C C . ILE B 1 337 ? 0.343 -1.132 19.812 1 98.06 337 ILE B C 1
ATOM 5183 O O . ILE B 1 337 ? -0.299 -0.974 18.766 1 98.06 337 ILE B O 1
ATOM 5187 N N . ARG B 1 338 ? -0.267 -1.204 20.969 1 97.56 338 ARG B N 1
ATOM 5188 C CA . ARG B 1 338 ? -1.699 -0.998 21.156 1 97.56 338 ARG B CA 1
ATOM 5189 C C . ARG B 1 338 ? -1.988 0.411 21.656 1 97.56 338 ARG B C 1
ATOM 5191 O O . ARG B 1 338 ? -1.328 0.89 22.578 1 97.56 338 ARG B O 1
ATOM 5198 N N . LEU B 1 339 ? -2.932 0.998 21 1 96.12 339 LEU B N 1
ATOM 5199 C CA . LEU B 1 339 ? -3.354 2.334 21.406 1 96.12 339 LEU B CA 1
ATOM 5200 C C . LEU B 1 339 ? -4.695 2.283 22.125 1 96.12 339 LEU B C 1
ATOM 5202 O O . LEU B 1 339 ? -5.578 1.507 21.75 1 96.12 339 LEU B O 1
ATOM 5206 N N . ASN B 1 340 ? -4.832 2.527 23.469 1 75.06 340 ASN B N 1
ATOM 5207 C CA . ASN B 1 340 ? -6.059 2.514 24.266 1 75.06 340 ASN B CA 1
ATOM 5208 C C . ASN B 1 340 ? -7.066 3.537 23.75 1 75.06 340 ASN B C 1
ATOM 5210 O O . ASN B 1 340 ? -6.723 4.703 23.547 1 75.06 340 ASN B O 1
ATOM 5214 N N . ALA B 1 341 ? -8.156 3.076 23.188 1 57.06 341 ALA B N 1
ATOM 5215 C CA . ALA B 1 341 ? -9.172 4.082 22.875 1 57.06 341 ALA B CA 1
ATOM 5216 C C . ALA B 1 341 ? -9.477 4.953 24.094 1 57.06 341 ALA B C 1
ATOM 5218 O O . ALA B 1 341 ? -9.516 6.184 23.984 1 57.06 341 ALA B O 1
ATOM 5219 N N . GLY B 1 342 ? -10.516 4.547 25.109 1 47.25 342 GLY B N 1
ATOM 5220 C CA . GLY B 1 342 ? -11.211 5.176 26.203 1 47.25 342 GLY B CA 1
ATOM 5221 C C . GLY B 1 342 ? -10.328 5.418 27.422 1 47.25 342 GLY B C 1
ATOM 5222 O O . GLY B 1 342 ? -10.148 4.527 28.25 1 47.25 342 GLY B O 1
ATOM 5223 N N . ALA B 1 343 ? -9.367 6.086 27.641 1 40.69 343 ALA B N 1
ATOM 5224 C CA . ALA B 1 343 ? -9.125 6.637 28.969 1 40.69 343 ALA B CA 1
ATOM 5225 C C . ALA B 1 343 ? -10.367 7.348 29.5 1 40.69 343 ALA B C 1
ATOM 5227 O O . ALA B 1 343 ? -10.719 8.438 29.031 1 40.69 343 ALA B O 1
ATOM 5228 N N . GLU B 1 344 ? -11.594 6.766 29.875 1 36.56 344 GLU B N 1
ATOM 5229 C CA . GLU B 1 344 ? -12.656 7.34 30.688 1 36.56 344 GLU B CA 1
ATOM 5230 C C . GLU B 1 344 ? -12.086 8.133 31.859 1 36.56 344 GLU B C 1
ATOM 5232 O O . GLU B 1 344 ? -10.93 7.938 32.25 1 36.56 344 GLU B O 1
ATOM 5237 N N . LYS B 1 345 ? -13.297 8.938 32.812 1 35.38 345 LYS B N 1
ATOM 5238 C CA . LYS B 1 345 ? -13.344 9.75 34 1 35.38 345 LYS B CA 1
ATOM 5239 C C . LYS B 1 345 ? -12.828 8.977 35.219 1 35.38 345 LYS B C 1
ATOM 5241 O O . LYS B 1 345 ? -13.219 7.828 35.438 1 35.38 345 LYS B O 1
ATOM 5246 N N . PRO B 1 346 ? -11.891 9.508 35.844 1 28.36 346 PRO B N 1
ATOM 5247 C CA . PRO B 1 346 ? -11.742 8.93 37.188 1 28.36 346 PRO B CA 1
ATOM 5248 C C . PRO B 1 346 ? -13.078 8.766 37.906 1 28.36 346 PRO B C 1
ATOM 5250 O O . PRO B 1 346 ? -14.016 9.531 37.688 1 28.36 346 PRO B O 1
ATOM 5253 N N . ALA B 1 347 ? -13.492 7.516 38.375 1 32.53 347 ALA B N 1
ATOM 5254 C CA . ALA B 1 347 ? -14.641 7.312 39.25 1 32.53 347 ALA B CA 1
ATOM 5255 C C . ALA B 1 347 ? -14.711 8.391 40.312 1 32.53 347 ALA B C 1
ATOM 5257 O O . ALA B 1 347 ? -13.703 8.695 40.969 1 32.53 347 ALA B O 1
ATOM 5258 N N . SER B 1 348 ? -15.742 9.344 40.25 1 24.72 348 SER B N 1
ATOM 5259 C CA . SER B 1 348 ? -16.078 10.203 41.375 1 24.72 348 SER B CA 1
ATOM 5260 C C . SER B 1 348 ? -15.977 9.445 42.688 1 24.72 348 SER B C 1
ATOM 5262 O O . SER B 1 348 ? -16.297 8.258 42.781 1 24.72 348 SER B O 1
ATOM 5264 N N . LEU B 1 349 ? -15.078 9.93 43.562 1 23.59 349 LEU B N 1
ATOM 5265 C CA . LEU B 1 349 ? -15.18 9.68 45 1 23.59 349 LEU B CA 1
ATOM 5266 C C . LEU B 1 349 ? -16.625 9.82 45.469 1 23.59 349 LEU B C 1
ATOM 5268 O O . LEU B 1 349 ? -17.281 10.828 45.219 1 23.59 349 LEU B O 1
ATOM 5272 N N . ALA B 1 350 ? -17.406 8.781 45.5 1 25.86 350 ALA B N 1
ATOM 5273 C CA . ALA B 1 350 ? -18.594 8.68 46.344 1 25.86 350 ALA B CA 1
ATOM 5274 C C . ALA B 1 350 ? -18.359 9.367 47.688 1 25.86 350 ALA B C 1
ATOM 5276 O O . ALA B 1 350 ? -17.562 8.906 48.5 1 25.86 350 ALA B O 1
ATOM 5277 N N . GLY B 1 351 ? -18.078 10.789 47.594 1 19.12 351 GLY B N 1
ATOM 5278 C CA . GLY B 1 351 ? -18.891 11.453 48.625 1 19.12 351 GLY B CA 1
ATOM 5279 C C . GLY B 1 351 ? -20.359 11.484 48.281 1 19.12 351 GLY B C 1
ATOM 5280 O O . GLY B 1 351 ? -20.734 11.375 47.094 1 19.12 351 GLY B O 1
#

pLDDT: mean 94.31, std 11.9, range [18.48, 98.94]

InterPro domains:
  IPR000683 Gfo/Idh/MocA-like oxidoreductase, N-terminal [PF01408] (6-116)
  IPR036291 NAD(P)-binding domain superfamily [SSF51735] (4-149)
  IPR051450 Gfo/Idh/MocA Oxidoreductases [PTHR43377] (3-335)
  IPR055170 GFO/IDH/MocA-like oxidoreductase domain [PF22725] (125-231)

Organism: NCBI:txid1655543

Sequence (702 aa):
MGHPQKLVVVGAGLVGQRHIAAIGQVSGVELAAVVEPGQTEQSVPVFASLDAVFDAVDVDGVILSTPTLLHVEGAAACVERGVPVLIEKPLAASADDAEDLVRTARAKGVPILVGHHRRHNPIIQKTADLIKEGAIGEVRAAQVTCWFYKPDDYFDVAPWRKKAGAGPVSVNLVHDVDLMRHFLGEVVTVQAQCAPSMRGYENEDLAAAVLRFESGAVCTITVSDSVVSPWSWELTSREYPIYPATNESCYLIGGSEGALSVPDMRLWQHEGGTSWWNPIKATAMPVSSSDPLINQIAHFEDVIRGRCEPLVNGEEGLKTLRVVEAIQSAAQTEKLIRLNAGAEKPASLAGMGHPQKLVVVGAGLVGQRHIAAIGQVSGVELAAVVEPGQTEQSVPVFASLDAVFDAVDVDGVILSTPTLLHVEGAAACVERGVPVLIEKPLAASADDAEDLVRTARAKGVPILVGHHRRHNPIIQKTADLIKEGAIGEVRAAQVTCWFYKPDDYFDVAPWRKKAGAGPVSVNLVHDVDLMRHFLGEVVTVQAQCAPSMRGYENEDLAAAVLRFESGAVCTITVSDSVVSPWSWELTSREYPIYPATNESCYLIGGSEGALSVPDMRLWQHEGGTSWWNPIKATAMPVSSSDPLINQIAHFEDVIRGRCEPLVNGEEGLKTLRVVEAIQSAAQTEKLIRLNAGAEKPASLAG